Protein 3MIO (pdb70)

Solvent-accessible surface area: 16396 Å² total; per-residue (Å²): 201,28,126,54,15,54,6,99,84,0,26,62,19,1,44,78,20,74,3,0,0,0,0,65,56,136,78,110,115,23,72,0,8,0,1,1,2,0,61,72,1,58,55,129,30,0,47,53,0,54,149,41,10,63,18,138,1,14,0,0,0,9,7,8,9,0,35,44,0,60,5,48,122,154,162,89,52,29,0,9,1,126,104,74,44,61,112,0,89,52,25,55,14,17,0,28,0,0,91,42,0,3,52,26,69,2,76,34,109,41,3,49,106,118,16,77,0,10,3,56,50,7,54,40,11,5,3,50,59,98,86,11,31,15,1,0,2,6,6,0,0,29,53,17,39,21,26,3,0,0,0,11,4,50,2,48,5,112,174,70,160,75,45,46,1,62,0,65,30,0,21,81,11,0,77,133,65,37,12,0,0,0,2,2,48,48,0,28,86,67,19,158,143,90,70,217,53,128,47,22,54,6,99,86,0,25,61,19,1,41,78,20,73,2,0,0,0,0,64,59,98,78,176,114,21,73,0,8,0,1,0,2,0,59,69,1,52,56,123,28,0,46,54,0,52,150,41,9,65,18,136,1,14,0,0,0,7,1,6,12,0,37,45,0,58,4,49,116,177,148,47,27,0,10,1,125,104,78,44,59,111,0,84,53,25,54,18,18,0,35,0,0,91,43,0,3,54,27,71,3,74,42,101,39,2,42,102,117,17,76,0,10,3,54,54,7,73,40,5,5,3,42,74,107,86,10,30,16,1,0,2,6,3,0,1,33,50,17,38,22,25,2,0,0,0,12,4,50,3,49,7,115,186,80,160,76,40,44,1,60,4,78,37,0,24,81,12,0,69,139,67,37,12,0,1,0,2,3,44,57,0,28,112,67,20,138,166,76,91

B-factor: mean 23.18, std 8.75, range [9.31, 59.74]

CATH classification: 3.90.870.10

Foldseek 3Di:
DQDADALVVLLVQLLVLHWAKEWADPDQFTWIKTKHFLLSQALVRLVVRCVFFPLQKEKQAEQVLCVQQVHDHCVFWAKWFPDDDDQQRHSHRVSVRSSLSLDPPHYNVRIDPPGRYGYDYADPPACLVPVDPSSVRQVSCVSSVGRRMMMIGTGADPVDRVGTDTDVVSSVVCVVVVHGYHYSVNVNVVVVVVD/DQDADALVVLLVQLLVLHWAKEWADQDQATWIKTKHQLLSQALVRLVVRCVFFPLQKEKQAEPVLCVQQVHDVCQAAKWQPDDDDQQRHSHRVSVRSSLSLDPPHYNVRIDPPGRYGYDYADPPACLVPLDPSSVRQVSCVSNVGRRMMMIGTGADPPDRVGTHTSVRVVVVCVVVVHGYHYSVNVNVVVVVPD

Nearest PDB structures (foldseek):
  3mio-assembly2_B-3  TM=1.005E+00  e=3.947E-46  Mycobacterium tuberculosis H37Ra
  3mio-assembly1_A-2  TM=1.003E+00  e=2.244E-44  Mycobacterium tuberculosis H37Ra
  4i14-assembly1_A  TM=1.000E+00  e=6.793E-41  Mycobacterium tuberculosis H37Ra
  4i14-assembly1_B  TM=1.000E+00  e=4.212E-40  Mycobacterium tuberculosis H37Ra
  3mgz-assembly1_A  TM=9.591E-01  e=6.226E-37  Mycobacterium tuberculosis H37Ra

Organism: Mycobacterium tuberculosis (strain ATCC 25177 / H37Ra) (NCBI:txid419947)

Secondary structure (DSSP, 8-state):
------HHHHHHHHHTT--EEEESSS-TT---EEEEEGGG--HHHHHHHHHHB-S--EEEE-HHHHHHTT-S------EEESSS-SSS-SHHHHHHHHHHHH-TT--GGGEEEEEEEEEEEPPTTGGGT---HHHHHHHHHHHTTS-SBEEEEEBBPSSSTTSB--HHHHHHHHHHHT-EEEEHHHHHHHHHHT-/------HHHHHHHHHTT--EEEESSS-TT-B-EEEEEGGG--HHHHHHHHHHB-S--EEEE-HHHHHHTT-S-----EEESSS-SSS-SHHHHHHHHHHHH-TT--GGGEEEEEEEEEEEPPTTGGGT--SHHHHHHHHHHHTTS-SBEEEEEBBPSSSTTSB-BHHHHHHHHHHHT-EEEEHHHHHHHHHH--

Radius of gyration: 22.54 Å; Cα contacts (8 Å, |Δi|>4): 929; chains: 2; bounding box: 51×63×59 Å

Sequence (389 aa):
MTRLDSVERAVADIAAGKAVIVIDDEDRENEGDDLIFAAEKATPEEMVAFMVRYTSGYLCVPLDGAICDRLGLLPMYTVTVDARNGIGTGISASDRATTMRLLADPTSVADDFTRPGHVVPLRAKDDGGVLRRPGHTEAAVDLARMAGLQPAGAICEIVSQKDEGSMAHTDELRVFADEHGLALITIADLIEWRRKHEMTRRLDSVERAVADIAAGKAVIVIDDEDRENEGDLIFAAEKATPEEMVAFMVRYTSGYLCVPLDGAICDRLGLLPMTVTVDARNGIGTGISASDRATTMRLLADPTSVADDFTRPGHVVPLRAKDGGVLRRPGHTEAAVDLARMAGLQPAGAICEEIVSQKDEGSMAHTDELRVFADEHGLALITIADLIEWRRKHE

Structure (mmCIF, N/CA/C/O backbone):
data_3MIO
#
_entry.id   3MIO
#
_cell.length_a   89.784
_cell.length_b   51.316
_cell.length_c   95.407
_cell.angle_alpha   90.00
_cell.angle_beta   112.76
_cell.angle_gamma   90.00
#
_symmetry.space_group_name_H-M   'C 1 2 1'
#
loop_
_entity.id
_entity.type
_entity.pdbx_description
1 polymer '3,4-dihydroxy-2-butanone 4-phosphate synthase'
2 n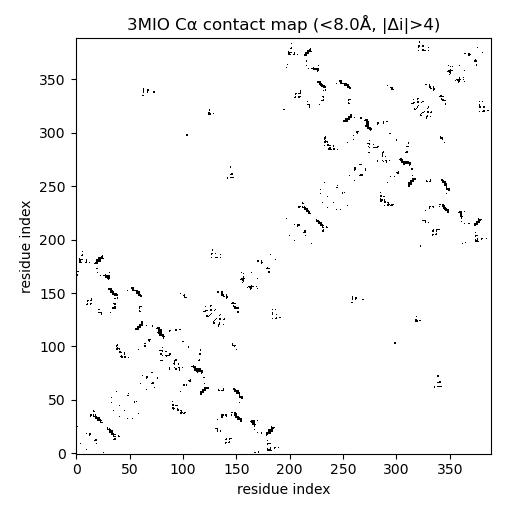on-polymer 'PHOSPHATE ION'
3 non-polymer GLYCEROL
4 non-polymer 'POTASSIUM ION'
5 water water
#
loop_
_atom_site.group_PDB
_atom_site.id
_atom_site.type_symbol
_atom_site.label_atom_id
_atom_site.label_alt_id
_atom_site.label_comp_id
_atom_site.label_asym_id
_atom_site.label_entity_id
_atom_site.label_seq_id
_atom_site.pdbx_PDB_ins_code
_atom_site.Cartn_x
_atom_site.Cartn_y
_atom_site.Cartn_z
_atom_site.occupancy
_atom_site.B_iso_or_equiv
_atom_site.auth_seq_id
_atom_site.auth_comp_id
_atom_site.auth_asym_id
_atom_site.auth_atom_id
_atom_site.pdbx_PDB_model_num
ATOM 1 N N . MET A 1 1 ? -28.867 -34.351 2.978 1.00 37.70 1 MET A N 1
ATOM 2 C CA . MET A 1 1 ? -28.699 -35.689 3.610 1.00 37.17 1 MET A CA 1
ATOM 3 C C . MET A 1 1 ? -27.327 -35.821 4.311 1.00 35.10 1 MET A C 1
ATOM 4 O O . MET A 1 1 ? -27.217 -36.549 5.292 1.00 35.46 1 MET A O 1
ATOM 9 N N . THR A 1 2 ? -26.301 -35.108 3.833 1.00 32.76 2 THR A N 1
ATOM 10 C CA . THR A 1 2 ? -24.955 -35.147 4.456 1.00 29.80 2 THR A CA 1
ATOM 11 C C . THR A 1 2 ? -25.048 -34.905 5.958 1.00 27.27 2 THR A C 1
ATOM 12 O O . THR A 1 2 ? -25.634 -33.920 6.400 1.00 27.53 2 THR A O 1
ATOM 16 N N . ARG A 1 3 ? -24.475 -35.802 6.743 1.00 25.05 3 ARG A N 1
ATOM 17 C CA . ARG A 1 3 ? -24.494 -35.616 8.179 1.00 23.35 3 ARG A CA 1
ATOM 18 C C . ARG A 1 3 ? -23.593 -34.453 8.549 1.00 20.88 3 ARG A C 1
ATOM 19 O O . ARG A 1 3 ? -22.487 -34.346 8.049 1.00 20.05 3 ARG A O 1
ATOM 27 N N . LEU A 1 4 ? -24.082 -33.596 9.429 1.00 19.75 4 LEU A N 1
ATOM 28 C CA . LEU A 1 4 ? -23.284 -32.499 9.955 1.00 19.31 4 LEU A CA 1
ATOM 29 C C . LEU A 1 4 ? -23.097 -32.681 11.442 1.00 19.24 4 LEU A C 1
ATOM 30 O O . LEU A 1 4 ? -24.024 -33.085 12.159 1.00 19.11 4 LEU A O 1
ATOM 35 N N . ASP A 1 5 ? -21.915 -32.325 11.899 1.00 17.85 5 ASP A N 1
ATOM 36 C CA . ASP A 1 5 ? -21.607 -32.298 13.298 1.00 17.02 5 ASP A CA 1
ATOM 37 C C . ASP A 1 5 ? -22.207 -31.095 14.010 1.00 16.85 5 ASP A C 1
ATOM 38 O O . ASP A 1 5 ? -22.736 -30.178 13.375 1.00 16.84 5 ASP A O 1
ATOM 43 N N . SER A 1 6 ? -22.086 -31.086 15.334 1.00 15.73 6 SER A N 1
ATOM 44 C CA . SER A 1 6 ? -22.725 -30.055 16.135 1.00 15.61 6 SER A CA 1
ATOM 45 C C . SER A 1 6 ? -21.733 -28.975 16.504 1.00 15.25 6 SER A C 1
ATOM 46 O O . SER A 1 6 ? -20.513 -29.217 16.563 1.00 14.85 6 SER A O 1
ATOM 49 N N . VAL A 1 7 ? -22.266 -27.783 16.786 1.00 14.94 7 VAL A N 1
ATOM 50 C CA . VAL A 1 7 ? -21.435 -26.705 17.246 1.00 14.35 7 VAL A CA 1
ATOM 51 C C . VAL A 1 7 ? -20.784 -27.121 18.559 1.00 13.91 7 VAL A C 1
ATOM 52 O O . VAL A 1 7 ? -19.612 -26.835 18.785 1.00 13.27 7 VAL A O 1
ATOM 56 N N . GLU A 1 8 ? -21.513 -27.846 19.419 1.00 13.48 8 GLU A N 1
ATOM 57 C CA . GLU A 1 8 ? -20.861 -28.263 20.679 1.00 13.88 8 GLU A CA 1
ATOM 58 C C . GLU A 1 8 ? -19.619 -29.104 20.403 1.00 14.65 8 GLU A C 1
ATOM 59 O O . GLU A 1 8 ? -18.569 -28.927 21.046 1.00 14.60 8 GLU A O 1
ATOM 65 N N . ARG A 1 9 ? -19.707 -30.029 19.452 1.00 13.70 9 ARG A N 1
ATOM 66 C CA . ARG A 1 9 ? -18.530 -30.853 19.151 1.00 13.26 9 ARG A CA 1
ATOM 67 C C . ARG A 1 9 ? -17.369 -30.001 18.625 1.00 12.99 9 ARG A C 1
ATOM 68 O O . ARG A 1 9 ? -16.225 -30.125 19.083 1.00 13.45 9 ARG A O 1
ATOM 76 N N . ALA A 1 10 ? -17.682 -29.132 17.673 1.00 13.36 10 ALA A N 1
ATOM 77 C CA . ALA A 1 10 ? -16.662 -28.208 17.077 1.00 12.69 10 ALA A CA 1
ATOM 78 C C . ALA A 1 10 ? -15.919 -27.396 18.128 1.00 12.88 10 ALA A C 1
ATOM 79 O O . ALA A 1 10 ? -14.694 -27.321 18.135 1.00 12.09 10 ALA A O 1
ATOM 81 N N . VAL A 1 11 ? -16.678 -26.841 19.080 1.00 13.84 11 VAL A N 1
ATOM 82 C CA . VAL A 1 11 ? -16.104 -25.984 20.092 1.00 13.00 11 VAL A CA 1
ATOM 83 C C . VAL A 1 11 ? -15.227 -26.804 21.022 1.00 12.81 11 VAL A C 1
ATOM 84 O O . VAL A 1 11 ? -14.130 -26.405 21.343 1.00 13.55 11 VAL A O 1
ATOM 88 N N . ALA A 1 12 ? -15.689 -27.976 21.469 1.00 13.71 12 ALA A N 1
ATOM 89 C CA . ALA A 1 12 ? -14.849 -28.795 22.331 1.00 14.17 12 ALA A CA 1
ATOM 90 C C . ALA A 1 12 ? -13.572 -29.226 21.607 1.00 14.83 12 ALA A C 1
ATOM 91 O O . ALA A 1 12 ? -12.504 -29.282 22.216 1.00 13.83 12 ALA A O 1
ATOM 93 N N . ASP A 1 13 ? -13.704 -29.548 20.316 1.00 15.00 13 ASP A N 1
ATOM 94 C CA . ASP A 1 13 ? -12.543 -29.988 19.512 1.00 15.52 13 ASP A CA 1
ATOM 95 C C . ASP A 1 13 ? -11.508 -28.854 19.379 1.00 14.84 13 ASP A C 1
ATOM 96 O O . ASP A 1 13 ? -10.299 -29.069 19.594 1.00 15.48 13 ASP A O 1
ATOM 101 N N . ILE A 1 14 ? -11.991 -27.642 19.113 1.00 14.66 14 ILE A N 1
ATOM 102 C CA . ILE A 1 14 ? -11.116 -26.469 19.023 1.00 14.42 14 ILE A CA 1
ATOM 103 C C . ILE A 1 14 ? -10.398 -26.246 20.371 1.00 14.37 14 ILE A C 1
ATOM 104 O O . ILE A 1 14 ? -9.182 -26.040 20.421 1.00 12.31 14 ILE A O 1
ATOM 109 N N . ALA A 1 15 ? -11.161 -26.315 21.463 1.00 15.15 15 ALA A N 1
ATOM 110 C CA . ALA A 1 15 ? -10.573 -26.161 22.810 1.00 15.80 15 ALA A CA 1
ATOM 111 C C . ALA A 1 15 ? -9.452 -27.147 23.082 1.00 15.79 15 ALA A C 1
ATOM 112 O O . ALA A 1 15 ? -8.473 -26.839 23.798 1.00 16.08 15 ALA A O 1
ATOM 114 N N . ALA A 1 16 ? -9.595 -28.341 22.510 1.00 17.45 16 ALA A N 1
ATOM 115 C CA . ALA A 1 16 ? -8.629 -29.419 22.681 1.00 18.00 16 ALA A CA 1
ATOM 116 C C . ALA A 1 16 ? -7.438 -29.346 21.721 1.00 18.31 16 ALA A C 1
ATOM 117 O O . ALA A 1 16 ? -6.606 -30.245 21.721 1.00 18.75 16 ALA A O 1
ATOM 119 N N . GLY A 1 17 ? -7.339 -28.276 20.937 1.00 18.17 17 GLY A N 1
ATOM 120 C CA . GLY A 1 17 ? -6.230 -28.131 19.998 1.00 18.23 17 GLY A CA 1
ATOM 121 C C . GLY A 1 17 ? -6.425 -28.935 18.718 1.00 18.44 17 GLY A C 1
ATOM 122 O O . GLY A 1 17 ? -5.494 -29.118 17.943 1.00 18.92 17 GLY A O 1
ATOM 123 N N . LYS A 1 18 ? -7.654 -29.382 18.487 1.00 18.81 18 LYS A N 1
ATOM 124 C CA . LYS A 1 18 ? -7.991 -30.091 17.259 1.00 18.49 18 LYS A CA 1
ATOM 125 C C . LYS A 1 18 ? -8.420 -29.110 16.174 1.00 17.45 18 LYS A C 1
ATOM 126 O O . LYS A 1 18 ? -8.684 -27.933 16.436 1.00 16.57 18 LYS A O 1
ATOM 132 N N . ALA A 1 19 ? -8.486 -29.623 14.954 1.00 17.17 19 ALA A N 1
ATOM 133 C CA . ALA A 1 19 ? -9.026 -28.897 13.835 1.00 15.65 19 ALA A CA 1
ATOM 134 C C . ALA A 1 19 ? -10.464 -29.361 13.565 1.00 15.60 19 ALA A C 1
ATOM 135 O O . ALA A 1 19 ? -10.879 -30.475 13.950 1.00 15.72 19 ALA A O 1
ATOM 137 N N . VAL A 1 20 ? -11.224 -28.492 12.918 1.00 12.56 20 VAL A N 1
ATOM 138 C CA . VAL A 1 20 ? -12.550 -28.814 12.415 1.00 12.72 20 VAL A CA 1
ATOM 139 C C . VAL A 1 20 ? -12.614 -28.381 10.974 1.00 13.37 20 VAL A C 1
ATOM 140 O O . VAL A 1 20 ? -11.685 -27.750 10.469 1.00 13.57 20 VAL A O 1
ATOM 144 N N . ILE A 1 21 ? -13.713 -28.712 10.305 1.00 13.79 21 ILE A N 1
ATOM 145 C CA . ILE A 1 21 ? -13.903 -28.239 8.932 1.00 14.33 21 ILE A CA 1
ATOM 146 C C . ILE A 1 21 ? -15.194 -27.462 8.914 1.00 14.58 21 ILE A C 1
ATOM 147 O O . ILE A 1 21 ? -16.194 -27.903 9.489 1.00 13.92 21 ILE A O 1
ATOM 152 N N . VAL A 1 22 ? -15.172 -26.295 8.266 1.00 14.34 22 VAL A N 1
ATOM 153 C CA . VAL A 1 22 ? -16.325 -25.429 8.184 1.00 15.36 22 VAL A CA 1
ATOM 154 C C . VAL A 1 22 ? -16.732 -25.123 6.728 1.00 16.68 22 VAL A C 1
ATOM 155 O O . VAL A 1 22 ? -15.897 -24.649 5.930 1.00 16.78 22 VAL A O 1
ATOM 159 N N . ILE A 1 23 ? -18.000 -25.377 6.421 1.00 17.49 23 ILE A N 1
ATOM 160 C CA . ILE A 1 23 ? -18.648 -24.995 5.140 1.00 19.54 23 ILE A CA 1
ATOM 161 C C . ILE A 1 23 ? -19.793 -24.007 5.410 1.00 20.73 23 ILE A C 1
ATOM 162 O O . ILE A 1 23 ? -20.189 -23.866 6.556 1.00 19.90 23 ILE A O 1
ATOM 167 N N . ASP A 1 24 ? -20.340 -23.358 4.363 1.00 23.27 24 ASP A N 1
ATOM 168 C CA . ASP A 1 24 ? -21.408 -22.321 4.537 1.00 24.38 24 ASP A CA 1
ATOM 169 C C . ASP A 1 24 ? -22.746 -22.888 5.045 1.00 24.92 24 ASP A C 1
ATOM 170 O O . ASP A 1 24 ? -23.339 -22.344 5.971 1.00 24.31 24 ASP A O 1
ATOM 175 N N . ASP A 1 25 ? -23.207 -23.975 4.416 1.00 26.07 25 ASP A N 1
ATOM 176 C CA . ASP A 1 25 ? -24.521 -24.569 4.691 1.00 27.51 25 ASP A CA 1
ATOM 177 C C . ASP A 1 25 ? -24.556 -25.972 4.084 1.00 28.31 25 ASP A C 1
ATOM 178 O O . ASP A 1 25 ? -23.518 -26.515 3.717 1.00 26.83 25 ASP A O 1
ATOM 183 N N . GLU A 1 26 ? -25.755 -26.536 3.952 1.00 30.01 26 GLU A N 1
ATOM 184 C CA . GLU A 1 26 ? -25.906 -27.914 3.499 1.00 32.13 26 GLU A CA 1
ATOM 185 C C . GLU A 1 26 ? -25.774 -28.067 1.968 1.00 32.59 26 GLU A C 1
ATOM 186 O O . GLU A 1 26 ? -25.875 -29.187 1.449 1.00 32.49 26 GLU A O 1
ATOM 192 N N . ASP A 1 27 ? -25.552 -26.960 1.245 1.00 32.96 27 ASP A N 1
ATOM 193 C CA . ASP A 1 27 ? -25.410 -27.054 -0.222 1.00 33.30 27 ASP A CA 1
ATOM 194 C C . ASP A 1 27 ? -24.310 -28.030 -0.556 1.00 32.71 27 ASP A C 1
ATOM 195 O O . ASP A 1 27 ? -23.254 -28.007 0.069 1.00 32.54 27 ASP A O 1
ATOM 200 N N . ARG A 1 28 ? -24.549 -28.887 -1.546 1.00 32.14 28 ARG A N 1
ATOM 201 C CA . ARG A 1 28 ? -23.575 -29.926 -1.838 1.00 31.98 28 ARG A CA 1
ATOM 202 C C . ARG A 1 28 ? -22.335 -29.438 -2.607 1.00 31.01 28 ARG A C 1
ATOM 203 O O . ARG A 1 28 ? -21.363 -30.182 -2.742 1.00 30.53 28 ARG A O 1
ATOM 211 N N . GLU A 1 29 ? -22.351 -28.180 -3.058 1.00 30.46 29 GLU A N 1
ATOM 212 C CA . GLU A 1 29 ? -21.202 -27.623 -3.799 1.00 30.73 29 GLU A CA 1
ATOM 213 C C . GLU A 1 29 ? -20.341 -26.602 -3.023 1.00 29.92 29 GLU A C 1
ATOM 214 O O . GLU A 1 29 ? -19.567 -25.854 -3.605 1.00 29.46 29 GLU A O 1
ATOM 220 N N . ASN A 1 30 ? -20.464 -26.598 -1.701 1.00 28.80 30 ASN A N 1
ATOM 221 C CA . ASN A 1 30 ? -19.629 -25.753 -0.883 1.00 27.46 30 ASN A CA 1
ATOM 222 C C . ASN A 1 30 ? -18.199 -26.288 -0.798 1.00 26.77 30 ASN A C 1
ATOM 223 O O . ASN A 1 30 ? -17.984 -27.503 -0.660 1.00 25.83 30 ASN A O 1
ATOM 228 N N . GLU A 1 31 ? -17.232 -25.376 -0.898 1.00 26.10 31 GLU A N 1
ATOM 229 C CA . GLU A 1 31 ? -15.864 -25.641 -0.434 1.00 25.28 31 GLU A CA 1
ATOM 230 C C . GLU A 1 31 ? -15.796 -25.512 1.094 1.00 24.16 31 GLU A C 1
ATOM 231 O O . GLU A 1 31 ? -16.679 -24.916 1.715 1.00 25.39 31 GLU A O 1
ATOM 237 N N . GLY A 1 32 ? -14.765 -26.079 1.711 1.00 21.27 32 GLY A N 1
ATOM 238 C CA . GLY A 1 32 ? -14.674 -26.098 3.168 1.00 19.63 32 GLY A CA 1
ATOM 239 C C . GLY A 1 32 ? -13.276 -25.744 3.646 1.00 18.18 32 GLY A C 1
ATOM 240 O O . GLY A 1 32 ? -12.289 -26.130 3.016 1.00 18.22 32 GLY A O 1
ATOM 241 N N . ASP A 1 33 ? -13.200 -25.006 4.751 1.00 17.01 33 ASP A N 1
ATOM 242 C CA A ASP A 1 33 ? -11.942 -24.643 5.388 0.50 16.87 33 ASP A CA 1
ATOM 243 C CA B ASP A 1 33 ? -11.922 -24.695 5.380 0.50 17.03 33 ASP A CA 1
ATOM 244 C C . ASP A 1 33 ? -11.637 -25.579 6.560 1.00 16.87 33 ASP A C 1
ATOM 245 O O . ASP A 1 33 ? -12.518 -25.840 7.386 1.00 16.04 33 ASP A O 1
ATOM 254 N N . LEU A 1 34 ? -10.394 -26.045 6.614 1.00 16.01 34 LEU A N 1
ATOM 255 C CA . LEU A 1 34 ? -9.840 -26.678 7.801 1.00 16.00 34 LEU A CA 1
ATOM 256 C C . LEU A 1 34 ? -9.541 -25.511 8.721 1.00 14.68 34 LEU A C 1
ATOM 257 O O . LEU A 1 34 ? -8.978 -24.514 8.277 1.00 14.14 34 LEU A O 1
ATOM 262 N N . ILE A 1 35 ? -9.940 -25.629 9.991 1.00 14.19 35 ILE A N 1
ATOM 263 C CA . ILE A 1 35 ? -9.848 -24.525 10.955 1.00 13.93 35 ILE A CA 1
ATOM 264 C C . ILE A 1 35 ? -9.328 -25.047 12.286 1.00 14.80 35 ILE A C 1
ATOM 265 O O . ILE A 1 35 ? -9.826 -26.041 12.819 1.00 15.07 35 ILE A O 1
ATOM 270 N N . PHE A 1 36 ? -8.335 -24.374 12.832 1.00 14.96 36 PHE A N 1
ATOM 271 C CA . PHE A 1 36 ? -7.988 -24.598 14.251 1.00 15.94 36 PHE A CA 1
ATOM 272 C C . PHE A 1 36 ? -7.709 -23.252 14.921 1.00 16.06 36 PHE A C 1
ATOM 273 O O . PHE A 1 36 ? -7.662 -22.214 14.236 1.00 16.15 36 PHE A O 1
ATOM 281 N N . ALA A 1 37 ? -7.506 -23.245 16.240 1.00 15.75 37 ALA A N 1
ATOM 282 C CA . ALA A 1 37 ? -7.208 -21.982 16.926 1.00 14.71 37 ALA A CA 1
ATOM 283 C C . ALA A 1 37 ? -5.720 -21.702 16.785 1.00 14.41 37 ALA A C 1
ATOM 284 O O . ALA A 1 37 ? -4.897 -22.601 16.986 1.00 13.73 37 ALA A O 1
ATOM 286 N N . ALA A 1 38 ? -5.365 -20.452 16.472 1.00 13.52 38 ALA A N 1
ATOM 287 C CA . ALA A 1 38 ? -3.974 -20.123 16.172 1.00 13.77 38 ALA A CA 1
ATOM 288 C C . ALA A 1 38 ? -3.027 -20.419 17.326 1.00 14.59 38 ALA A C 1
ATOM 289 O O . ALA A 1 38 ? -1.866 -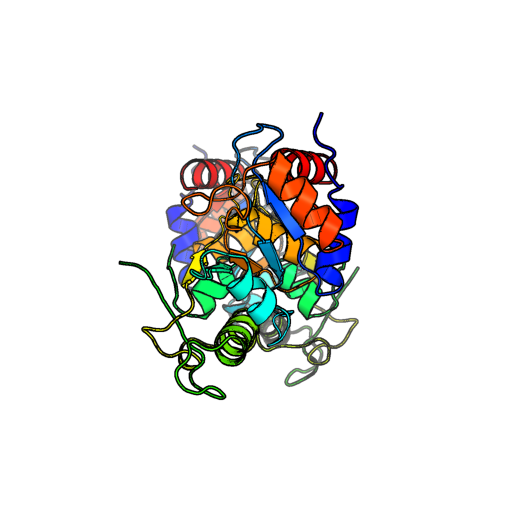20.773 17.103 1.00 15.12 38 ALA A O 1
ATOM 291 N N . GLU A 1 39 ? -3.488 -20.267 18.570 1.00 15.48 39 GLU A N 1
ATOM 292 C CA . GLU A 1 39 ? -2.575 -20.538 19.698 1.00 15.65 39 GLU A CA 1
ATOM 293 C C . GLU A 1 39 ? -2.280 -22.030 19.801 1.00 16.11 39 GLU A C 1
ATOM 294 O O . GLU A 1 39 ? -1.378 -22.443 20.536 1.00 17.38 39 GLU A O 1
ATOM 300 N N . LYS A 1 40 ? -3.054 -22.824 19.076 1.00 15.74 40 LYS A N 1
ATOM 301 C CA . LYS A 1 40 ? -2.907 -24.283 19.125 1.00 15.96 40 LYS A CA 1
ATOM 302 C C . LYS A 1 40 ? -2.064 -24.805 17.945 1.00 16.23 40 LYS A C 1
ATOM 303 O O . LYS A 1 40 ? -1.937 -26.038 17.729 1.00 15.91 40 LYS A O 1
ATOM 309 N N . ALA A 1 41 ? -1.459 -23.873 17.216 1.00 16.64 41 ALA A N 1
ATOM 310 C CA . ALA A 1 41 ? -0.612 -24.234 16.075 1.00 17.01 41 ALA A CA 1
ATOM 311 C C . ALA A 1 41 ? 0.657 -24.932 16.544 1.00 18.19 41 ALA A C 1
ATOM 312 O O . ALA A 1 41 ? 1.391 -24.430 17.398 1.00 19.11 41 ALA A O 1
ATOM 314 N N . THR A 1 42 ? 0.887 -26.125 16.015 1.00 18.74 42 THR A N 1
ATOM 315 C CA . THR A 1 42 ? 2.108 -26.864 16.271 1.00 17.67 42 THR A CA 1
ATOM 316 C C . THR A 1 42 ? 2.668 -27.256 14.911 1.00 17.33 42 THR A C 1
ATOM 317 O O . THR A 1 42 ? 1.926 -27.267 13.916 1.00 16.27 42 THR A O 1
ATOM 321 N N . PRO A 1 43 ? 3.955 -27.589 14.862 1.00 17.82 43 PRO A N 1
ATOM 322 C CA . PRO A 1 43 ? 4.495 -28.116 13.610 1.00 18.13 43 PRO A CA 1
ATOM 323 C C . PRO A 1 43 ? 3.645 -29.231 13.016 1.00 17.96 43 PRO A C 1
ATOM 324 O O . PRO A 1 43 ? 3.444 -29.247 11.808 1.00 18.60 43 PRO A O 1
ATOM 328 N N . GLU A 1 44 ? 3.129 -30.138 13.856 1.00 17.70 44 GLU A N 1
ATOM 329 C CA A GLU A 1 44 ? 2.353 -31.285 13.396 0.50 17.47 44 GLU A CA 1
ATOM 330 C CA B GLU A 1 44 ? 2.370 -31.288 13.366 0.50 17.74 44 GLU A CA 1
ATOM 331 C C . GLU A 1 44 ? 1.004 -30.871 12.789 1.00 16.93 44 GLU A C 1
ATOM 332 O O . GLU A 1 44 ? 0.588 -31.353 11.714 1.00 16.02 44 GLU A O 1
ATOM 343 N N . MET A 1 45 ? 0.316 -29.955 13.463 1.00 16.77 45 MET A N 1
ATOM 344 C CA . MET A 1 45 ? -0.978 -29.485 12.979 1.00 16.28 45 MET A CA 1
ATOM 345 C C . MET A 1 45 ? -0.821 -28.657 11.670 1.00 15.41 45 MET A C 1
ATOM 346 O O . MET A 1 45 ? -1.616 -28.812 10.722 1.00 13.40 45 MET A O 1
ATOM 351 N N . VAL A 1 46 ? 0.161 -27.759 11.640 1.00 14.49 46 VAL A N 1
ATOM 352 C CA . VAL A 1 46 ? 0.354 -26.967 10.401 1.00 14.54 46 VAL A CA 1
ATOM 353 C C . VAL A 1 46 ? 0.811 -27.882 9.237 1.00 15.21 46 VAL A C 1
ATOM 354 O O . VAL A 1 46 ? 0.362 -27.713 8.093 1.00 15.35 46 VAL A O 1
ATOM 358 N N . ALA A 1 47 ? 1.627 -28.887 9.540 1.00 16.29 47 ALA A N 1
ATOM 359 C CA . ALA A 1 47 ? 2.020 -29.864 8.487 1.00 16.48 47 ALA A CA 1
ATOM 360 C C . ALA A 1 47 ? 0.809 -30.590 7.898 1.00 16.84 47 ALA A C 1
ATOM 361 O O . ALA A 1 47 ? 0.663 -30.704 6.664 1.00 17.27 47 ALA A O 1
ATOM 363 N N . PHE A 1 48 ? -0.089 -31.046 8.772 1.00 16.02 48 PHE A N 1
ATOM 364 C CA . PHE A 1 48 ? -1.340 -31.632 8.354 1.00 15.40 48 PHE A CA 1
ATOM 365 C C . PHE A 1 48 ? -2.140 -30.693 7.446 1.00 14.35 48 PHE A C 1
ATOM 366 O O . PHE A 1 48 ? -2.613 -31.104 6.374 1.00 13.95 48 PHE A O 1
ATOM 374 N N . MET A 1 49 ? -2.311 -29.442 7.890 1.00 13.92 49 MET A N 1
ATOM 375 C CA . MET A 1 49 ? -3.030 -28.435 7.122 1.00 14.35 49 MET A CA 1
ATOM 376 C C . MET A 1 49 ? -2.383 -28.216 5.750 1.00 14.04 49 MET A C 1
ATOM 377 O O . MET A 1 49 ? -3.066 -28.249 4.728 1.00 13.35 49 MET A O 1
ATOM 382 N N . VAL A 1 50 ? -1.080 -28.033 5.734 1.00 14.20 50 VAL A N 1
ATOM 383 C CA . VAL A 1 50 ? -0.378 -27.753 4.455 1.00 14.34 50 VAL A CA 1
ATOM 384 C C . VAL A 1 50 ? -0.550 -28.974 3.518 1.00 14.51 50 VAL A C 1
ATOM 385 O O . VAL A 1 50 ? -0.772 -28.828 2.289 1.00 13.71 50 VAL A O 1
ATOM 389 N N . ARG A 1 51 ? -0.513 -30.174 4.086 1.00 14.07 51 ARG A N 1
ATOM 390 C CA . ARG A 1 51 ? -0.562 -31.411 3.286 1.00 14.47 51 ARG A CA 1
ATOM 391 C C . ARG A 1 51 ? -1.896 -31.506 2.538 1.00 14.73 51 ARG A C 1
ATOM 392 O O . ARG A 1 51 ? -1.921 -31.807 1.344 1.00 15.59 51 ARG A O 1
ATOM 400 N N . TYR A 1 52 ? -2.995 -31.171 3.212 1.00 12.69 52 TYR A N 1
ATOM 401 C CA . TYR A 1 52 ? -4.314 -31.383 2.656 1.00 12.70 52 TYR A CA 1
ATOM 402 C C . TYR A 1 52 ? -5.047 -30.188 2.089 1.00 12.75 52 TYR A C 1
ATOM 403 O O . TYR A 1 52 ? -6.142 -30.366 1.489 1.00 12.81 52 TYR A O 1
ATOM 412 N N . THR A 1 53 ? -4.474 -28.988 2.255 1.00 12.93 53 THR A N 1
ATOM 413 C CA . THR A 1 53 ? -5.100 -27.764 1.797 1.00 12.49 53 THR A CA 1
ATOM 414 C C . THR A 1 53 ? -4.316 -27.084 0.681 1.00 13.17 53 THR A C 1
ATOM 415 O O . THR A 1 53 ? -3.273 -27.592 0.245 1.00 13.74 53 THR A O 1
ATOM 419 N N . SER A 1 54 ? -4.832 -25.933 0.242 1.00 13.55 54 SER A N 1
ATOM 420 C CA . SER A 1 54 ? -4.164 -25.100 -0.764 1.00 14.21 54 SER A CA 1
ATOM 421 C C . SER A 1 54 ? -2.793 -24.574 -0.346 1.00 14.35 54 SER A C 1
ATOM 422 O O . SER A 1 54 ? -2.048 -24.100 -1.202 1.00 14.53 54 SER A O 1
ATOM 425 N N . GLY A 1 55 ? -2.472 -24.603 0.956 1.00 13.69 55 GLY A N 1
ATOM 426 C CA . GLY A 1 55 ? -1.234 -24.038 1.475 1.00 14.04 55 GLY A CA 1
ATOM 427 C C . GLY A 1 55 ? -1.183 -22.507 1.652 1.00 14.15 55 GLY A C 1
ATOM 428 O O . GLY A 1 55 ? -0.226 -21.949 2.197 1.00 14.19 55 GLY A O 1
ATOM 429 N N . TYR A 1 56 ? -2.211 -21.841 1.180 1.00 13.43 56 TYR A N 1
ATOM 430 C CA . TYR A 1 56 ? -2.328 -20.388 1.284 1.00 14.31 56 TYR A CA 1
ATOM 431 C C . TYR A 1 56 ? -2.968 -20.099 2.665 1.00 14.26 56 TYR A C 1
ATOM 432 O O . TYR A 1 56 ? -4.157 -19.826 2.785 1.00 14.54 56 TYR A O 1
ATOM 441 N N . LEU A 1 57 ? -2.159 -20.253 3.708 1.00 13.55 57 LEU A N 1
ATOM 442 C CA . LEU A 1 57 ? -2.621 -20.229 5.088 1.00 15.26 57 LEU A CA 1
ATOM 443 C C . LEU A 1 57 ? -2.964 -18.829 5.542 1.00 14.61 57 LEU A C 1
ATOM 444 O O . LEU A 1 57 ? -2.165 -17.887 5.374 1.00 14.92 57 LEU A O 1
ATOM 449 N N . CYS A 1 58 ? -4.137 -18.700 6.138 1.00 14.37 58 CYS A N 1
ATOM 450 C CA . CYS A 1 58 ? -4.599 -17.400 6.624 1.00 14.68 58 CYS A CA 1
ATOM 451 C C . CYS A 1 58 ? -4.888 -17.461 8.115 1.00 14.98 58 CYS A C 1
ATOM 452 O O . CYS A 1 58 ? -5.172 -18.547 8.660 1.00 14.24 58 CYS A O 1
ATOM 455 N N . VAL A 1 59 ? -4.860 -16.299 8.767 1.00 14.09 59 VAL A N 1
ATOM 456 C CA . VAL A 1 59 ? -5.011 -16.225 10.224 1.00 14.71 59 VAL A CA 1
ATOM 457 C C . VAL A 1 59 ? -6.072 -15.178 10.551 1.00 15.52 59 VAL A C 1
ATOM 458 O O . VAL A 1 59 ? -5.764 -13.990 10.636 1.00 16.75 59 VAL A O 1
ATOM 462 N N . PRO A 1 60 ? -7.347 -15.602 10.646 1.00 15.98 60 PRO A N 1
ATOM 463 C CA . PRO A 1 60 ? -8.382 -14.678 11.066 1.00 16.46 60 PRO A CA 1
ATOM 464 C C . PRO A 1 60 ? -8.076 -14.153 12.450 1.00 16.40 60 PRO A C 1
ATOM 465 O O . PRO A 1 60 ? -7.689 -14.928 13.338 1.00 15.10 60 PRO A O 1
ATOM 469 N N . LEU A 1 61 ? -8.278 -12.842 12.626 1.00 16.86 61 LEU A N 1
ATOM 470 C CA . LEU A 1 61 ? -7.963 -12.181 13.870 1.00 17.53 61 LEU A CA 1
ATOM 471 C C . LEU A 1 61 ? -9.055 -11.214 14.273 1.00 17.25 61 LEU A C 1
ATOM 472 O O . LEU A 1 61 ? -9.669 -10.566 13.433 1.00 17.47 61 LEU A O 1
ATOM 477 N N . ASP A 1 62 ? -9.299 -11.150 15.574 1.00 18.08 62 ASP A N 1
ATOM 478 C CA . ASP A 1 62 ? -10.088 -10.062 16.149 1.00 18.61 62 ASP A CA 1
ATOM 479 C C . ASP A 1 62 ? -9.455 -8.711 15.780 1.00 18.66 62 ASP A C 1
ATOM 480 O O . ASP A 1 62 ? -8.219 -8.582 15.745 1.00 18.60 62 ASP A O 1
ATOM 485 N N . GLY A 1 63 ? -10.304 -7.720 15.487 1.00 19.78 63 GLY A N 1
ATOM 486 C CA . GLY A 1 63 ? -9.876 -6.331 15.248 1.00 19.68 63 GLY A CA 1
ATOM 487 C C . GLY A 1 63 ? -8.881 -5.796 16.268 1.00 19.99 63 GLY A C 1
ATOM 488 O O . GLY A 1 63 ? -7.933 -5.091 15.909 1.00 20.72 63 GLY A O 1
ATOM 489 N N . ALA A 1 64 ? -9.055 -6.154 17.534 1.00 19.84 64 ALA A N 1
ATOM 490 C CA . ALA A 1 64 ? -8.163 -5.653 18.591 1.00 19.81 64 ALA A CA 1
ATOM 491 C C . ALA A 1 64 ? -6.725 -6.141 18.453 1.00 19.92 64 ALA A C 1
ATOM 492 O O . ALA A 1 64 ? -5.782 -5.408 18.775 1.00 18.33 64 ALA A O 1
ATOM 494 N N . ILE A 1 65 ? -6.561 -7.393 17.997 1.00 19.73 65 ILE A N 1
ATOM 495 C CA . ILE A 1 65 ? -5.223 -7.912 17.723 1.00 19.46 65 ILE A CA 1
ATOM 496 C C . ILE A 1 65 ? -4.622 -7.158 16.554 1.00 19.07 65 ILE A C 1
ATOM 497 O O . ILE A 1 65 ? -3.449 -6.804 16.595 1.00 19.75 65 ILE A O 1
ATOM 502 N N . CYS A 1 66 ? -5.425 -6.932 15.518 1.00 18.99 66 CYS A N 1
ATOM 503 C CA . CYS A 1 66 ? -4.983 -6.226 14.332 1.00 19.53 66 CYS A CA 1
ATOM 504 C C . CYS A 1 66 ? -4.483 -4.848 14.725 1.00 20.04 66 CYS A C 1
ATOM 505 O O . CYS A 1 66 ? -3.363 -4.445 14.384 1.00 20.54 66 CYS A O 1
ATOM 508 N N . ASP A 1 67 ? -5.310 -4.141 15.483 1.00 20.54 67 ASP A N 1
ATOM 509 C CA . ASP A 1 67 ? -4.956 -2.811 15.945 1.00 21.07 67 ASP A CA 1
ATOM 510 C C . ASP A 1 67 ? -3.720 -2.829 16.841 1.00 21.14 67 ASP A C 1
ATOM 511 O O . ASP A 1 67 ? -2.842 -1.986 16.679 1.00 21.61 67 ASP A O 1
ATOM 516 N N . ARG A 1 68 ? -3.637 -3.793 17.755 1.00 21.30 68 ARG A N 1
ATOM 517 C CA . ARG A 1 68 ? -2.473 -3.895 18.615 1.00 21.96 68 ARG A CA 1
ATOM 518 C C . ARG A 1 68 ? -1.188 -4.044 17.777 1.00 23.11 68 ARG A C 1
ATOM 519 O O . ARG A 1 68 ? -0.120 -3.504 18.150 1.00 22.76 68 ARG A O 1
ATOM 527 N N . LEU A 1 69 ? -1.292 -4.764 16.652 1.00 22.50 69 LEU A N 1
ATOM 528 C CA . LEU A 1 69 ? -0.123 -5.091 15.841 1.00 23.47 69 LEU A CA 1
ATOM 529 C C . LEU A 1 69 ? 0.133 -4.115 14.692 1.00 25.08 69 LEU A C 1
ATOM 530 O O . LEU A 1 69 ? 1.067 -4.306 13.903 1.00 25.92 69 LEU A O 1
ATOM 535 N N . GLY A 1 70 ? -0.680 -3.064 14.602 1.00 26.38 70 GLY A N 1
ATOM 536 C CA . GLY A 1 70 ? -0.591 -2.134 13.479 1.00 27.58 70 GLY A CA 1
ATOM 537 C C . GLY A 1 70 ? -0.889 -2.789 12.145 1.00 28.71 70 GLY A C 1
ATOM 538 O O . GLY A 1 70 ? -0.321 -2.402 11.127 1.00 29.44 70 GLY A O 1
ATOM 539 N N . LEU A 1 71 ? -1.777 -3.784 12.148 1.00 29.23 71 LEU A N 1
ATOM 540 C CA . LEU A 1 71 ? -2.168 -4.510 10.934 1.00 29.54 71 LEU A CA 1
ATOM 541 C C . LEU A 1 71 ? -3.618 -4.204 10.586 1.00 29.74 71 LEU A C 1
ATOM 542 O O . LEU A 1 71 ? -4.469 -4.072 11.478 1.00 29.48 71 LEU A O 1
ATOM 547 N N . LEU A 1 72 ? -3.894 -4.105 9.290 1.00 30.34 72 LEU A N 1
ATOM 548 C CA . LEU A 1 72 ? -5.263 -4.044 8.757 1.00 31.33 72 LEU A CA 1
ATOM 549 C C . LEU A 1 72 ? -6.171 -3.024 9.467 1.00 32.88 72 LEU A C 1
ATOM 550 O O . LEU A 1 72 ? -7.231 -3.388 9.992 1.00 31.62 72 LEU A O 1
ATOM 555 N N . PRO A 1 73 ? -5.765 -1.735 9.478 1.00 34.85 73 PRO A N 1
ATOM 556 C CA . PRO A 1 73 ? -6.603 -0.765 10.199 1.00 36.68 73 PRO A CA 1
ATOM 557 C C . PRO A 1 73 ? -8.018 -0.666 9.621 1.00 38.40 73 PRO A C 1
ATOM 558 O O . PRO A 1 73 ? -8.203 -0.760 8.400 1.00 38.61 73 PRO A O 1
ATOM 562 N N . MET A 1 74 ? -8.995 -0.499 10.512 1.00 40.22 74 MET A N 1
ATOM 563 C CA . MET A 1 74 ? -10.396 -0.351 10.145 1.00 42.17 74 MET A CA 1
ATOM 564 C C . MET A 1 74 ? -10.612 0.916 9.324 1.00 42.66 74 MET A C 1
ATOM 565 O O . MET A 1 74 ? -11.251 0.885 8.269 1.00 43.98 74 MET A O 1
ATOM 570 N N . TYR A 1 86 ? -3.416 -4.584 -2.384 1.00 35.34 86 TYR A N 1
ATOM 571 C CA . TYR A 1 86 ? -2.278 -5.123 -1.631 1.00 35.05 86 TYR A CA 1
ATOM 572 C C . TYR A 1 86 ? -2.733 -6.052 -0.489 1.00 34.41 86 TYR A C 1
ATOM 573 O O . TYR A 1 86 ? -3.732 -5.786 0.205 1.00 35.21 86 TYR A O 1
ATOM 575 N N . THR A 1 87 ? -2.014 -7.159 -0.322 1.00 32.56 87 THR A N 1
ATOM 576 C CA . THR A 1 87 ? -2.333 -8.137 0.718 1.00 30.23 87 THR A CA 1
ATOM 577 C C . THR A 1 87 ? -1.307 -8.009 1.840 1.00 28.99 87 THR A C 1
ATOM 578 O O . THR A 1 87 ? -0.103 -7.901 1.590 1.00 29.80 87 THR A O 1
ATOM 582 N N . VAL A 1 88 ? -1.756 -8.063 3.083 1.00 27.22 88 VAL A N 1
ATOM 583 C CA . VAL A 1 88 ? -0.826 -7.970 4.197 1.00 24.97 88 VAL A CA 1
ATOM 584 C C . VAL A 1 88 ? -0.317 -9.376 4.531 1.00 24.14 88 VAL A C 1
ATOM 585 O O . VAL A 1 88 ? -1.115 -10.312 4.614 1.00 23.38 88 VAL A O 1
ATOM 589 N N . THR A 1 89 ? 1.007 -9.533 4.644 1.00 23.02 89 THR A N 1
ATOM 590 C CA . THR A 1 89 ? 1.613 -10.794 5.087 1.00 22.28 89 THR A CA 1
ATOM 591 C C . THR A 1 89 ? 2.663 -10.543 6.185 1.00 22.52 89 THR A C 1
ATOM 592 O O . THR A 1 89 ? 3.272 -9.457 6.230 1.00 22.71 89 THR A O 1
ATOM 596 N N . VAL A 1 90 ? 2.855 -11.529 7.064 1.00 20.74 90 VAL A N 1
ATOM 597 C CA . VAL A 1 90 ? 3.801 -11.457 8.188 1.00 20.46 90 VAL A CA 1
ATOM 598 C C . VAL A 1 90 ? 4.545 -12.774 8.435 1.00 20.58 90 VAL A C 1
ATOM 599 O O . VAL A 1 90 ? 4.012 -13.872 8.167 1.00 19.48 90 VAL A O 1
ATOM 603 N N . ASP A 1 91 ? 5.768 -12.660 8.976 1.00 20.06 91 ASP A N 1
ATOM 604 C CA . ASP A 1 91 ? 6.461 -13.786 9.587 1.00 19.94 91 ASP A CA 1
ATOM 605 C C . ASP A 1 91 ? 6.870 -13.361 11.009 1.00 20.28 91 ASP A C 1
ATOM 606 O O . ASP A 1 91 ? 7.119 -12.162 11.271 1.00 19.57 91 ASP A O 1
ATOM 611 N N . ALA A 1 92 ? 6.979 -14.328 11.910 1.00 20.23 92 ALA A N 1
ATOM 612 C CA . ALA A 1 92 ? 7.686 -14.086 13.188 1.00 20.93 92 ALA A CA 1
ATOM 613 C C . ALA A 1 92 ? 9.103 -13.558 12.876 1.00 21.57 92 ALA A C 1
ATOM 614 O O . ALA A 1 92 ? 9.772 -14.063 11.971 1.00 20.83 92 ALA A O 1
ATOM 616 N N . ARG A 1 93 ? 9.544 -12.540 13.611 1.00 22.58 93 ARG A N 1
ATOM 617 C CA . ARG A 1 93 ? 10.921 -12.034 13.492 1.00 23.51 93 ARG A CA 1
ATOM 618 C C . ARG A 1 93 ? 11.933 -13.034 14.062 1.00 23.34 93 ARG A C 1
ATOM 619 O O . ARG A 1 93 ? 13.004 -13.266 13.492 1.00 23.96 93 ARG A O 1
ATOM 627 N N . ASN A 1 94 ? 11.588 -13.617 15.204 1.00 23.45 94 ASN A N 1
ATOM 628 C CA . ASN A 1 94 ? 12.482 -14.489 15.924 1.00 23.15 94 ASN A CA 1
ATOM 629 C C . ASN A 1 94 ? 11.981 -15.927 15.922 1.00 22.95 94 ASN A C 1
ATOM 630 O O . ASN A 1 94 ? 10.759 -16.173 15.840 1.00 22.47 94 ASN A O 1
ATOM 635 N N . GLY A 1 95 ? 12.927 -16.856 16.022 1.00 22.38 95 GLY A N 1
ATOM 636 C CA . GLY A 1 95 ? 12.624 -18.263 16.277 1.00 23.17 95 GLY A CA 1
ATOM 637 C C . GLY A 1 95 ? 12.315 -19.059 15.016 1.00 23.05 95 GLY A C 1
ATOM 638 O O . GLY A 1 95 ? 11.834 -20.190 15.094 1.00 23.54 95 GLY A O 1
ATOM 639 N N . ILE A 1 96 ? 12.593 -18.484 13.857 1.00 22.35 96 ILE A N 1
ATOM 640 C CA . ILE A 1 96 ? 12.269 -19.164 12.600 1.00 22.25 96 ILE A CA 1
ATOM 641 C C . ILE A 1 96 ? 13.443 -19.168 11.632 1.00 23.51 96 ILE A C 1
ATOM 642 O O . ILE A 1 96 ? 14.462 -18.522 11.886 1.00 22.69 96 ILE A O 1
ATOM 647 N N . GLY A 1 97 ? 13.286 -19.889 10.519 1.00 24.33 97 GLY A N 1
ATOM 648 C CA . GLY A 1 97 ? 14.269 -19.838 9.430 1.00 25.39 97 GLY A CA 1
ATOM 649 C C . GLY A 1 97 ? 13.753 -18.957 8.317 1.00 25.29 97 GLY A C 1
ATOM 650 O O . GLY A 1 97 ? 13.650 -17.731 8.461 1.00 26.17 97 GLY A O 1
ATOM 651 N N . THR A 1 98 ? 13.383 -19.570 7.200 1.00 25.05 98 THR A N 1
ATOM 652 C CA . THR A 1 98 ? 12.924 -18.783 6.054 1.00 24.59 98 THR A CA 1
ATOM 653 C C . THR A 1 98 ? 11.472 -18.331 6.167 1.00 23.51 98 THR A C 1
ATOM 654 O O . THR A 1 98 ? 11.039 -17.447 5.438 1.00 24.15 98 THR A O 1
ATOM 658 N N . GLY A 1 99 ? 10.709 -18.954 7.054 1.00 22.19 99 GLY A N 1
ATOM 659 C CA . GLY A 1 99 ? 9.350 -18.496 7.295 1.00 20.15 99 GLY A CA 1
ATOM 660 C C . GLY A 1 99 ? 8.256 -19.318 6.652 1.00 19.79 99 GLY A C 1
ATOM 661 O O . GLY A 1 99 ? 7.083 -19.114 6.951 1.00 19.51 99 GLY A O 1
ATOM 662 N N . ILE A 1 100 ? 8.633 -20.279 5.803 1.00 18.29 100 ILE A N 1
ATOM 663 C CA . ILE A 1 100 ? 7.649 -21.005 5.006 1.00 17.41 100 ILE A CA 1
ATOM 664 C C . ILE A 1 100 ? 7.324 -22.404 5.547 1.00 16.90 100 ILE A C 1
ATOM 665 O O . ILE A 1 100 ? 6.240 -22.913 5.277 1.00 16.51 100 ILE A O 1
ATOM 670 N N . SER A 1 101 ? 8.225 -23.004 6.334 1.00 15.38 101 SER A N 1
ATOM 671 C CA . SER A 1 101 ? 7.991 -24.364 6.823 1.00 15.25 101 SER A CA 1
ATOM 672 C C . SER A 1 101 ? 6.742 -24.418 7.696 1.00 15.25 101 SER A C 1
ATOM 673 O O . SER A 1 101 ? 6.246 -23.384 8.182 1.00 15.12 101 SER A O 1
ATOM 676 N N . ALA A 1 102 ? 6.241 -25.625 7.880 1.00 14.90 102 ALA A N 1
ATOM 677 C CA . ALA A 1 102 ? 5.143 -25.841 8.823 1.00 15.23 102 ALA A CA 1
ATOM 678 C C . ALA A 1 102 ? 5.525 -25.356 10.217 1.00 15.16 102 ALA A C 1
ATOM 679 O O . ALA A 1 102 ? 4.717 -24.748 10.930 1.00 15.77 102 ALA A O 1
ATOM 681 N N . SER A 1 103 ? 6.759 -25.635 10.620 1.00 15.24 103 SER A N 1
ATOM 682 C CA . SER A 1 103 ? 7.216 -25.216 11.947 1.00 16.93 103 SER A CA 1
ATOM 683 C C . SER A 1 103 ? 7.315 -23.683 12.044 1.00 16.51 103 SER A C 1
ATOM 684 O O . SER A 1 103 ? 6.956 -23.095 13.076 1.00 16.10 103 SER A O 1
ATOM 687 N N . ASP A 1 104 ? 7.816 -23.036 10.984 1.00 15.87 104 ASP A N 1
ATOM 688 C CA . ASP A 1 104 ? 7.891 -21.564 10.957 1.00 15.65 104 ASP A CA 1
ATOM 689 C C . ASP A 1 104 ? 6.509 -20.904 10.935 1.00 15.38 104 ASP A C 1
ATOM 690 O O . ASP A 1 104 ? 6.259 -19.980 11.717 1.00 15.47 104 ASP A O 1
ATOM 695 N N . ARG A 1 105 ? 5.630 -21.332 10.025 1.00 14.63 105 ARG A N 1
ATOM 696 C CA . ARG A 1 105 ? 4.282 -20.761 10.012 1.00 14.55 105 ARG A CA 1
ATOM 697 C C . ARG A 1 105 ? 3.520 -21.011 11.314 1.00 15.14 105 ARG A C 1
ATOM 698 O O . ARG A 1 105 ? 2.763 -20.129 11.758 1.00 15.44 105 ARG A O 1
ATOM 706 N N . ALA A 1 106 ? 3.721 -22.188 11.925 1.00 15.00 106 ALA A N 1
ATOM 707 C CA . ALA A 1 106 ? 3.146 -22.464 13.261 1.00 16.17 106 ALA A CA 1
ATOM 708 C C . ALA A 1 106 ? 3.640 -21.434 14.312 1.00 16.25 106 ALA A C 1
ATOM 709 O O . ALA A 1 106 ? 2.847 -20.893 15.084 1.00 15.68 106 ALA A O 1
ATOM 711 N N . THR A 1 107 ? 4.943 -21.159 14.324 1.00 16.48 107 THR A N 1
ATOM 712 C CA . THR A 1 107 ? 5.499 -20.113 15.199 1.00 16.96 107 THR A CA 1
ATOM 713 C C . THR A 1 107 ? 4.833 -18.744 14.951 1.00 17.02 107 THR A C 1
ATOM 714 O O . THR A 1 107 ? 4.376 -18.079 15.904 1.00 16.37 107 THR A O 1
ATOM 718 N N . THR A 1 108 ? 4.732 -18.352 13.680 1.00 15.88 108 THR A N 1
ATOM 719 C CA . THR A 1 108 ? 4.091 -17.104 13.307 1.00 16.78 108 THR A CA 1
ATOM 720 C C . THR A 1 108 ? 2.646 -17.075 13.812 1.00 16.88 108 THR A C 1
ATOM 721 O O . THR A 1 108 ? 2.201 -16.047 14.364 1.00 15.87 108 THR A O 1
ATOM 725 N N . MET A 1 109 ? 1.955 -18.203 13.669 1.00 16.09 109 MET A N 1
ATOM 726 C CA . MET A 1 109 ? 0.527 -18.265 14.062 1.00 15.84 109 MET A CA 1
ATOM 727 C C . MET A 1 109 ? 0.363 -18.108 15.564 1.00 15.84 109 MET A C 1
ATOM 728 O O . MET A 1 109 ? -0.486 -17.340 16.017 1.00 15.95 109 MET A O 1
ATOM 733 N N . ARG A 1 110 ? 1.163 -18.851 16.324 1.00 16.29 110 ARG A N 1
ATOM 734 C CA . ARG A 1 110 ? 1.138 -18.719 17.791 1.00 17.64 110 ARG A CA 1
ATOM 735 C C . ARG A 1 110 ? 1.461 -17.280 18.227 1.00 17.52 110 ARG A C 1
ATOM 736 O O . ARG A 1 110 ? 0.855 -16.770 19.165 1.00 17.22 110 ARG A O 1
ATOM 744 N N . LEU A 1 111 ? 2.426 -16.649 17.561 1.00 17.63 111 LEU A N 1
ATOM 745 C CA . LEU A 1 111 ? 2.813 -15.266 17.877 1.00 17.80 111 LEU A CA 1
ATOM 746 C C . LEU A 1 111 ? 1.686 -14.277 17.652 1.00 17.67 111 LEU A C 1
ATOM 747 O O . LEU A 1 111 ? 1.514 -13.337 18.439 1.00 17.55 111 LEU A O 1
ATOM 752 N N . LEU A 1 112 ? 0.948 -14.475 16.560 1.00 16.59 112 LEU A N 1
ATOM 753 C CA . LEU A 1 112 ? -0.217 -13.671 16.257 1.00 17.50 112 LEU A CA 1
ATOM 754 C C . LEU A 1 112 ? -1.332 -13.807 17.314 1.00 18.14 112 LEU A C 1
ATOM 755 O O . LEU A 1 112 ? -2.013 -12.825 17.631 1.00 18.60 112 LEU A O 1
ATOM 760 N N . ALA A 1 113 ? -1.499 -15.015 17.848 1.00 17.53 113 ALA A N 1
ATOM 761 C CA . ALA A 1 113 ? -2.483 -15.281 18.895 1.00 17.81 113 ALA A CA 1
ATOM 762 C C . ALA A 1 113 ? -2.000 -14.828 20.275 1.00 19.05 113 ALA A C 1
ATOM 763 O O . ALA A 1 113 ? -2.806 -14.727 21.204 1.00 19.44 113 ALA A O 1
ATOM 765 N N . ASP A 1 114 ? -0.698 -14.600 20.418 1.00 18.70 114 ASP A N 1
ATOM 766 C CA . ASP A 1 114 ? -0.081 -14.273 21.713 1.00 20.52 114 ASP A CA 1
ATOM 767 C C . ASP A 1 114 ? -0.363 -12.827 22.106 1.00 20.60 114 ASP A C 1
ATOM 768 O O . ASP A 1 114 ? 0.117 -11.908 21.447 1.00 20.29 114 ASP A O 1
ATOM 773 N N . PRO A 1 115 ? -1.112 -12.612 23.210 1.00 21.28 115 PRO A N 1
ATOM 774 C CA . PRO A 1 115 ? -1.480 -11.214 23.480 1.00 22.26 115 PRO A CA 1
ATOM 775 C C . PRO A 1 115 ? -0.295 -10.302 23.879 1.00 22.10 115 PRO A C 1
ATOM 776 O O . PRO A 1 115 ? -0.452 -9.070 23.932 1.00 22.25 115 PRO A O 1
ATOM 780 N N . THR A 1 116 ? 0.875 -10.887 24.127 1.00 21.85 116 THR A N 1
ATOM 781 C CA . THR A 1 116 ? 2.070 -10.096 24.440 1.00 22.33 116 THR A CA 1
ATOM 782 C C . THR A 1 116 ? 2.855 -9.638 23.223 1.00 22.19 116 THR A C 1
ATOM 783 O O . THR A 1 116 ? 3.768 -8.825 23.343 1.00 21.84 116 THR A O 1
ATOM 787 N N . SER A 1 117 ? 2.514 -10.141 22.036 1.00 21.89 117 SER A N 1
ATOM 788 C CA . SER A 1 117 ? 3.277 -9.746 20.869 1.00 22.03 117 SER A CA 1
ATOM 789 C C . SER A 1 117 ? 2.927 -8.298 20.443 1.00 21.90 117 SER A C 1
ATOM 790 O O . SER A 1 117 ? 1.835 -7.767 20.747 1.00 21.60 117 SER A O 1
ATOM 793 N N . VAL A 1 118 ? 3.887 -7.645 19.804 1.00 22.33 118 VAL A N 1
ATOM 794 C CA . VAL A 1 118 ? 3.719 -6.274 19.308 1.00 23.24 118 VAL A CA 1
ATOM 795 C C . VAL A 1 118 ? 4.123 -6.213 17.830 1.00 23.63 118 VAL A C 1
ATOM 796 O O . VAL A 1 118 ? 4.641 -7.193 17.268 1.00 23.13 118 VAL A O 1
ATOM 800 N N . ALA A 1 119 ? 3.902 -5.067 17.199 1.00 24.58 119 ALA A N 1
ATOM 801 C CA . ALA A 1 119 ? 4.220 -4.892 15.773 1.00 26.07 119 ALA A CA 1
ATOM 802 C C . ALA A 1 119 ? 5.653 -5.333 15.402 1.00 27.07 119 ALA A C 1
ATOM 803 O O . ALA A 1 119 ? 5.871 -6.035 14.393 1.00 26.50 119 ALA A O 1
ATOM 805 N N . ASP A 1 120 ? 6.615 -4.942 16.238 1.00 27.47 120 ASP A N 1
ATOM 806 C CA . ASP A 1 120 ? 8.026 -5.238 15.996 1.00 29.21 120 ASP A CA 1
ATOM 807 C C . ASP A 1 120 ? 8.401 -6.709 16.149 1.00 28.58 120 ASP A C 1
ATOM 808 O O . ASP A 1 120 ? 9.515 -7.105 15.799 1.00 28.81 120 ASP A O 1
ATOM 813 N N . ASP A 1 121 ? 7.474 -7.521 16.644 1.00 26.83 121 ASP A N 1
ATOM 814 C CA . ASP A 1 121 ? 7.722 -8.947 16.737 1.00 26.06 121 ASP A CA 1
ATOM 815 C C . ASP A 1 121 ? 7.519 -9.679 15.399 1.00 24.99 121 ASP A C 1
ATOM 816 O O . ASP A 1 121 ? 7.724 -10.896 15.309 1.00 23.65 121 ASP A O 1
ATOM 821 N N . PHE A 1 122 ? 7.126 -8.932 14.377 1.00 24.37 122 PHE A N 1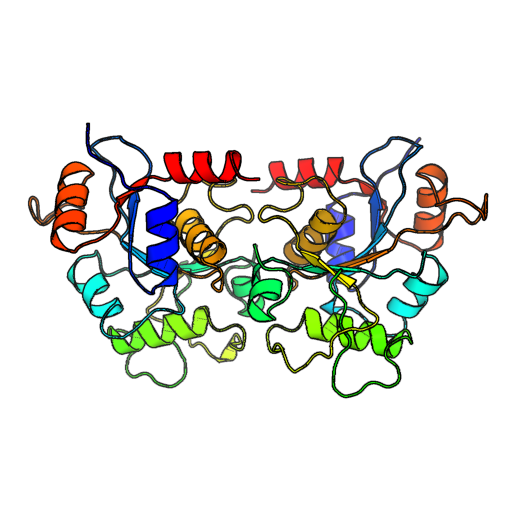
ATOM 822 C CA . PHE A 1 122 ? 6.856 -9.497 13.055 1.00 24.85 122 PHE A CA 1
ATOM 823 C C . PHE A 1 122 ? 7.698 -8.823 11.985 1.00 26.01 122 PHE A C 1
ATOM 824 O O . PHE A 1 122 ? 8.016 -7.630 12.083 1.00 26.55 122 PHE A O 1
ATOM 832 N N . THR A 1 123 ? 8.103 -9.588 10.978 1.00 26.44 123 THR A N 1
ATOM 833 C CA . THR A 1 123 ? 8.732 -8.978 9.820 1.00 27.06 123 THR A CA 1
ATOM 834 C C . THR A 1 123 ? 7.683 -8.948 8.709 1.00 27.32 123 THR A C 1
ATOM 835 O O . THR A 1 123 ? 6.823 -9.824 8.643 1.00 25.66 123 THR A O 1
ATOM 839 N N . ARG A 1 124 ? 7.729 -7.916 7.874 1.00 28.22 124 ARG A N 1
ATOM 840 C CA . ARG A 1 124 ? 6.785 -7.758 6.762 1.00 29.77 124 ARG A CA 1
ATOM 841 C C . ARG A 1 124 ? 7.593 -7.323 5.540 1.00 30.25 124 ARG A C 1
ATOM 842 O O . ARG A 1 124 ? 8.397 -6.393 5.646 1.00 30.27 124 ARG A O 1
ATOM 850 N N . PRO A 1 125 ? 7.373 -7.968 4.374 1.00 30.05 125 PRO A N 1
ATOM 851 C CA . PRO A 1 125 ? 6.375 -9.032 4.129 1.00 29.16 125 PRO A CA 1
ATOM 852 C C . PRO A 1 125 ? 6.773 -10.376 4.722 1.00 28.06 125 PRO A C 1
ATOM 853 O O . PRO A 1 125 ? 7.861 -10.503 5.306 1.00 28.62 125 PRO A O 1
ATOM 857 N N . GLY A 1 126 ? 5.884 -11.361 4.595 1.00 26.72 126 GLY A N 1
ATOM 858 C CA . GLY A 1 126 ? 6.102 -12.688 5.156 1.00 25.08 126 GLY A CA 1
ATOM 859 C C . GLY A 1 126 ? 5.322 -13.769 4.442 1.00 24.65 126 GLY A C 1
ATOM 860 O O . GLY A 1 126 ? 4.986 -13.619 3.262 1.00 23.84 126 GLY A O 1
ATOM 861 N N . HIS A 1 127 ? 5.006 -14.852 5.157 1.00 23.20 127 HIS A N 1
ATOM 862 C CA . HIS A 1 127 ? 4.380 -16.000 4.511 1.00 23.25 127 HIS A CA 1
ATOM 863 C C . HIS A 1 127 ? 3.048 -16.395 5.128 1.00 22.86 127 HIS A C 1
ATOM 864 O O . HIS A 1 127 ? 2.441 -17.372 4.700 1.00 23.91 127 HIS A O 1
ATOM 871 N N . VAL A 1 128 ? 2.598 -15.651 6.137 1.00 20.82 128 VAL A N 1
ATOM 872 C CA . VAL A 1 128 ? 1.277 -15.909 6.719 1.00 19.71 128 VAL A CA 1
ATOM 873 C C . VAL A 1 128 ? 0.353 -14.744 6.396 1.00 18.82 128 VAL A C 1
ATOM 874 O O . VAL A 1 128 ? 0.784 -13.597 6.426 1.00 19.30 128 VAL A O 1
ATOM 878 N N . VAL A 1 129 ? -0.899 -15.026 6.027 1.00 17.66 129 VAL A N 1
ATOM 879 C CA . VAL A 1 129 ? -1.850 -13.974 5.669 1.00 17.53 129 VAL A CA 1
ATOM 880 C C . VAL A 1 129 ? -2.862 -13.698 6.790 1.00 17.91 129 VAL A C 1
ATOM 881 O O . VAL A 1 129 ? -3.825 -14.454 6.936 1.00 18.08 129 VAL A O 1
ATOM 885 N N . PRO A 1 130 ? -2.668 -12.609 7.573 1.00 18.50 130 PRO A N 1
ATOM 886 C CA . PRO A 1 130 ? -3.716 -12.219 8.548 1.00 18.26 130 PRO A CA 1
ATOM 887 C C . PRO A 1 130 ? -4.991 -11.708 7.869 1.00 17.83 130 PRO A C 1
ATOM 888 O O . PRO A 1 130 ? -4.910 -11.087 6.828 1.00 17.62 130 PRO A O 1
ATOM 892 N N . LEU A 1 131 ? -6.160 -11.982 8.455 1.00 16.82 131 LEU A N 1
ATOM 893 C CA . LEU A 1 131 ? -7.438 -11.481 7.956 1.00 17.76 131 LEU A CA 1
ATOM 894 C C . LEU A 1 131 ? -8.162 -10.858 9.150 1.00 18.49 131 LEU A C 1
ATOM 895 O O . LEU A 1 131 ? -8.038 -11.356 10.276 1.00 18.71 131 LEU A O 1
ATOM 900 N N . ARG A 1 132 ? -8.898 -9.773 8.924 1.00 18.78 132 ARG A N 1
ATOM 901 C CA . ARG A 1 132 ? -9.541 -9.099 10.038 1.00 18.87 132 ARG A CA 1
ATOM 902 C C . ARG A 1 132 ? -11.000 -9.520 10.094 1.00 18.79 132 ARG A C 1
ATOM 903 O O . ARG A 1 132 ? -11.745 -9.306 9.140 1.00 18.29 132 ARG A O 1
ATOM 911 N N . ALA A 1 133 ? -11.401 -10.146 11.197 1.00 18.87 133 ALA A N 1
ATOM 912 C CA . ALA A 1 133 ? -12.774 -10.615 11.344 1.00 19.48 133 ALA A CA 1
ATOM 913 C C . ALA A 1 133 ? -13.654 -9.433 11.700 1.00 20.13 133 ALA A C 1
ATOM 914 O O . ALA A 1 133 ? -13.198 -8.533 12.409 1.00 20.41 133 ALA A O 1
ATOM 916 N N . LYS A 1 134 ? -14.893 -9.426 11.210 1.00 20.63 134 LYS A N 1
ATOM 917 C CA . LYS A 1 134 ? -15.873 -8.377 11.594 1.00 21.30 134 LYS A CA 1
ATOM 918 C C . LYS A 1 134 ? -16.273 -8.556 13.048 1.00 21.28 134 LYS A C 1
ATOM 919 O O . LYS A 1 134 ? -16.436 -9.706 13.488 1.00 21.16 134 LYS A O 1
ATOM 925 N N . ASP A 1 135 ? -16.424 -7.445 13.791 1.00 20.66 135 ASP A N 1
ATOM 926 C CA A ASP A 1 135 ? -16.887 -7.552 15.185 0.50 20.48 135 ASP A CA 1
ATOM 927 C CA B ASP A 1 135 ? -16.902 -7.471 15.174 0.50 20.67 135 ASP A CA 1
ATOM 928 C C . ASP A 1 135 ? -18.281 -8.127 15.137 1.00 20.16 135 ASP A C 1
ATOM 929 O O . ASP A 1 135 ? -19.100 -7.747 14.289 1.00 19.68 135 ASP A O 1
ATOM 938 N N . GLY A 1 136 ? -18.556 -9.074 16.034 1.00 19.74 136 GLY A N 1
ATOM 939 C CA . GLY A 1 136 ? -19.845 -9.765 15.963 1.00 18.96 136 GLY A CA 1
ATOM 940 C C . GLY A 1 136 ? -19.775 -11.150 15.305 1.00 18.38 136 GLY A C 1
ATOM 941 O O . GLY A 1 136 ? -20.713 -11.927 15.395 1.00 17.55 136 GLY A O 1
ATOM 942 N N . GLY A 1 137 ? -18.657 -11.464 14.656 1.00 17.65 137 GLY A N 1
ATOM 943 C CA . GLY A 1 137 ? -18.494 -12.798 14.062 1.00 16.84 137 GLY A CA 1
ATOM 944 C C . GLY A 1 137 ? -19.524 -13.135 13.002 1.00 16.84 137 GLY A C 1
ATOM 945 O O . GLY A 1 137 ? -19.922 -12.271 12.233 1.00 17.08 137 GLY A O 1
ATOM 946 N N . VAL A 1 138 ? -19.961 -14.391 12.958 1.00 16.75 138 VAL A N 1
ATOM 947 C CA . VAL A 1 138 ? -20.811 -14.879 11.859 1.00 17.81 138 VAL A CA 1
ATOM 948 C C . VAL A 1 138 ? -22.213 -14.246 11.817 1.00 19.66 138 VAL A C 1
ATOM 949 O O . VAL A 1 138 ? -22.881 -14.293 10.797 1.00 19.71 138 VAL A O 1
ATOM 953 N N . LEU A 1 139 ? -22.624 -13.661 12.935 1.00 21.39 139 LEU A N 1
ATOM 954 C CA . LEU A 1 139 ? -23.895 -12.929 13.027 1.00 24.37 139 LEU A CA 1
ATOM 955 C C . LEU A 1 139 ? -23.828 -11.599 12.268 1.00 25.65 139 LEU A C 1
ATOM 956 O O . LEU A 1 139 ? -24.865 -11.020 11.911 1.00 26.60 139 LEU A O 1
ATOM 961 N N . ARG A 1 140 ? -22.605 -11.151 12.008 1.00 26.19 140 ARG A N 1
ATOM 962 C CA . ARG A 1 140 ? -22.361 -9.881 11.329 1.00 27.33 140 ARG A CA 1
ATOM 963 C C . ARG A 1 140 ? -21.894 -10.092 9.884 1.00 27.58 140 ARG A C 1
ATOM 964 O O . ARG A 1 140 ? -22.328 -9.374 8.957 1.00 29.06 140 ARG A O 1
ATOM 972 N N . ARG A 1 141 ? -21.010 -11.072 9.681 1.00 26.02 141 ARG A N 1
ATOM 973 C CA . ARG A 1 141 ? -20.602 -11.498 8.343 1.00 23.97 141 ARG A CA 1
ATOM 974 C C . ARG A 1 141 ? -20.444 -13.023 8.365 1.00 23.12 141 ARG A C 1
ATOM 975 O O . ARG A 1 141 ? -19.598 -13.538 9.090 1.00 22.27 141 ARG A O 1
ATOM 983 N N . PRO A 1 142 ? -21.240 -13.740 7.560 1.00 22.45 142 PRO A N 1
ATOM 984 C CA . PRO A 1 142 ? -21.181 -15.222 7.593 1.00 21.83 142 PRO A CA 1
ATOM 985 C C . PRO A 1 142 ? -19.970 -15.804 6.848 1.00 21.06 142 PRO A C 1
ATOM 986 O O . PRO A 1 142 ? -20.118 -16.693 5.981 1.00 21.36 142 PRO A O 1
ATOM 990 N N . GLY A 1 143 ? -18.775 -15.328 7.189 1.00 20.42 143 GLY A N 1
ATOM 991 C CA . GLY A 1 143 ? -17.561 -15.772 6.512 1.00 19.10 143 GLY A CA 1
ATOM 992 C C . GLY A 1 143 ? -16.813 -16.844 7.294 1.00 18.88 143 GLY A C 1
ATOM 993 O O . GLY A 1 143 ? -17.022 -16.993 8.499 1.00 17.58 143 GLY A O 1
ATOM 994 N N . HIS A 1 144 ? -15.960 -17.608 6.604 1.00 18.00 144 HIS A N 1
ATOM 995 C CA . HIS A 1 144 ? -15.052 -18.540 7.265 1.00 17.60 144 HIS A CA 1
ATOM 996 C C . HIS A 1 144 ? -14.077 -17.812 8.211 1.00 16.40 144 HIS A C 1
ATOM 997 O O . HIS A 1 144 ? -13.654 -18.367 9.210 1.00 15.21 144 HIS A O 1
ATOM 1004 N N . THR A 1 145 ? -13.732 -16.559 7.888 1.00 15.55 145 THR A N 1
ATOM 1005 C CA . THR A 1 145 ? -12.892 -15.736 8.746 1.00 16.05 145 THR A CA 1
ATOM 1006 C C . THR A 1 145 ? -13.574 -15.556 10.117 1.00 15.18 145 THR A C 1
ATOM 1007 O O . THR A 1 145 ? -12.977 -15.813 11.156 1.00 15.15 145 THR A O 1
ATOM 1011 N N . GLU A 1 146 ? -14.825 -15.132 10.088 1.00 15.29 146 GLU A N 1
ATOM 1012 C CA . GLU A 1 146 ? -15.632 -14.918 11.293 1.00 14.44 146 GLU A CA 1
ATOM 1013 C C . GLU A 1 146 ? -15.889 -16.222 12.038 1.00 14.84 146 GLU A C 1
ATOM 1014 O O . GLU A 1 146 ? -15.842 -16.243 13.275 1.00 15.16 146 GLU A O 1
ATOM 1020 N N . ALA A 1 147 ? -16.120 -17.306 11.287 1.00 14.26 147 ALA A N 1
ATOM 1021 C CA . ALA A 1 147 ? -16.362 -18.628 11.905 1.00 13.35 147 ALA A CA 1
ATOM 1022 C C . ALA A 1 147 ? -15.159 -19.046 12.747 1.00 14.00 147 ALA A C 1
ATOM 1023 O O . ALA A 1 147 ? -15.307 -19.581 13.839 1.00 14.27 147 ALA A O 1
ATOM 1025 N N . ALA A 1 148 ? -13.971 -18.842 12.198 1.00 13.86 148 ALA A N 1
ATOM 1026 C CA . ALA A 1 148 ? -12.727 -19.187 12.889 1.00 13.78 148 ALA A CA 1
ATOM 1027 C C . ALA A 1 148 ? -12.509 -18.451 14.213 1.00 14.59 148 ALA A C 1
ATOM 1028 O O . ALA A 1 148 ? -12.189 -19.069 15.282 1.00 13.89 148 ALA A O 1
ATOM 1030 N N . VAL A 1 149 ? -12.693 -17.135 14.177 1.00 14.52 149 VAL A N 1
ATOM 1031 C CA . VAL A 1 149 ? -12.569 -16.343 15.406 1.00 15.35 149 VAL A CA 1
ATOM 1032 C C . VAL A 1 149 ? -13.674 -16.696 16.435 1.00 15.58 149 VAL A C 1
ATOM 1033 O O . VAL A 1 149 ? -13.382 -16.851 17.628 1.00 15.33 149 VAL A O 1
ATOM 1037 N N . ASP A 1 150 ? -14.912 -16.840 15.964 1.00 16.15 150 ASP A N 1
ATOM 1038 C CA . ASP A 1 150 ? -16.034 -17.210 16.840 1.00 16.26 150 ASP A CA 1
ATOM 1039 C C . ASP A 1 150 ? -15.758 -18.522 17.554 1.00 16.04 150 ASP A C 1
ATOM 1040 O O . ASP A 1 150 ? -15.922 -18.631 18.784 1.00 15.25 150 ASP A O 1
ATOM 1045 N N . LEU A 1 151 ? -15.281 -19.518 16.797 1.00 15.58 151 LEU A N 1
ATOM 1046 C CA . LEU A 1 151 ? -14.971 -20.805 17.399 1.00 15.19 151 LEU A CA 1
ATOM 1047 C C . LEU A 1 151 ? -13.867 -20.719 18.471 1.00 15.52 151 LEU A C 1
ATOM 1048 O O . LEU A 1 151 ? -13.989 -21.340 19.536 1.00 15.79 151 LEU A O 1
ATOM 1053 N N . ALA A 1 152 ? -12.787 -19.983 18.209 1.00 16.09 152 ALA A N 1
ATOM 1054 C CA . ALA A 1 152 ? -11.755 -19.840 19.237 1.00 15.49 152 ALA A CA 1
ATOM 1055 C C . ALA A 1 152 ? -12.329 -19.145 20.502 1.00 16.70 152 ALA A C 1
ATOM 1056 O O . ALA A 1 152 ? -12.090 -19.598 21.634 1.00 16.83 152 ALA A O 1
ATOM 1058 N N . ARG A 1 153 ? -13.078 -18.068 20.294 1.00 17.38 153 ARG A N 1
ATOM 1059 C CA . ARG A 1 153 ? -13.726 -17.343 21.402 1.00 18.60 153 ARG A CA 1
ATOM 1060 C C . ARG A 1 153 ? -14.622 -18.272 22.227 1.00 19.24 153 ARG A C 1
ATOM 1061 O O . ARG A 1 153 ? -14.570 -18.262 23.461 1.00 18.97 153 ARG A O 1
ATOM 1069 N N . MET A 1 154 ? -15.458 -19.039 21.536 1.00 19.46 154 MET A N 1
ATOM 1070 C CA . MET A 1 154 ? -16.408 -19.975 22.181 1.00 19.50 154 MET A CA 1
ATOM 1071 C C . MET A 1 154 ? -15.676 -21.059 22.964 1.00 19.27 154 MET A C 1
ATOM 1072 O O . MET A 1 154 ? -16.223 -21.594 23.946 1.00 19.72 154 MET A O 1
ATOM 1077 N N . ALA A 1 155 ? -14.450 -21.386 22.541 1.00 18.12 155 ALA A N 1
ATOM 1078 C CA . ALA A 1 155 ? -13.648 -22.386 23.222 1.00 17.85 155 ALA A CA 1
ATOM 1079 C C . ALA A 1 155 ? -12.866 -21.765 24.353 1.00 17.20 155 ALA A C 1
ATOM 1080 O O . ALA A 1 155 ? -12.076 -22.443 24.969 1.00 17.92 155 ALA A O 1
ATOM 1082 N N . GLY A 1 156 ? -13.061 -20.476 24.590 1.00 17.21 156 GLY A N 1
ATOM 1083 C CA . GLY A 1 156 ? -12.342 -19.777 25.648 1.00 17.93 156 GLY A CA 1
ATOM 1084 C C . GLY A 1 156 ? -10.898 -19.444 25.315 1.00 18.56 156 GLY A C 1
ATOM 1085 O O . GLY A 1 156 ? -10.089 -19.241 26.213 1.00 18.77 156 GLY A O 1
ATOM 1086 N N . LEU A 1 157 ? -10.572 -19.389 24.020 1.00 18.12 157 LEU A N 1
ATOM 1087 C CA . LEU A 1 157 ? -9.206 -19.139 23.590 1.00 17.94 157 LEU A CA 1
ATOM 1088 C C . LEU A 1 157 ? -9.109 -17.724 23.084 1.00 18.41 157 LEU A C 1
ATOM 1089 O O . LEU A 1 157 ? -10.118 -17.052 22.938 1.00 18.96 157 LEU A O 1
ATOM 1094 N N . GLN A 1 158 ? -7.890 -17.295 22.796 1.00 18.09 158 GLN A N 1
ATOM 1095 C CA . GLN A 1 158 ? -7.652 -15.973 22.246 1.00 18.45 158 GLN A CA 1
ATOM 1096 C C . GLN A 1 158 ? -8.269 -15.951 20.860 1.00 18.58 158 GLN A C 1
ATOM 1097 O O . GLN A 1 158 ? -8.243 -16.980 20.173 1.00 18.74 158 GLN A O 1
ATOM 1103 N N . PRO A 1 159 ? -8.877 -14.814 20.472 1.00 17.70 159 PRO A N 1
ATOM 1104 C CA . PRO A 1 159 ? -9.698 -14.739 19.265 1.00 17.02 159 PRO A CA 1
ATOM 1105 C C . PRO A 1 159 ? -8.877 -14.685 17.984 1.00 17.04 159 PRO A C 1
ATOM 1106 O O . PRO A 1 159 ? -8.768 -13.629 17.358 1.00 17.07 159 PRO A O 1
ATOM 1110 N N . ALA A 1 160 ? -8.306 -15.836 17.618 1.00 15.66 160 ALA A N 1
ATOM 1111 C CA . ALA A 1 160 ? -7.363 -15.909 16.509 1.00 15.36 160 ALA A CA 1
ATOM 1112 C C . ALA A 1 160 ? -7.407 -17.359 16.026 1.00 15.57 160 ALA A C 1
ATOM 1113 O O . ALA A 1 160 ? -7.373 -18.289 16.832 1.00 16.54 160 ALA A O 1
ATOM 1115 N N . GLY A 1 161 ? -7.517 -17.527 14.716 1.00 14.66 161 GLY A N 1
ATOM 1116 C CA . GLY A 1 161 ? -7.657 -18.851 14.153 1.00 14.97 161 GLY A CA 1
ATOM 1117 C C . GLY A 1 161 ? -6.705 -19.026 12.995 1.00 14.84 161 GLY A C 1
ATOM 1118 O O . GLY A 1 161 ? -6.002 -18.098 12.612 1.00 15.39 161 GLY A O 1
ATOM 1119 N N . ALA A 1 162 ? -6.682 -20.235 12.452 1.00 15.01 162 ALA A N 1
ATOM 1120 C CA . ALA A 1 162 ? -5.906 -20.542 11.274 1.00 15.57 162 ALA A CA 1
ATOM 1121 C C . ALA A 1 162 ? -6.828 -21.294 10.338 1.00 15.61 162 ALA A C 1
ATOM 1122 O O . ALA A 1 162 ? -7.533 -22.226 10.772 1.00 15.21 162 ALA A O 1
ATOM 1124 N N . ILE A 1 163 ? -6.869 -20.852 9.075 1.00 15.31 163 ILE A N 1
ATOM 1125 C CA . ILE A 1 163 ? -7.766 -21.410 8.069 1.00 15.07 163 ILE A CA 1
ATOM 1126 C C . ILE A 1 163 ? -7.088 -21.652 6.718 1.00 15.51 163 ILE A C 1
ATOM 1127 O O . ILE A 1 163 ? -6.191 -20.874 6.278 1.00 15.07 163 ILE A O 1
ATOM 1132 N N . CYS A 1 164 ? -7.544 -22.719 6.066 1.00 15.32 164 CYS A N 1
ATOM 1133 C CA . CYS A 1 164 ? -7.155 -23.001 4.675 1.00 15.35 164 CYS A CA 1
ATOM 1134 C C . CYS A 1 164 ? -8.115 -24.009 4.035 1.00 15.71 164 CYS A C 1
ATOM 1135 O O . CYS A 1 164 ? -8.626 -24.921 4.726 1.00 14.97 164 CYS A O 1
ATOM 1138 N N . GLU A 1 165 ? -8.389 -23.853 2.741 1.00 15.13 165 GLU A N 1
ATOM 1139 C CA . GLU A 1 165 ? -9.372 -24.704 2.061 1.00 15.42 165 GLU A CA 1
ATOM 1140 C C . GLU A 1 165 ? -8.846 -26.081 1.634 1.00 14.38 165 GLU A C 1
ATOM 1141 O O . GLU A 1 165 ? -7.743 -26.207 1.090 1.00 14.07 165 GLU A O 1
ATOM 1147 N N . ILE A 1 166 ? -9.648 -27.105 1.881 1.00 14.68 166 I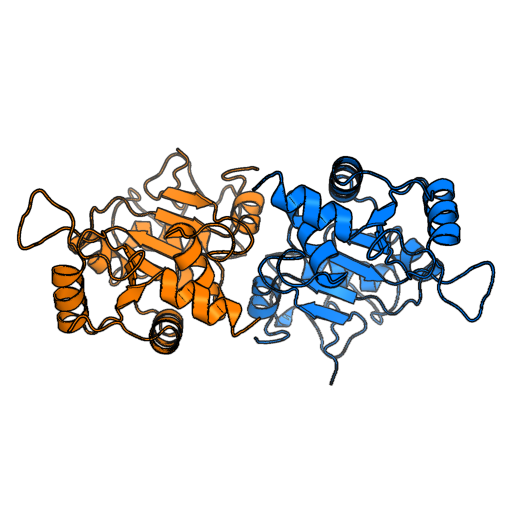LE A N 1
ATOM 1148 C CA . ILE A 1 166 ? -9.213 -28.478 1.583 1.00 14.11 166 ILE A CA 1
ATOM 1149 C C . ILE A 1 166 ? -9.295 -28.812 0.079 1.00 14.46 166 ILE A C 1
ATOM 1150 O O . ILE A 1 166 ? -10.333 -28.626 -0.541 1.00 14.17 166 ILE A O 1
ATOM 1155 N N . VAL A 1 167 ? -8.189 -29.326 -0.458 1.00 15.57 167 VAL A N 1
ATOM 1156 C CA . VAL A 1 167 ? -8.084 -29.726 -1.869 1.00 16.81 167 VAL A CA 1
ATOM 1157 C C . VAL A 1 167 ? -8.847 -31.024 -2.138 1.00 17.57 167 VAL A C 1
ATOM 1158 O O . VAL A 1 167 ? -8.855 -31.928 -1.289 1.00 17.07 167 VAL A O 1
ATOM 1162 N N . SER A 1 168 ? -9.472 -31.128 -3.322 1.00 18.03 168 SER A N 1
ATOM 1163 C CA . SER A 1 168 ? -10.155 -32.362 -3.670 1.00 19.64 168 SER A CA 1
ATOM 1164 C C . SER A 1 168 ? -9.148 -33.467 -3.960 1.00 20.86 168 SER A C 1
ATOM 1165 O O . SER A 1 168 ? -8.153 -33.257 -4.663 1.00 20.72 168 SER A O 1
ATOM 1168 N N . GLN A 1 169 ? -9.393 -34.640 -3.389 1.00 22.39 169 GLN A N 1
ATOM 1169 C CA . GLN A 1 169 ? -8.556 -35.805 -3.656 1.00 25.00 169 GLN A CA 1
ATOM 1170 C C . GLN A 1 169 ? -9.129 -36.665 -4.775 1.00 26.10 169 GLN A C 1
ATOM 1171 O O . GLN A 1 169 ? -8.429 -37.493 -5.338 1.00 27.02 169 GLN A O 1
ATOM 1177 N N . LYS A 1 170 ? -10.391 -36.421 -5.107 1.00 27.15 170 LYS A N 1
ATOM 1178 C CA . LYS A 1 170 ? -11.104 -37.114 -6.172 1.00 28.46 170 LYS A CA 1
ATOM 1179 C C . LYS A 1 170 ? -10.871 -36.411 -7.505 1.00 29.03 170 LYS A C 1
ATOM 1180 O O . LYS A 1 170 ? -10.588 -37.067 -8.511 1.00 28.77 170 LYS A O 1
ATOM 1186 N N . ASP A 1 171 ? -10.998 -35.081 -7.512 1.00 29.20 171 ASP A N 1
ATOM 1187 C CA . ASP A 1 171 ? -10.779 -34.294 -8.723 1.00 29.80 171 ASP A CA 1
ATOM 1188 C C . ASP A 1 171 ? -9.686 -33.284 -8.421 1.00 28.84 171 ASP A C 1
ATOM 1189 O O . ASP A 1 171 ? -9.941 -32.209 -7.876 1.00 26.97 171 ASP A O 1
ATOM 1194 N N . GLU A 1 172 ? -8.464 -33.660 -8.786 1.00 28.79 172 GLU A N 1
ATOM 1195 C CA . GLU A 1 172 ? -7.265 -32.966 -8.349 1.00 28.22 172 GLU A CA 1
ATOM 1196 C C . GLU A 1 172 ? -7.196 -31.482 -8.718 1.00 27.19 172 GLU A C 1
ATOM 1197 O O . GLU A 1 172 ? -6.492 -30.722 -8.049 1.00 27.33 172 GLU A O 1
ATOM 1203 N N . GLY A 1 173 ? -7.912 -31.074 -9.769 1.00 25.27 173 GLY A N 1
ATOM 1204 C CA . GLY A 1 173 ? -7.911 -29.677 -10.199 1.00 23.39 173 GLY A CA 1
ATOM 1205 C C . GLY A 1 173 ? -8.784 -28.795 -9.340 1.00 22.09 173 GLY A C 1
ATOM 1206 O O . GLY A 1 173 ? -8.754 -27.553 -9.463 1.00 21.06 173 GLY A O 1
ATOM 1207 N N . SER A 1 174 ? -9.561 -29.435 -8.462 1.00 20.47 174 SER A N 1
ATOM 1208 C CA . SER A 1 174 ? -10.606 -28.753 -7.732 1.00 20.55 174 SER A CA 1
ATOM 1209 C C . SER A 1 174 ? -10.409 -28.748 -6.227 1.00 18.68 174 SER A C 1
ATOM 1210 O O . SER A 1 174 ? -9.514 -29.386 -5.706 1.00 19.04 174 SER A O 1
ATOM 1213 N N . MET A 1 175 ? -11.290 -28.022 -5.549 1.00 17.75 175 MET A N 1
ATOM 1214 C CA . MET A 1 175 ? -11.351 -28.036 -4.091 1.00 16.94 175 MET A CA 1
ATOM 1215 C C . MET A 1 175 ? -12.467 -28.997 -3.714 1.00 16.90 175 MET A C 1
ATOM 1216 O O . MET A 1 175 ? -13.443 -29.174 -4.476 1.00 17.38 175 MET A O 1
ATOM 1221 N N . ALA A 1 176 ? -12.348 -29.598 -2.541 1.00 16.42 176 ALA A N 1
ATOM 1222 C CA . ALA A 1 176 ? -13.357 -30.558 -2.062 1.00 16.03 176 ALA A CA 1
ATOM 1223 C C . ALA A 1 176 ? -14.716 -29.923 -1.812 1.00 16.31 176 ALA A C 1
ATOM 1224 O O . ALA A 1 176 ? -14.810 -28.842 -1.227 1.00 17.70 176 ALA A O 1
ATOM 1226 N N . HIS A 1 177 ? -15.774 -30.605 -2.238 1.00 16.84 177 HIS A N 1
ATOM 1227 C CA . HIS A 1 177 ? -17.122 -30.173 -1.945 1.00 17.33 177 HIS A CA 1
ATOM 1228 C C . HIS A 1 177 ? -17.707 -30.988 -0.783 1.00 16.85 177 HIS A C 1
ATOM 1229 O O . HIS A 1 177 ? -17.051 -31.852 -0.260 1.00 16.43 177 HIS A O 1
ATOM 1236 N N . THR A 1 178 ? -18.936 -30.679 -0.405 1.00 17.17 178 THR A N 1
ATOM 1237 C CA . THR A 1 178 ? -19.551 -31.160 0.846 1.00 17.80 178 THR A CA 1
ATOM 1238 C C . THR A 1 178 ? -19.457 -32.676 1.104 1.00 17.71 178 THR A C 1
ATOM 1239 O O . THR A 1 178 ? -19.041 -33.083 2.177 1.00 17.10 178 THR A O 1
ATOM 1243 N N . ASP A 1 179 ? -19.824 -33.491 0.124 1.00 17.92 179 ASP A N 1
ATOM 1244 C CA . ASP A 1 179 ? -19.770 -34.955 0.269 1.00 18.64 179 ASP A CA 1
ATOM 1245 C C . ASP A 1 179 ? -18.353 -35.438 0.489 1.00 18.05 179 ASP A C 1
ATOM 1246 O O . ASP A 1 179 ? -18.099 -36.258 1.384 1.00 18.13 179 ASP A O 1
ATOM 1251 N N . GLU A 1 180 ? -17.402 -34.923 -0.290 1.00 16.85 180 GLU A N 1
ATOM 1252 C CA . GLU A 1 180 ? -16.024 -35.325 -0.079 1.00 15.54 180 GLU A CA 1
ATOM 1253 C C . GLU A 1 180 ? -15.459 -34.835 1.263 1.00 15.40 180 GLU A C 1
ATOM 1254 O O . GLU A 1 180 ? -14.618 -35.501 1.875 1.00 15.37 180 GLU A O 1
ATOM 1260 N N . LEU A 1 181 ? -15.878 -33.644 1.670 1.00 15.03 181 LEU A N 1
ATOM 1261 C CA . LEU A 1 181 ? -15.461 -33.071 2.930 1.00 14.36 181 LEU A CA 1
ATOM 1262 C C . LEU A 1 181 ? -15.951 -33.965 4.071 1.00 13.65 181 LEU A C 1
ATOM 1263 O O . LEU A 1 181 ? -15.246 -34.138 5.050 1.00 13.65 181 LEU A O 1
ATOM 1268 N N . ARG A 1 182 ? -17.168 -34.482 3.937 1.00 13.87 182 ARG A N 1
ATOM 1269 C CA . ARG A 1 182 ? -17.711 -35.426 4.937 1.00 15.05 182 ARG A CA 1
ATOM 1270 C C . ARG A 1 182 ? -16.814 -36.646 5.090 1.00 15.55 182 ARG A C 1
ATOM 1271 O O . ARG A 1 182 ? -16.482 -37.074 6.223 1.00 17.25 182 ARG A O 1
ATOM 1279 N N . VAL A 1 183 ? -16.412 -37.204 3.955 1.00 15.85 183 VAL A N 1
ATOM 1280 C CA . VAL A 1 183 ? -15.494 -38.344 3.945 1.00 16.98 183 VAL A CA 1
ATOM 1281 C C . VAL A 1 183 ? -14.149 -38.006 4.581 1.00 16.25 183 VAL A C 1
ATOM 1282 O O . VAL A 1 183 ? -13.655 -38.769 5.401 1.00 16.38 183 VAL A O 1
ATOM 1286 N N . PHE A 1 184 ? -13.562 -36.852 4.225 1.00 16.67 184 PHE A N 1
ATOM 1287 C CA . PHE A 1 184 ? -12.267 -36.446 4.790 1.00 16.54 184 PHE A CA 1
ATOM 1288 C C . PHE A 1 184 ? -12.370 -36.302 6.320 1.00 16.14 184 PHE A C 1
ATOM 1289 O O . PHE A 1 184 ? -11.454 -36.704 7.057 1.00 17.19 184 PHE A O 1
ATOM 1297 N N . ALA A 1 185 ? -13.453 -35.669 6.773 1.00 15.78 185 ALA A N 1
ATOM 1298 C CA . ALA A 1 185 ? -13.653 -35.399 8.204 1.00 15.69 185 ALA A CA 1
ATOM 1299 C C . ALA A 1 185 ? -13.745 -36.752 8.935 1.00 16.29 185 ALA A C 1
ATOM 1300 O O . ALA A 1 185 ? -13.023 -36.980 9.921 1.00 15.92 185 ALA A O 1
ATOM 1302 N N . ASP A 1 186 ? -14.573 -37.646 8.399 1.00 16.83 186 ASP A N 1
ATOM 1303 C CA . ASP A 1 186 ? -14.756 -38.987 9.014 1.00 18.55 186 ASP A CA 1
ATOM 1304 C C . ASP A 1 186 ? -13.440 -39.752 9.067 1.00 19.12 186 ASP A C 1
ATOM 1305 O O . ASP A 1 186 ? -13.110 -40.347 10.097 1.00 19.37 186 ASP A O 1
ATOM 1310 N N . GLU A 1 187 ? -12.690 -39.753 7.957 1.00 19.38 187 GLU A N 1
ATOM 1311 C CA . GLU A 1 187 ? -11.413 -40.451 7.896 1.00 20.01 187 GLU A CA 1
AT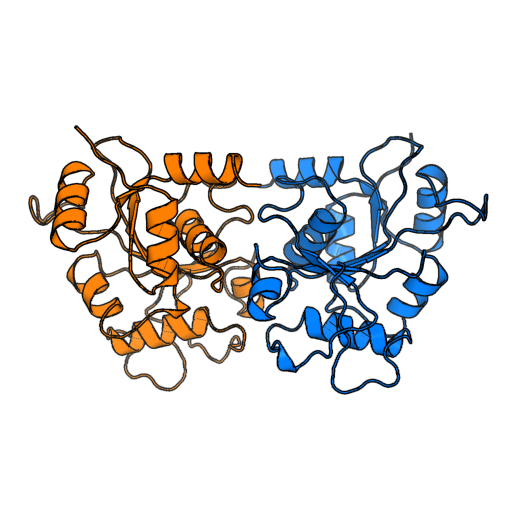OM 1312 C C . GLU A 1 187 ? -10.386 -39.910 8.869 1.00 19.27 187 GLU A C 1
ATOM 1313 O O . GLU A 1 187 ? -9.576 -40.667 9.361 1.00 19.31 187 GLU A O 1
ATOM 1319 N N . HIS A 1 188 ? -10.416 -38.606 9.156 1.00 18.63 188 HIS A N 1
ATOM 1320 C CA . HIS A 1 188 ? -9.398 -38.002 10.017 1.00 18.38 188 HIS A CA 1
ATOM 1321 C C . HIS A 1 188 ? -9.910 -37.686 11.429 1.00 18.28 188 HIS A C 1
ATOM 1322 O O . HIS A 1 188 ? -9.208 -37.045 12.203 1.00 18.82 188 HIS A O 1
ATOM 1329 N N . GLY A 1 189 ? -11.127 -38.136 11.736 1.00 17.67 189 GLY A N 1
ATOM 1330 C CA . GLY A 1 189 ? -11.753 -38.002 13.062 1.00 17.65 189 GLY A CA 1
ATOM 1331 C C . GLY A 1 189 ? -12.150 -36.579 13.417 1.00 16.91 189 GLY A C 1
ATOM 1332 O O . GLY A 1 189 ? -12.101 -36.187 14.589 1.00 16.75 189 GLY A O 1
ATOM 1333 N N . LEU A 1 190 ? -12.560 -35.811 12.400 1.00 15.66 190 LEU A N 1
ATOM 1334 C CA . LEU A 1 190 ? -12.840 -34.376 12.562 1.00 14.63 190 LEU A CA 1
ATOM 1335 C C . LEU A 1 190 ? -14.317 -34.056 12.460 1.00 13.85 190 LEU A C 1
ATOM 1336 O O . LEU A 1 190 ? -15.068 -34.792 11.809 1.00 15.55 190 LEU A O 1
ATOM 1341 N N . ALA A 1 191 ? -14.708 -32.923 13.060 1.00 13.41 191 ALA A N 1
ATOM 1342 C CA . ALA A 1 191 ? -16.061 -32.408 12.945 1.00 14.33 191 ALA A CA 1
ATOM 1343 C C . ALA A 1 191 ? -16.195 -31.639 11.636 1.00 14.65 191 ALA A C 1
ATOM 1344 O O . ALA A 1 191 ? -15.281 -30.931 11.258 1.00 15.83 191 ALA A O 1
ATOM 1346 N N . LEU A 1 192 ? -17.326 -31.786 10.968 1.00 14.42 192 LEU A N 1
ATOM 1347 C CA . LEU A 1 192 ? -17.717 -30.937 9.831 1.00 14.95 192 LEU A CA 1
ATOM 1348 C C . LEU A 1 192 ? -18.984 -30.174 10.228 1.00 13.94 192 LEU A C 1
ATOM 1349 O O . LEU A 1 192 ? -20.021 -30.771 10.534 1.00 13.77 192 LEU A O 1
ATOM 1354 N N . ILE A 1 193 ? -18.888 -28.851 10.235 1.00 13.74 193 ILE A N 1
ATOM 1355 C CA . ILE A 1 193 ? -20.014 -28.013 10.611 1.00 14.15 193 ILE A CA 1
ATOM 1356 C C . ILE A 1 193 ? -20.297 -26.952 9.556 1.00 15.03 193 ILE A C 1
ATOM 1357 O O . ILE A 1 193 ? -19.444 -26.668 8.715 1.00 15.24 193 ILE A O 1
ATOM 1362 N N . THR A 1 194 ? -21.472 -26.353 9.614 1.00 15.53 194 THR A N 1
ATOM 1363 C CA . THR A 1 194 ? -21.797 -25.259 8.698 1.00 16.73 194 THR A CA 1
ATOM 1364 C C . THR A 1 194 ? -21.892 -23.926 9.412 1.00 17.25 194 THR A C 1
ATOM 1365 O O . THR A 1 194 ? -22.206 -23.872 10.601 1.00 17.39 194 THR A O 1
ATOM 1369 N N . ILE A 1 195 ? -21.656 -22.837 8.675 1.00 17.15 195 ILE A N 1
ATOM 1370 C CA . ILE A 1 195 ? -21.854 -21.494 9.236 1.00 17.18 195 ILE A CA 1
ATOM 1371 C C . ILE A 1 195 ? -23.322 -21.248 9.565 1.00 17.53 195 ILE A C 1
ATOM 1372 O O . ILE A 1 195 ? -23.636 -20.600 10.568 1.00 17.39 195 ILE A O 1
ATOM 1377 N N . ALA A 1 196 ? -24.225 -21.769 8.730 1.00 18.91 196 ALA A N 1
ATOM 1378 C CA . ALA A 1 196 ? -25.653 -21.709 9.030 1.00 20.20 196 ALA A CA 1
ATOM 1379 C C . ALA A 1 196 ? -25.967 -22.205 10.468 1.00 20.31 196 ALA A C 1
ATOM 1380 O O . ALA A 1 196 ? -26.633 -21.503 11.238 1.00 20.25 196 ALA A O 1
ATOM 1382 N N . ASP A 1 197 ? -25.472 -23.383 10.833 1.00 19.63 197 ASP A N 1
ATOM 1383 C CA . ASP A 1 197 ? -25.699 -23.928 12.179 1.00 19.51 197 ASP A CA 1
ATOM 1384 C C . ASP A 1 197 ? -25.006 -23.140 13.295 1.00 19.30 197 ASP A C 1
ATOM 1385 O O . ASP A 1 197 ? -25.508 -23.072 14.418 1.00 18.93 197 ASP A O 1
ATOM 1390 N N . LEU A 1 198 ? -23.844 -22.563 12.994 1.00 19.22 198 LEU A N 1
ATOM 1391 C CA . LEU A 1 198 ? -23.114 -21.764 13.969 1.00 18.67 198 LEU A CA 1
ATOM 1392 C C . LEU A 1 198 ? -23.878 -20.472 14.227 1.00 19.14 198 LEU A C 1
ATOM 1393 O O . LEU A 1 198 ? -24.008 -20.045 15.370 1.00 18.38 198 LEU A O 1
ATOM 1398 N N . ILE A 1 199 ? -24.414 -19.868 13.166 1.00 19.27 199 ILE A N 1
ATOM 1399 C CA . ILE A 1 199 ? -25.303 -18.713 13.319 1.00 20.52 199 ILE A CA 1
ATOM 1400 C C . ILE A 1 199 ? -26.495 -19.073 14.197 1.00 21.97 199 ILE A C 1
ATOM 1401 O O . ILE A 1 199 ? -26.823 -18.325 15.131 1.00 22.26 199 ILE A O 1
ATOM 1406 N N . GLU A 1 200 ? -27.136 -20.204 13.891 1.00 22.88 200 GLU A N 1
ATOM 1407 C CA . GLU A 1 200 ? -28.322 -20.648 14.627 1.00 25.20 200 GLU A CA 1
ATOM 1408 C C . GLU A 1 200 ? -27.958 -20.829 16.103 1.00 25.39 200 GLU A C 1
ATOM 1409 O O . GLU A 1 200 ? -28.657 -20.313 17.001 1.00 26.52 200 GLU A O 1
ATOM 1415 N N . TRP A 1 201 ? -26.838 -21.496 16.371 1.00 24.90 201 TRP A N 1
ATOM 1416 C CA . TRP A 1 201 ? -26.440 -21.735 17.751 1.00 24.95 201 TRP A CA 1
ATOM 1417 C C . TRP A 1 201 ? -26.235 -20.415 18.490 1.00 25.23 201 TRP A C 1
ATOM 1418 O O . TRP A 1 201 ? -26.732 -20.234 19.603 1.00 24.26 201 TRP A O 1
ATOM 1429 N N . ARG A 1 202 ? -25.499 -19.498 17.872 1.00 25.91 202 ARG A N 1
ATOM 1430 C CA . ARG A 1 202 ? -25.174 -18.223 18.524 1.00 26.92 202 ARG A CA 1
ATOM 1431 C C . ARG A 1 202 ? -26.426 -17.389 18.795 1.00 27.86 202 ARG A C 1
ATOM 1432 O O . ARG A 1 202 ? -26.509 -16.741 19.839 1.00 27.80 202 ARG A O 1
ATOM 1440 N N . ARG A 1 203 ? -27.399 -17.438 17.889 1.00 29.36 203 ARG A N 1
ATOM 1441 C CA . ARG A 1 203 ? -28.688 -16.785 18.131 1.00 32.38 203 ARG A CA 1
ATOM 1442 C C . ARG A 1 203 ? -29.458 -17.401 19.294 1.00 33.59 203 ARG A C 1
ATOM 1443 O O . ARG A 1 203 ? -30.078 -16.675 20.067 1.00 34.51 203 ARG A O 1
ATOM 1451 N N . LYS A 1 204 ? -29.405 -18.725 19.424 1.00 34.76 204 LYS A N 1
ATOM 1452 C CA . LYS A 1 204 ? -30.151 -19.432 20.468 1.00 36.70 204 LYS A CA 1
ATOM 1453 C C . LYS A 1 204 ? -29.539 -19.287 21.849 1.00 37.19 204 LYS A C 1
ATOM 1454 O O . LYS A 1 204 ? -30.247 -19.409 22.847 1.00 37.62 204 LYS A O 1
ATOM 1460 N N . HIS A 1 205 ? -28.236 -19.032 21.910 1.00 38.14 205 HIS A N 1
ATOM 1461 C CA . HIS A 1 205 ? -27.546 -18.900 23.189 1.00 39.36 205 HIS A CA 1
ATOM 1462 C C . HIS A 1 205 ? -26.941 -17.503 23.360 1.00 40.91 205 HIS A C 1
ATOM 1463 O O . HIS A 1 205 ? -25.737 -17.387 23.585 1.00 42.19 205 HIS A O 1
ATOM 1470 N N . GLU A 1 206 ? -27.767 -16.457 23.262 1.00 41.97 206 GLU A N 1
ATOM 1471 C CA . GLU A 1 206 ? -27.310 -15.051 23.371 1.00 42.87 206 GLU A CA 1
ATOM 1472 C C . GLU A 1 206 ? -26.055 -14.721 22.527 1.00 43.58 206 GLU A C 1
ATOM 1473 O O . GLU A 1 206 ? -24.912 -15.090 22.860 1.00 44.09 206 GLU A O 1
ATOM 1475 N N . MET B 1 1 ? -35.749 19.582 20.011 1.00 41.71 1 MET B N 1
ATOM 1476 C CA . MET B 1 1 ? -34.953 20.485 20.877 1.00 41.54 1 MET B CA 1
ATOM 1477 C C . MET B 1 1 ? -33.965 19.658 21.701 1.00 40.29 1 MET B C 1
ATOM 1478 O O . MET B 1 1 ? -33.075 20.208 22.362 1.00 40.52 1 MET B O 1
ATOM 1483 N N . THR B 1 2 ? -34.125 18.333 21.651 1.00 38.52 2 THR B N 1
ATOM 1484 C CA . THR B 1 2 ? -33.127 17.444 22.220 1.00 35.95 2 THR B CA 1
ATOM 1485 C C . THR B 1 2 ? -32.048 17.169 21.156 1.00 32.83 2 THR B C 1
ATOM 1486 O O . THR B 1 2 ? -32.278 16.564 20.073 1.00 34.02 2 THR B O 1
ATOM 1490 N N . ARG B 1 3 ? -30.876 17.693 21.467 1.00 29.43 3 ARG B N 1
ATOM 1491 C CA A ARG B 1 3 ? -29.736 17.665 20.569 0.50 26.54 3 ARG B CA 1
ATOM 1492 C CA B ARG B 1 3 ? -29.739 17.650 20.563 0.50 26.95 3 ARG B CA 1
ATOM 1493 C C . ARG B 1 3 ? -28.835 16.516 20.998 1.00 25.29 3 ARG B C 1
ATOM 1494 O O . ARG B 1 3 ? -28.438 16.437 22.163 1.00 24.01 3 ARG B O 1
ATOM 1509 N N . LEU B 1 4 ? -28.542 15.620 20.063 1.00 22.92 4 LEU B N 1
ATOM 1510 C CA . LEU B 1 4 ? -27.609 14.538 20.340 1.00 21.06 4 LEU B CA 1
ATOM 1511 C C . LEU B 1 4 ? -26.376 14.682 19.462 1.00 20.16 4 LEU B C 1
ATOM 1512 O O . LEU B 1 4 ? -26.471 15.125 18.321 1.00 20.16 4 LEU B O 1
ATOM 1517 N N . ASP B 1 5 ? -25.228 14.332 20.018 1.00 18.06 5 ASP B N 1
ATOM 1518 C CA . ASP B 1 5 ? -23.989 14.346 19.296 1.00 17.26 5 ASP B CA 1
ATOM 1519 C C . ASP B 1 5 ? -23.867 13.147 18.368 1.00 16.52 5 ASP B C 1
ATOM 1520 O O . ASP B 1 5 ? -24.641 12.195 18.466 1.00 16.86 5 ASP B O 1
ATOM 1525 N N . SER B 1 6 ? -22.892 13.209 17.470 1.00 15.57 6 SER B N 1
ATOM 1526 C CA . SER B 1 6 ? -22.726 12.176 16.438 1.00 15.49 6 SER B CA 1
ATOM 1527 C C . SER B 1 6 ? -21.846 11.089 16.988 1.00 14.99 6 SER B C 1
ATOM 1528 O O . SER B 1 6 ? -20.984 11.340 17.858 1.00 13.98 6 SER B O 1
ATOM 1531 N N . VAL B 1 7 ? -22.026 9.874 16.470 1.00 15.10 7 VAL B N 1
ATOM 1532 C CA . VAL B 1 7 ? -21.084 8.811 16.747 1.00 15.58 7 VAL B CA 1
ATOM 1533 C C . VAL B 1 7 ? -19.675 9.202 16.307 1.00 15.45 7 VAL B C 1
ATOM 1534 O O . VAL B 1 7 ? -18.691 8.882 16.999 1.00 14.26 7 VAL B O 1
ATOM 1538 N N . GLU B 1 8 ? -19.554 9.944 15.191 1.00 15.98 8 GLU B N 1
ATOM 1539 C CA . GLU B 1 8 ? -18.207 10.358 14.758 1.00 16.02 8 GLU B CA 1
ATOM 1540 C C . GLU B 1 8 ? -17.499 11.169 15.813 1.00 15.06 8 GLU B C 1
ATOM 1541 O O . GLU B 1 8 ? -16.303 10.960 16.062 1.00 14.81 8 GLU B O 1
ATOM 1547 N N . ARG B 1 9 ? -18.233 12.104 16.439 1.00 14.87 9 ARG B N 1
ATOM 1548 C CA . ARG B 1 9 ? -17.631 12.921 17.473 1.00 13.54 9 ARG B CA 1
ATOM 1549 C C . ARG B 1 9 ? -17.162 12.064 18.634 1.00 13.82 9 ARG B C 1
ATOM 1550 O O . ARG B 1 9 ? -16.038 12.230 19.147 1.00 13.93 9 ARG B O 1
ATOM 1558 N N . ALA B 1 10 ? -18.029 11.146 19.059 1.00 13.71 10 ALA B N 1
ATOM 1559 C CA . ALA B 1 10 ? -17.723 10.327 20.235 1.00 13.23 10 ALA B CA 1
ATOM 1560 C C . ALA B 1 10 ? -16.472 9.496 20.005 1.00 13.34 10 ALA B C 1
ATOM 1561 O O . ALA B 1 10 ? -15.588 9.427 20.862 1.00 12.48 10 ALA B O 1
ATOM 1563 N N . VAL B 1 11 ? -16.378 8.884 18.821 1.00 13.91 11 VAL B N 1
ATOM 1564 C CA . VAL B 1 11 ? -15.213 8.068 18.475 1.00 14.74 11 VAL B CA 1
ATOM 1565 C C . VAL B 1 11 ? -13.916 8.867 18.479 1.00 15.10 11 VAL B C 1
ATOM 1566 O O . VAL B 1 11 ? -12.930 8.476 19.116 1.00 14.98 11 VAL B O 1
ATOM 1570 N N . ALA B 1 12 ? -13.927 10.040 17.840 1.00 15.29 12 ALA B N 1
ATOM 1571 C CA . ALA B 1 12 ? -12.766 10.904 17.837 1.00 15.75 12 ALA B CA 1
ATOM 1572 C C . ALA B 1 12 ? -12.361 11.290 19.261 1.00 15.58 12 ALA B C 1
ATOM 1573 O O . ALA B 1 12 ? -11.195 11.262 19.617 1.00 15.58 12 ALA B O 1
ATOM 1575 N N . ASP B 1 13 ? -13.357 11.642 20.077 1.00 15.76 13 ASP B N 1
ATOM 1576 C CA . ASP B 1 13 ? -13.124 11.999 21.470 1.00 14.75 13 ASP B CA 1
ATOM 1577 C C . ASP B 1 13 ? -12.534 10.858 22.303 1.00 14.34 13 ASP B C 1
ATOM 1578 O O . ASP B 1 13 ? -11.544 11.073 23.046 1.00 14.65 13 ASP B O 1
ATOM 1583 N N . ILE B 1 14 ? -13.103 9.657 22.158 1.00 14.63 14 ILE B N 1
ATOM 1584 C CA . ILE B 1 14 ? -12.569 8.455 22.807 1.00 15.08 14 ILE B CA 1
ATOM 1585 C C . ILE B 1 14 ? -11.101 8.219 22.382 1.00 15.70 14 ILE B C 1
ATOM 1586 O O . ILE B 1 14 ? -10.206 8.025 23.241 1.00 14.17 14 ILE B O 1
ATOM 1591 N N . ALA B 1 15 ? -10.842 8.319 21.071 1.00 16.20 15 ALA B N 1
ATOM 1592 C CA . ALA B 1 15 ? -9.461 8.143 20.563 1.00 17.45 15 ALA B CA 1
ATOM 1593 C C . ALA B 1 15 ? -8.456 9.120 21.190 1.00 17.89 15 ALA B C 1
ATOM 1594 O O . ALA B 1 15 ? -7.301 8.752 21.445 1.00 18.99 15 ALA B O 1
ATOM 1596 N N . ALA B 1 16 ? -8.923 10.342 21.464 1.00 18.49 16 ALA B N 1
ATOM 1597 C CA . ALA B 1 16 ? -8.125 11.403 22.062 1.00 18.92 16 ALA B CA 1
ATOM 1598 C C . ALA B 1 16 ? -7.974 11.276 23.576 1.00 18.94 16 ALA B C 1
ATOM 1599 O O . ALA B 1 16 ? -7.327 12.103 24.183 1.00 19.15 16 ALA B O 1
ATOM 1601 N N . GLY B 1 17 ? -8.549 10.240 24.182 1.00 19.07 17 GLY B N 1
ATOM 1602 C CA . GLY B 1 17 ? -8.452 10.073 25.635 1.00 18.96 17 GLY B CA 1
ATOM 1603 C C . GLY B 1 17 ? -9.457 10.936 26.383 1.00 19.22 17 GLY B C 1
ATOM 1604 O O . GLY B 1 17 ? -9.291 11.180 27.571 1.00 20.08 17 GLY B O 1
ATOM 1605 N N . LYS B 1 18 ? -10.514 11.369 25.698 1.00 19.18 18 LYS B N 1
ATOM 1606 C CA . LYS B 1 18 ? -11.600 12.100 26.357 1.00 18.57 18 LYS B CA 1
ATOM 1607 C C . LYS B 1 18 ? -12.693 11.123 26.768 1.00 17.32 18 LYS B C 1
ATOM 1608 O O . LYS B 1 18 ? -12.732 9.955 26.330 1.00 16.74 18 LYS B O 1
ATOM 1614 N N . ALA B 1 19 ? -13.615 11.637 27.569 1.00 16.24 19 ALA B N 1
ATOM 1615 C CA . ALA B 1 19 ? -14.790 10.909 27.967 1.00 15.16 19 ALA B CA 1
ATOM 1616 C C . ALA B 1 19 ? -15.962 11.364 27.100 1.00 14.63 19 ALA B C 1
ATOM 1617 O O . ALA B 1 19 ? -15.948 12.475 26.518 1.00 14.55 19 ALA B O 1
ATOM 1619 N N . VAL B 1 20 ? -16.947 10.486 26.960 1.00 13.64 20 VAL B N 1
ATOM 1620 C CA . VAL B 1 20 ? -18.236 10.814 26.357 1.00 12.71 20 VAL B CA 1
ATOM 1621 C C . VAL B 1 20 ? -19.319 10.405 27.366 1.00 13.74 20 VAL B C 1
ATOM 1622 O O . VAL B 1 20 ? -19.014 9.784 28.396 1.00 13.06 20 VAL B O 1
ATOM 1626 N N . ILE B 1 21 ? -20.561 10.753 27.055 1.00 13.31 21 ILE B N 1
ATOM 1627 C CA . ILE B 1 21 ? -21.698 10.337 27.839 1.00 14.22 21 ILE B CA 1
ATOM 1628 C C . ILE B 1 21 ? -22.631 9.540 26.940 1.00 14.87 21 ILE B C 1
ATOM 1629 O O . ILE B 1 21 ? -22.960 9.977 25.821 1.00 15.85 21 ILE B O 1
ATOM 1634 N N . VAL B 1 22 ? -23.050 8.359 27.414 1.00 14.47 22 VAL B N 1
ATOM 1635 C CA . VAL B 1 22 ? -23.976 7.516 26.662 1.00 15.15 22 VAL B CA 1
ATOM 1636 C C . VAL B 1 22 ? -25.309 7.251 27.390 1.00 15.83 22 VAL B C 1
ATOM 1637 O O . VAL B 1 22 ? -25.298 6.872 28.555 1.00 15.78 22 VAL B O 1
ATOM 1641 N N . ILE B 1 23 ? -26.429 7.435 26.690 1.00 16.64 23 ILE B N 1
ATOM 1642 C CA . ILE B 1 23 ? -27.772 7.067 27.170 1.00 19.38 23 ILE B CA 1
ATOM 1643 C C . ILE B 1 23 ? -28.420 6.082 26.181 1.00 20.88 23 ILE B C 1
ATOM 1644 O O . ILE B 1 23 ? -27.899 5.907 25.084 1.00 20.80 23 ILE B O 1
ATOM 1649 N N . ASP B 1 24 ? -29.527 5.426 26.551 1.00 23.09 24 ASP B N 1
ATOM 1650 C CA . ASP B 1 24 ? -30.143 4.405 25.656 1.00 24.26 24 ASP B CA 1
ATOM 1651 C C . ASP B 1 24 ? -30.726 5.001 24.363 1.00 24.70 24 ASP B C 1
ATOM 1652 O O . ASP B 1 24 ? -30.520 4.467 23.267 1.00 23.30 24 ASP B O 1
ATOM 1657 N N . ASP B 1 25 ? -31.459 6.098 24.515 1.00 26.72 25 ASP B N 1
ATOM 1658 C CA . ASP B 1 25 ? -32.151 6.746 23.402 1.00 29.19 25 ASP B CA 1
ATOM 1659 C C . ASP B 1 25 ? -32.620 8.130 23.857 1.00 30.37 25 ASP B C 1
ATOM 1660 O O . ASP B 1 25 ? -32.183 8.607 24.893 1.00 29.97 25 ASP B O 1
ATOM 1665 N N . GLU B 1 26 ? -33.515 8.756 23.101 1.00 32.73 26 GLU B N 1
ATOM 1666 C CA . GLU B 1 26 ? -33.977 10.122 23.399 1.00 35.07 26 GLU B CA 1
ATOM 1667 C C . GLU B 1 26 ? -34.890 10.240 24.624 1.00 35.64 26 GLU B C 1
ATOM 1668 O O . GLU B 1 26 ? -35.119 11.353 25.121 1.00 35.84 26 GLU B O 1
ATOM 1674 N N . ASP B 1 27 ? -35.417 9.115 25.108 1.00 36.24 27 ASP B N 1
ATOM 1675 C CA . ASP B 1 27 ? -36.377 9.152 26.216 1.00 37.02 27 ASP B CA 1
ATOM 1676 C C . ASP B 1 27 ? -35.827 10.002 27.358 1.00 37.31 27 ASP B C 1
ATOM 1677 O O . ASP B 1 27 ? -34.655 9.866 27.739 1.00 37.45 27 ASP B O 1
ATOM 1682 N N . ARG B 1 28 ? -36.669 10.876 27.908 1.00 36.82 28 ARG B N 1
ATOM 1683 C CA . ARG B 1 28 ? -36.200 11.811 28.920 1.00 36.63 28 ARG B CA 1
ATOM 1684 C C . ARG B 1 28 ? -35.908 11.161 30.288 1.00 36.07 28 ARG B C 1
ATOM 1685 O O . ARG B 1 28 ? -35.241 11.765 31.137 1.00 36.06 28 ARG B O 1
ATOM 1693 N N . GLU B 1 29 ? -36.375 9.926 30.478 1.00 34.94 29 GLU B N 1
ATOM 1694 C CA . GLU B 1 29 ? -36.173 9.198 31.738 1.00 34.20 29 GLU B CA 1
ATOM 1695 C C . GLU B 1 29 ? -34.894 8.338 31.781 1.00 32.55 29 GLU B C 1
ATOM 1696 O O . GLU B 1 29 ? -34.655 7.625 32.747 1.00 32.27 29 GLU B O 1
ATOM 1702 N N . ASN B 1 30 ? -34.060 8.445 30.749 1.00 30.41 30 ASN B N 1
ATOM 1703 C CA . ASN B 1 30 ? -32.815 7.717 30.701 1.00 28.62 30 ASN B CA 1
ATOM 1704 C C . ASN B 1 30 ? -31.744 8.209 31.688 1.00 27.26 30 ASN B C 1
ATOM 1705 O O . ASN B 1 30 ? -31.550 9.424 31.839 1.00 26.40 30 ASN B O 1
ATOM 1710 N N . GLU B 1 31 ? -31.041 7.259 32.322 1.00 25.95 31 GLU B N 1
ATOM 1711 C CA . GLU B 1 31 ? -29.749 7.549 32.998 1.00 23.93 31 GLU B CA 1
ATOM 1712 C C . GLU B 1 31 ? -28.543 7.461 32.014 1.00 22.69 31 GLU B C 1
ATOM 1713 O O . GLU B 1 31 ? -28.612 6.785 30.989 1.00 23.09 31 GLU B O 1
ATOM 1719 N N . GLY B 1 32 ? -27.448 8.152 32.314 1.00 21.02 32 GLY B N 1
ATOM 1720 C CA . GLY B 1 32 ? -26.322 8.207 31.386 1.00 18.63 32 GLY B CA 1
ATOM 1721 C C . GLY B 1 32 ? -24.995 7.877 32.014 1.00 18.28 32 GLY B C 1
ATOM 1722 O O . GLY B 1 32 ? -24.692 8.353 33.107 1.00 16.79 32 GLY B O 1
ATOM 1723 N N . ASP B 1 33 ? -24.191 7.073 31.311 1.00 16.93 33 ASP B N 1
ATOM 1724 C CA . ASP B 1 33 ? -22.854 6.740 31.804 1.00 16.73 33 ASP B CA 1
ATOM 1725 C C . ASP B 1 33 ? -21.846 7.681 31.195 1.00 16.86 33 ASP B C 1
ATOM 1726 O O . ASP B 1 33 ? -21.865 7.926 29.989 1.00 16.21 33 ASP B O 1
ATOM 1731 N N . LEU B 1 34 ? -20.902 8.117 32.024 1.00 16.08 34 LEU B N 1
ATOM 1732 C CA . LEU B 1 34 ? -19.673 8.722 31.542 1.00 15.82 34 LEU B CA 1
ATOM 1733 C C . LEU B 1 34 ? -18.808 7.547 31.140 1.00 15.57 34 LEU B C 1
ATOM 1734 O O . LEU B 1 34 ? -18.784 6.534 31.855 1.00 14.09 34 LEU B O 1
ATOM 1739 N N . ILE B 1 35 ? -18.126 7.666 29.996 1.00 13.82 35 ILE B N 1
ATOM 1740 C CA . ILE B 1 35 ? -17.423 6.530 29.393 1.00 14.63 35 ILE B CA 1
ATOM 1741 C C . ILE B 1 35 ? -16.127 7.066 28.825 1.00 14.65 35 ILE B C 1
ATOM 1742 O O . ILE B 1 35 ? -16.097 8.104 28.136 1.00 15.33 35 ILE B O 1
ATOM 1747 N N . PHE B 1 36 ? -15.040 6.402 29.161 1.00 14.63 36 PHE B N 1
ATOM 1748 C CA . PHE B 1 36 ? -13.779 6.612 28.422 1.00 15.18 36 PHE B CA 1
ATOM 1749 C C . PHE B 1 36 ? -13.116 5.262 28.158 1.00 14.95 36 PHE B C 1
ATOM 1750 O O . PHE B 1 36 ? -13.507 4.239 28.752 1.00 14.49 36 PHE B O 1
ATOM 1758 N N . ALA B 1 37 ? -12.103 5.253 27.294 1.00 15.28 37 ALA B N 1
ATOM 1759 C CA . ALA B 1 37 ? -11.297 4.046 27.120 1.00 15.07 37 ALA B CA 1
ATOM 1760 C C . ALA B 1 37 ? -10.375 3.780 28.307 1.00 14.84 37 ALA B C 1
ATOM 1761 O O . ALA B 1 37 ? -9.629 4.662 28.747 1.00 15.18 37 ALA B O 1
ATOM 1763 N N . ALA B 1 38 ? -10.418 2.549 28.820 1.00 14.56 38 ALA B N 1
ATOM 1764 C CA . ALA B 1 38 ? -9.621 2.183 29.997 1.00 14.96 38 ALA B CA 1
ATOM 1765 C C . ALA B 1 38 ? -8.125 2.422 29.845 1.00 15.70 38 ALA B C 1
ATOM 1766 O O . ALA B 1 38 ? -7.460 2.844 30.786 1.00 15.50 38 ALA B O 1
ATOM 1768 N N . GLU B 1 39 ? -7.555 2.151 28.667 1.00 16.63 39 GLU B N 1
ATOM 1769 C CA . GLU B 1 39 ? -6.139 2.452 28.490 1.00 17.28 39 GLU B CA 1
ATOM 1770 C C . GLU B 1 39 ? -5.833 3.948 28.597 1.00 17.05 39 GLU B C 1
ATOM 1771 O O . GLU B 1 39 ? -4.684 4.318 28.759 1.00 17.88 39 GLU B O 1
ATOM 1777 N N . LYS B 1 40 ? -6.863 4.786 28.508 1.00 16.13 40 LYS B N 1
ATOM 1778 C CA . LYS B 1 40 ? -6.674 6.228 28.618 1.00 16.72 40 LYS B CA 1
ATOM 1779 C C . LYS B 1 40 ? -6.893 6.727 30.048 1.00 17.19 40 LYS B C 1
ATOM 1780 O O . LYS B 1 40 ? -6.889 7.947 30.287 1.00 17.60 40 LYS B O 1
ATOM 1786 N N . ALA B 1 41 ? -7.087 5.797 30.984 1.00 17.80 41 ALA B N 1
ATOM 1787 C CA . ALA B 1 41 ? -7.305 6.171 32.393 1.00 18.31 41 ALA B CA 1
ATOM 1788 C C . ALA B 1 41 ? -6.097 6.904 32.981 1.00 19.26 41 ALA B C 1
ATOM 1789 O O . ALA B 1 41 ? -4.967 6.439 32.885 1.00 19.88 41 ALA B O 1
ATOM 1791 N N . THR B 1 42 ? -6.344 8.097 33.524 1.00 19.02 42 THR B N 1
ATOM 1792 C CA . THR B 1 42 ? -5.318 8.886 34.188 1.00 18.46 42 THR B CA 1
ATOM 1793 C C . THR B 1 42 ? -5.934 9.300 35.512 1.00 18.18 42 THR B C 1
ATOM 1794 O O . THR B 1 42 ? -7.179 9.309 35.633 1.00 17.25 42 THR B O 1
ATOM 1798 N N . PRO B 1 43 ? -5.086 9.658 36.495 1.00 18.69 43 PRO B N 1
ATOM 1799 C CA . PRO B 1 43 ? -5.624 10.186 37.756 1.00 18.86 43 PRO B CA 1
ATOM 1800 C C . PRO B 1 43 ? -6.646 11.328 37.545 1.00 18.79 43 PRO B C 1
ATOM 1801 O O . PRO B 1 43 ? -7.687 11.337 38.212 1.00 17.06 43 PRO B O 1
ATOM 1805 N N . GLU B 1 44 ? -6.371 12.251 36.616 1.00 18.57 44 GLU B N 1
ATOM 1806 C CA A GLU B 1 44 ? -7.272 13.382 36.376 0.50 18.46 44 GLU B CA 1
ATOM 1807 C CA B GLU B 1 44 ? -7.263 13.390 36.362 0.50 18.81 44 GLU B CA 1
ATOM 1808 C C . GLU B 1 44 ? -8.624 12.943 35.828 1.00 18.30 44 GLU B C 1
ATOM 1809 O O . GLU B 1 44 ? -9.661 13.438 36.269 1.00 17.80 44 GLU B O 1
ATOM 1820 N N . MET B 1 45 ? -8.615 12.007 34.876 1.00 17.76 45 MET B N 1
ATOM 1821 C CA . MET B 1 45 ? -9.847 11.538 34.264 1.00 17.45 45 MET B CA 1
ATOM 1822 C C . MET B 1 45 ? -10.674 10.708 35.273 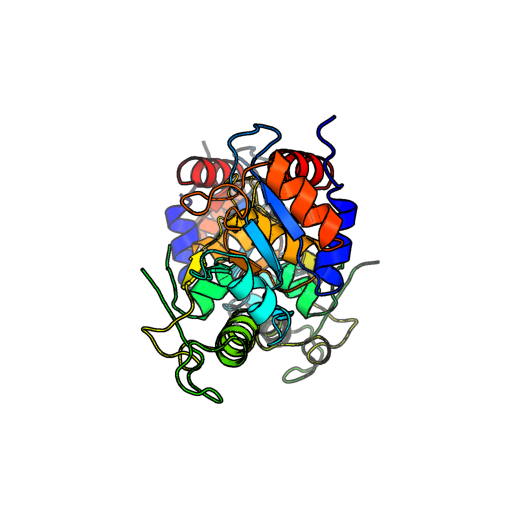1.00 16.65 45 MET B C 1
ATOM 1823 O O . MET B 1 45 ? -11.901 10.872 35.360 1.00 15.71 45 MET B O 1
ATOM 1828 N N . VAL B 1 46 ? -10.013 9.831 36.026 1.00 15.61 46 VAL B N 1
ATOM 1829 C CA . VAL B 1 46 ? -10.767 9.030 37.031 1.00 14.67 46 VAL B CA 1
ATOM 1830 C C . VAL B 1 46 ? -11.285 9.964 38.153 1.00 14.79 46 VAL B C 1
ATOM 1831 O O . VAL B 1 46 ? -12.402 9.776 38.653 1.00 14.95 46 VAL B O 1
ATOM 1835 N N . ALA B 1 47 ? -10.497 10.978 38.487 1.00 15.68 47 ALA B N 1
ATOM 1836 C CA . ALA B 1 47 ? -10.927 11.977 39.511 1.00 16.30 47 ALA B CA 1
ATOM 1837 C C . ALA B 1 47 ? -12.201 12.670 39.072 1.00 15.95 47 ALA B C 1
ATOM 1838 O O . ALA B 1 47 ? -13.153 12.815 39.855 1.00 16.63 47 ALA B O 1
ATOM 1840 N N . PHE B 1 48 ? -12.213 13.116 37.819 1.00 15.29 48 PHE B N 1
ATOM 1841 C CA . PHE B 1 48 ? -13.401 13.686 37.204 1.00 14.07 48 PHE B CA 1
ATOM 1842 C C . PHE B 1 48 ? -14.631 12.775 37.265 1.00 12.92 48 PHE B C 1
ATOM 1843 O O . PHE B 1 48 ? -15.727 13.196 37.681 1.00 12.19 48 PHE B O 1
ATOM 1851 N N . MET B 1 49 ? -14.455 11.527 36.840 1.00 12.32 49 MET B N 1
ATOM 1852 C CA . MET B 1 49 ? -15.523 10.552 36.838 1.00 12.78 49 MET B CA 1
ATOM 1853 C C . MET B 1 49 ? -16.027 10.324 38.264 1.00 12.66 49 MET B C 1
ATOM 1854 O O . MET B 1 49 ? -17.215 10.296 38.493 1.00 13.14 49 MET B O 1
ATOM 1859 N N . VAL B 1 50 ? -15.111 10.182 39.215 1.00 12.20 50 VAL B N 1
ATOM 1860 C CA . VAL B 1 50 ? -15.539 9.905 40.603 1.00 12.98 50 VAL B CA 1
ATOM 1861 C C . VAL B 1 50 ? -16.306 11.119 41.137 1.00 13.73 50 VAL B C 1
ATOM 1862 O O . VAL B 1 50 ? -17.331 10.977 41.839 1.00 13.59 50 VAL B O 1
ATOM 1866 N N . ARG B 1 51 ? -15.844 12.316 40.787 1.00 13.50 51 ARG B N 1
ATOM 1867 C CA . ARG B 1 51 ? -16.456 13.541 41.287 1.00 13.13 51 ARG B CA 1
ATOM 1868 C C . ARG B 1 51 ? -17.923 13.611 40.864 1.00 13.38 51 ARG B C 1
ATOM 1869 O O . ARG B 1 51 ? -18.813 13.885 41.684 1.00 13.78 51 ARG B O 1
ATOM 1877 N N . TYR B 1 52 ? -18.213 13.312 39.608 1.00 12.60 52 TYR B N 1
ATOM 1878 C CA . TYR B 1 52 ? -19.583 13.504 39.103 1.00 12.91 52 TYR B CA 1
ATOM 1879 C C . TYR B 1 52 ? -20.504 12.290 38.966 1.00 13.52 52 TYR B C 1
ATOM 1880 O O . TYR B 1 52 ? -21.670 12.446 38.577 1.00 14.39 52 TYR B O 1
ATOM 1889 N N . THR B 1 53 ? -19.992 11.092 39.238 1.00 14.03 53 THR B N 1
ATOM 1890 C CA . THR B 1 53 ? -20.755 9.863 39.098 1.00 13.19 53 THR B CA 1
ATOM 1891 C C . THR B 1 53 ? -21.007 9.208 40.455 1.00 14.35 53 THR B C 1
ATOM 1892 O O . THR B 1 53 ? -20.584 9.724 41.499 1.00 14.87 53 THR B O 1
ATOM 1896 N N . SER B 1 54 ? -21.611 8.028 40.411 1.00 14.21 54 SER B N 1
ATOM 1897 C CA . SER B 1 54 ? -21.916 7.238 41.600 1.00 14.69 54 SER B CA 1
ATOM 1898 C C . SER B 1 54 ? -20.654 6.718 42.281 1.00 14.75 54 SER B C 1
ATOM 1899 O O . SER B 1 54 ? -20.697 6.295 43.427 1.00 14.97 54 SER B O 1
ATOM 1902 N N . GLY B 1 55 ? -19.538 6.701 41.551 1.00 14.31 55 GLY B N 1
ATOM 1903 C CA . GLY B 1 55 ? -18.289 6.195 42.096 1.00 14.39 55 GLY B CA 1
ATOM 1904 C C . GLY B 1 55 ? -18.174 4.673 42.042 1.00 14.49 55 GLY B C 1
ATOM 1905 O O . GLY B 1 55 ? -17.133 4.127 42.370 1.00 13.83 55 GLY B O 1
ATOM 1906 N N . TYR B 1 56 ? -19.230 3.994 41.602 1.00 14.74 56 TYR B N 1
ATOM 1907 C CA . TYR B 1 56 ? -19.218 2.540 41.519 1.00 15.40 56 TYR B CA 1
ATOM 1908 C C . TYR B 1 56 ? -18.672 2.219 40.115 1.00 15.70 56 TYR B C 1
ATOM 1909 O O . TYR B 1 56 ? -19.421 1.880 39.199 1.00 16.41 56 TYR B O 1
ATOM 1918 N N . LEU B 1 57 ? -17.360 2.382 39.968 1.00 15.80 57 LEU B N 1
ATOM 1919 C CA . LEU B 1 57 ? -16.691 2.375 38.657 1.00 16.20 57 LEU B CA 1
ATOM 1920 C C . LEU B 1 57 ? -16.557 0.957 38.105 1.00 15.24 57 LEU B C 1
ATOM 1921 O O . LEU B 1 57 ? -16.006 0.067 38.761 1.00 15.91 57 LEU B O 1
ATOM 1926 N N . CYS B 1 58 ? -17.059 0.775 36.898 1.00 14.36 58 CYS B N 1
ATOM 1927 C CA . CYS B 1 58 ? -16.975 -0.502 36.195 1.00 15.06 58 CYS B CA 1
ATOM 1928 C C . CYS B 1 58 ? -16.104 -0.423 34.942 1.00 15.51 58 CYS B C 1
ATOM 1929 O O . CYS B 1 58 ? -15.915 0.671 34.356 1.00 14.71 58 CYS B O 1
ATOM 1932 N N . VAL B 1 59 ? -15.614 -1.591 34.513 1.00 14.04 59 VAL B N 1
ATOM 1933 C CA . VAL B 1 59 ? -14.687 -1.673 33.384 1.00 15.58 59 VAL B CA 1
ATOM 1934 C C . VAL B 1 59 ? -15.195 -2.735 32.413 1.00 16.48 59 VAL B C 1
ATOM 1935 O O . VAL B 1 59 ? -14.915 -3.935 32.580 1.00 16.99 59 VAL B O 1
ATOM 1939 N N . PRO B 1 60 ? -16.018 -2.314 31.437 1.00 17.20 60 PRO B N 1
ATOM 1940 C CA . PRO B 1 60 ? -16.439 -3.247 30.404 1.00 17.00 60 PRO B CA 1
ATOM 1941 C C . PRO B 1 60 ? -15.226 -3.833 29.649 1.00 18.11 60 PRO B C 1
ATOM 1942 O O . PRO B 1 60 ? -14.272 -3.129 29.341 1.00 16.33 60 PRO B O 1
ATOM 1946 N N . LEU B 1 61 ? -15.273 -5.133 29.368 1.00 18.85 61 LEU B N 1
ATOM 1947 C CA . LEU B 1 61 ? -14.127 -5.819 28.811 1.00 20.34 61 LEU B CA 1
ATOM 1948 C C . LEU B 1 61 ? -14.575 -6.794 27.749 1.00 20.03 61 LEU B C 1
ATOM 1949 O O . LEU B 1 61 ? -15.571 -7.467 27.903 1.00 19.81 61 LEU B O 1
ATOM 1954 N N . ASP B 1 62 ? -13.831 -6.853 26.656 1.00 21.06 62 ASP B N 1
ATOM 1955 C CA . ASP B 1 62 ? -14.022 -7.942 25.701 1.00 22.18 62 ASP B CA 1
ATOM 1956 C C . ASP B 1 62 ? -13.853 -9.275 26.452 1.00 22.45 62 ASP B C 1
ATOM 1957 O O . ASP B 1 62 ? -13.002 -9.399 27.345 1.00 21.09 62 ASP B O 1
ATOM 1962 N N . GLY B 1 63 ? -14.710 -10.242 26.132 1.00 23.57 63 GLY B N 1
ATOM 1963 C CA . GLY B 1 63 ? -14.535 -11.636 26.584 1.00 24.13 63 GLY B CA 1
ATOM 1964 C C . GLY B 1 63 ? -13.124 -12.214 26.570 1.00 24.37 63 GLY B C 1
ATOM 1965 O O . GLY B 1 63 ? -12.732 -12.912 27.518 1.00 25.37 63 GLY B O 1
ATOM 1966 N N . ALA B 1 64 ? -12.342 -11.919 25.533 1.00 23.76 64 ALA B N 1
ATOM 1967 C CA . ALA B 1 64 ? -10.995 -12.485 25.394 1.00 23.26 64 ALA B CA 1
ATOM 1968 C C . ALA B 1 64 ? -10.032 -11.971 26.470 1.00 22.91 64 ALA B C 1
ATOM 1969 O O . ALA B 1 64 ? -9.088 -12.661 26.856 1.00 21.85 64 ALA B O 1
ATOM 1971 N N . ILE B 1 65 ? -10.282 -10.748 26.952 1.00 22.00 65 ILE B N 1
ATOM 1972 C CA . ILE B 1 65 ? -9.518 -10.216 28.080 1.00 20.32 65 ILE B CA 1
ATOM 1973 C C . ILE B 1 65 ? -9.919 -10.952 29.354 1.00 20.63 65 ILE B C 1
ATOM 1974 O O . ILE B 1 65 ? -9.061 -11.354 30.139 1.00 20.98 65 ILE B O 1
ATOM 1979 N N . CYS B 1 66 ? -11.219 -11.099 29.565 1.00 20.68 66 CYS B N 1
ATOM 1980 C CA . CYS B 1 66 ? -11.739 -11.810 30.718 1.00 22.24 66 CYS B CA 1
ATOM 1981 C C . CYS B 1 66 ? -11.161 -13.237 30.787 1.00 22.73 66 CYS B C 1
ATOM 1982 O O . CYS B 1 66 ? -10.709 -13.705 31.863 1.00 23.44 66 CYS B O 1
ATOM 1985 N N . ASP B 1 67 ? -11.162 -13.912 29.638 1.00 23.72 67 ASP B N 1
ATOM 1986 C CA . ASP B 1 67 ? -10.624 -15.275 29.546 1.00 24.58 67 ASP B CA 1
ATOM 1987 C C . ASP B 1 67 ? -9.136 -15.280 29.802 1.00 25.08 67 ASP B C 1
ATOM 1988 O O . ASP B 1 67 ? -8.642 -16.137 30.531 1.00 25.28 67 ASP B O 1
ATOM 1993 N N . ARG B 1 68 ? -8.418 -14.313 29.229 1.00 25.30 68 ARG B N 1
ATOM 1994 C CA . ARG B 1 68 ? -6.979 -14.222 29.454 1.00 25.86 68 ARG B CA 1
ATOM 1995 C C . ARG B 1 68 ? -6.673 -14.061 30.944 1.00 26.59 68 ARG B C 1
ATOM 1996 O O . ARG B 1 68 ? -5.719 -14.667 31.460 1.00 26.75 68 ARG B O 1
ATOM 2004 N N . LEU B 1 69 ? -7.493 -13.260 31.625 1.00 26.44 69 LEU B N 1
ATOM 2005 C CA . LEU B 1 69 ? -7.286 -12.937 33.030 1.00 27.36 69 LEU B CA 1
ATOM 2006 C C . LEU B 1 69 ? -8.008 -13.849 34.037 1.00 29.22 69 LEU B C 1
ATOM 2007 O O . LEU B 1 69 ? -7.948 -13.612 35.248 1.00 29.76 69 LEU B O 1
ATOM 2012 N N . GLY B 1 70 ? -8.684 -14.885 33.545 1.00 31.26 70 GLY B N 1
ATOM 2013 C CA . GLY B 1 70 ? -9.443 -15.794 34.409 1.00 33.77 70 GLY B CA 1
ATOM 2014 C C . GLY B 1 70 ? -10.620 -15.140 35.116 1.00 35.71 70 GLY B C 1
ATOM 2015 O O . GLY B 1 70 ? -11.087 -15.643 36.146 1.00 36.31 70 GLY B O 1
ATOM 2016 N N . LEU B 1 71 ? -11.087 -14.012 34.579 1.00 36.67 71 LEU B N 1
ATOM 2017 C CA . LEU B 1 71 ? -12.281 -13.332 35.071 1.00 38.01 71 LEU B CA 1
ATOM 2018 C C . LEU B 1 71 ? -13.490 -13.733 34.234 1.00 39.18 71 LEU B C 1
ATOM 2019 O O . LEU B 1 71 ? -13.381 -13.922 33.014 1.00 39.28 71 LEU B O 1
ATOM 2024 N N . LEU B 1 72 ? -14.629 -13.869 34.900 1.00 40.40 72 LEU B N 1
ATOM 2025 C CA . LEU B 1 72 ? -15.944 -13.966 34.263 1.00 42.27 72 LEU B CA 1
ATOM 2026 C C . LEU B 1 72 ? -16.064 -14.953 33.076 1.00 43.72 72 LEU B C 1
ATOM 2027 O O . LEU B 1 72 ? -16.383 -14.539 31.958 1.00 43.16 72 LEU B O 1
ATOM 2032 N N . PRO B 1 73 ? -15.834 -16.266 33.325 1.00 45.26 73 PRO B N 1
ATOM 2033 C CA . PRO B 1 73 ? -15.950 -17.266 32.246 1.00 46.37 73 PRO B CA 1
ATOM 2034 C C . PRO B 1 73 ? -17.376 -17.400 31.687 1.00 47.60 73 PRO B C 1
ATOM 2035 O O . PRO B 1 73 ? -18.347 -17.104 32.392 1.00 47.61 73 PRO B O 1
ATOM 2039 N N . MET B 1 74 ? -17.489 -17.837 30.431 1.00 49.11 74 MET B N 1
ATOM 2040 C CA . MET B 1 74 ? -18.792 -18.138 29.828 1.00 50.58 74 MET B CA 1
ATOM 2041 C C . MET B 1 74 ? -19.296 -19.529 30.215 1.00 50.89 74 MET B C 1
ATOM 2042 O O . MET B 1 74 ? -20.399 -19.675 30.765 1.00 51.60 74 MET B O 1
ATOM 2047 N N . THR B 1 87 ? -20.117 -11.226 42.294 1.00 37.27 87 THR B N 1
ATOM 2048 C CA . THR B 1 87 ? -19.550 -10.032 41.667 1.00 36.45 87 THR B CA 1
ATOM 2049 C C . THR B 1 87 ? -18.032 -10.114 41.650 1.00 35.92 87 THR B C 1
ATOM 2050 O O . THR B 1 87 ? -17.405 -10.318 42.690 1.00 37.19 87 THR B O 1
ATOM 2054 N N . VAL B 1 88 ? -17.417 -9.921 40.489 1.00 34.26 88 VAL B N 1
ATOM 2055 C CA . VAL B 1 88 ? -15.967 -9.999 40.445 1.00 31.89 88 VAL B CA 1
ATOM 2056 C C . VAL B 1 88 ? -15.413 -8.585 40.610 1.00 30.44 88 VAL B C 1
ATOM 2057 O O . VAL B 1 88 ? -15.906 -7.654 39.969 1.00 30.34 88 VAL B O 1
ATOM 2061 N N . THR B 1 89 ? -14.444 -8.413 41.514 1.00 28.07 89 THR B N 1
ATOM 2062 C CA . THR B 1 89 ? -13.746 -7.133 41.650 1.00 25.93 89 THR B CA 1
ATOM 2063 C C . THR B 1 89 ? -12.226 -7.365 41.696 1.00 25.43 89 THR B C 1
ATOM 2064 O O . THR B 1 89 ? -11.752 -8.445 42.097 1.00 25.74 89 THR B O 1
ATOM 2068 N N . VAL B 1 90 ? -11.465 -6.377 41.255 1.00 23.86 90 VAL B N 1
ATOM 2069 C CA . VAL B 1 90 ? -10.013 -6.495 41.197 1.00 23.72 90 VAL B CA 1
ATOM 2070 C C . VAL B 1 90 ? -9.309 -5.204 41.573 1.00 23.89 90 VAL B C 1
ATOM 2071 O O . VAL B 1 90 ? -9.879 -4.124 41.402 1.00 24.36 90 VAL B O 1
ATOM 2075 N N . ASP B 1 91 ? -8.073 -5.336 42.066 1.00 23.41 91 ASP B N 1
ATOM 2076 C CA . ASP B 1 91 ? -7.116 -4.240 42.136 1.00 23.58 91 ASP B CA 1
ATOM 2077 C C . ASP B 1 91 ? -5.843 -4.684 41.428 1.00 23.47 91 ASP B C 1
ATOM 2078 O O . ASP B 1 91 ? -5.548 -5.874 41.396 1.00 22.69 91 ASP B O 1
ATOM 2083 N N . ALA B 1 92 ? -5.080 -3.735 40.894 1.00 23.38 92 ALA B N 1
ATOM 2084 C CA . ALA B 1 92 ? -3.701 -4.027 40.475 1.00 24.37 92 ALA B CA 1
ATOM 2085 C C . ALA B 1 92 ? -2.937 -4.516 41.715 1.00 24.79 92 ALA B C 1
ATOM 2086 O O . ALA B 1 92 ? -3.043 -3.915 42.775 1.00 23.24 92 ALA B O 1
ATOM 2088 N N . ARG B 1 93 ? -2.202 -5.620 41.580 1.00 26.04 93 ARG B N 1
ATOM 2089 C CA . ARG B 1 93 ? -1.433 -6.180 42.697 1.00 27.76 93 ARG B CA 1
ATOM 2090 C C . ARG B 1 93 ? -0.274 -5.269 43.051 1.00 28.16 93 ARG B C 1
ATOM 2091 O O . ARG B 1 93 ? -0.033 -5.011 44.230 1.00 28.45 93 ARG B O 1
ATOM 2099 N N . ASN B 1 94 ? 0.412 -4.750 42.030 1.00 28.60 94 ASN B N 1
ATOM 2100 C CA . ASN B 1 94 ? 1.600 -3.930 42.229 1.00 28.65 94 ASN B CA 1
ATOM 2101 C C . ASN B 1 94 ? 1.454 -2.455 41.888 1.00 28.05 94 ASN B C 1
ATOM 2102 O O . ASN B 1 94 ? 0.620 -2.061 41.063 1.00 27.31 94 ASN B O 1
ATOM 2107 N N . GLY B 1 95 ? 2.300 -1.658 42.539 1.00 27.93 95 GLY B N 1
ATOM 2108 C CA . GLY B 1 95 ? 2.419 -0.227 42.295 1.00 28.04 95 GLY B CA 1
ATOM 2109 C C . GLY B 1 95 ? 1.256 0.632 42.758 1.00 27.99 95 GLY B C 1
ATOM 2110 O O . GLY B 1 95 ? 1.088 1.762 42.284 1.00 27.94 95 GLY B O 1
ATOM 2111 N N . ILE B 1 96 ? 0.441 0.115 43.670 1.00 27.96 96 ILE B N 1
ATOM 2112 C CA . ILE B 1 96 ? -0.669 0.929 44.216 1.00 28.11 96 ILE B CA 1
ATOM 2113 C C . ILE B 1 96 ? -0.621 1.022 45.743 1.00 28.10 96 ILE B C 1
ATOM 2114 O O . ILE B 1 96 ? 0.285 0.464 46.370 1.00 27.80 96 ILE B O 1
ATOM 2119 N N . GLY B 1 97 ? -1.592 1.736 46.323 1.00 27.77 97 GLY B N 1
ATOM 2120 C CA . GLY B 1 97 ? -1.784 1.769 47.772 1.00 26.62 97 GLY B CA 1
ATOM 2121 C C . GLY B 1 97 ? -3.003 0.958 48.118 1.00 26.31 97 GLY B C 1
ATOM 2122 O O . GLY B 1 97 ? -3.055 -0.265 47.851 1.00 26.73 97 GLY B O 1
ATOM 2123 N N . THR B 1 98 ? -4.013 1.621 48.677 1.00 24.79 98 THR B N 1
ATOM 2124 C CA . THR B 1 98 ? -5.223 0.925 49.104 1.00 23.74 98 THR B CA 1
ATOM 2125 C C . THR B 1 98 ? -6.107 0.463 47.947 1.00 22.48 98 THR B C 1
ATOM 2126 O O . THR B 1 98 ? -6.945 -0.419 48.121 1.00 23.40 98 THR B O 1
ATOM 2130 N N . GLY B 1 99 ? -5.918 1.042 46.768 1.00 21.44 99 GLY B N 1
ATOM 2131 C CA . GLY B 1 99 ? -6.710 0.630 45.612 1.00 19.12 99 GLY B CA 1
ATOM 2132 C C . GLY B 1 99 ? -7.913 1.476 45.272 1.00 19.28 99 GLY B C 1
ATOM 2133 O O . GLY B 1 99 ? -8.548 1.243 44.257 1.00 19.09 99 GLY B O 1
ATOM 2134 N N . ILE B 1 100 ? -8.235 2.452 46.124 1.00 18.39 100 ILE B N 1
ATOM 2135 C CA . ILE B 1 100 ? -9.459 3.207 45.970 1.00 17.25 100 ILE B CA 1
ATOM 2136 C C . ILE B 1 100 ? -9.282 4.591 45.326 1.00 17.27 100 ILE B C 1
ATOM 2137 O O . ILE B 1 100 ? -10.206 5.071 44.649 1.00 16.48 100 ILE B O 1
ATOM 2142 N N . SER B 1 101 ? -8.103 5.196 45.481 1.00 16.22 101 SER B N 1
ATOM 2143 C CA . SER B 1 101 ? -7.871 6.556 44.969 1.00 17.21 101 SER B CA 1
ATOM 2144 C C . SER B 1 101 ? -8.079 6.586 43.472 1.00 17.36 101 SER B C 1
ATOM 2145 O O . SER B 1 101 ? -7.971 5.537 42.804 1.00 17.68 101 SER B O 1
ATOM 2148 N N . ALA B 1 102 ? -8.331 7.780 42.949 1.00 17.27 102 ALA B N 1
ATOM 2149 C CA . ALA B 1 102 ? -8.400 7.959 41.481 1.00 17.30 102 ALA B CA 1
ATOM 2150 C C . ALA B 1 102 ? -7.124 7.426 40.801 1.00 17.68 102 ALA B C 1
ATOM 2151 O O . ALA B 1 102 ? -7.198 6.777 39.758 1.00 18.20 102 ALA B O 1
ATOM 2153 N N . SER B 1 103 ? -5.964 7.685 41.403 1.00 18.65 103 SER B N 1
ATOM 2154 C CA . SER B 1 103 ? -4.672 7.241 40.839 1.00 19.68 103 SER B CA 1
ATOM 2155 C C . SER B 1 103 ? -4.595 5.717 40.817 1.00 19.16 103 SER B C 1
ATOM 2156 O O . SER B 1 103 ? -4.119 5.115 39.847 1.00 18.40 103 SER B O 1
ATOM 2159 N N . ASP B 1 104 ? -5.061 5.099 41.896 1.00 18.75 104 ASP B N 1
ATOM 2160 C CA . ASP B 1 104 ? -5.030 3.657 42.026 1.00 18.54 104 ASP B CA 1
ATOM 2161 C C . ASP B 1 104 ? -6.030 2.974 41.108 1.00 18.27 104 ASP B C 1
ATOM 2162 O O . ASP B 1 104 ? -5.687 1.968 40.463 1.00 18.43 104 ASP B O 1
ATOM 2167 N N . ARG B 1 105 ? -7.251 3.494 41.058 1.00 16.51 105 ARG B N 1
ATOM 2168 C CA . ARG B 1 105 ? -8.250 2.935 40.157 1.00 17.58 105 ARG B CA 1
ATOM 2169 C C . ARG B 1 105 ? -7.859 3.091 38.681 1.00 17.60 105 ARG B C 1
ATOM 2170 O O . ARG B 1 105 ? -8.024 2.142 37.900 1.00 18.34 105 ARG B O 1
ATOM 2178 N N . ALA B 1 106 ? -7.332 4.264 38.318 1.00 17.07 106 ALA B N 1
ATOM 2179 C CA . ALA B 1 106 ? -6.732 4.449 36.961 1.00 17.24 106 ALA B CA 1
ATOM 2180 C C . ALA B 1 106 ? -5.652 3.402 36.639 1.00 17.21 106 ALA B C 1
ATOM 2181 O O . ALA B 1 106 ? -5.659 2.825 35.547 1.00 16.87 106 ALA B O 1
ATOM 2183 N N . THR B 1 107 ? -4.717 3.178 37.575 1.00 17.14 107 THR B N 1
ATOM 2184 C CA . THR B 1 107 ? -3.696 2.136 37.422 1.00 17.60 107 THR B CA 1
ATOM 2185 C C . THR B 1 107 ? -4.317 0.765 37.130 1.00 17.32 107 THR B C 1
ATOM 2186 O O . THR B 1 107 ? -3.882 0.046 36.203 1.00 16.55 107 THR B O 1
ATOM 2190 N N . THR B 1 108 ? -5.339 0.403 37.899 1.00 16.36 108 THR B N 1
ATOM 2191 C CA . THR B 1 108 ? -6.049 -0.846 37.722 1.00 16.89 108 THR B CA 1
ATOM 2192 C C . THR B 1 108 ? -6.722 -0.904 36.356 1.00 17.77 108 THR B C 1
ATOM 2193 O O . THR B 1 108 ? -6.667 -1.948 35.678 1.00 17.46 108 THR B O 1
ATOM 2197 N N . MET B 1 109 ? -7.309 0.219 35.938 1.00 17.26 109 MET B N 1
ATOM 2198 C CA . MET B 1 109 ? -8.042 0.248 34.663 1.00 17.36 109 MET B CA 1
ATOM 2199 C C . MET B 1 109 ? -7.071 0.078 33.488 1.00 17.17 109 MET B C 1
ATOM 2200 O O . MET B 1 109 ? -7.369 -0.691 32.563 1.00 17.77 109 MET B O 1
ATOM 2205 N N . ARG B 1 110 ? -5.938 0.785 33.531 1.00 16.54 110 ARG B N 1
ATOM 2206 C CA . ARG B 1 110 ? -4.919 0.666 32.479 1.00 17.80 110 ARG B CA 1
ATOM 2207 C C . ARG B 1 110 ? -4.354 -0.749 32.423 1.00 18.97 110 ARG B C 1
ATOM 2208 O O . ARG B 1 110 ? -4.111 -1.259 31.326 1.00 18.54 110 ARG B O 1
ATOM 2216 N N . LEU B 1 111 ? -4.163 -1.380 33.590 1.00 19.22 111 LEU B N 1
ATOM 2217 C CA . LEU B 1 111 ? -3.687 -2.784 33.649 1.00 19.63 111 LEU B CA 1
ATOM 2218 C C . LEU B 1 111 ? -4.660 -3.769 33.003 1.00 19.78 111 LEU B C 1
ATOM 2219 O O . LEU B 1 111 ? -4.246 -4.716 32.302 1.00 19.87 111 LEU B O 1
ATOM 2224 N N . LEU B 1 112 ? -5.945 -3.589 33.276 1.00 19.20 112 LEU B N 1
ATOM 2225 C CA . LEU B 1 112 ? -6.989 -4.382 32.641 1.00 20.26 112 LEU B CA 1
ATOM 2226 C C . LEU B 1 112 ? -6.966 -4.255 31.102 1.00 20.61 112 LEU B C 1
ATOM 2227 O O . LEU B 1 112 ? -7.255 -5.233 30.393 1.00 20.89 112 LEU B O 1
ATOM 2232 N N . ALA B 1 113 ? -6.640 -3.056 30.608 1.00 20.23 113 ALA B N 1
ATOM 2233 C CA . ALA B 1 113 ? -6.621 -2.769 29.168 1.00 20.16 113 ALA B CA 1
ATOM 2234 C C . ALA B 1 113 ? -5.319 -3.214 28.515 1.00 21.04 113 ALA B C 1
ATOM 2235 O O . ALA B 1 113 ? -5.247 -3.302 27.280 1.00 20.73 113 ALA B O 1
ATOM 2237 N N . ASP B 1 114 ? -4.291 -3.441 29.339 1.00 20.16 114 ASP B N 1
ATOM 2238 C CA . ASP B 1 114 ? -2.967 -3.799 28.870 1.00 21.36 114 ASP B CA 1
ATOM 2239 C C . ASP B 1 114 ? -2.943 -5.273 28.468 1.00 21.22 114 ASP B C 1
ATOM 2240 O O . ASP B 1 114 ? -3.116 -6.155 29.318 1.00 19.83 114 ASP B O 1
ATOM 2245 N N . PRO B 1 115 ? -2.723 -5.547 27.163 1.00 21.59 115 PRO B N 1
ATOM 2246 C CA . PRO B 1 115 ? -2.730 -6.954 26.746 1.00 22.19 115 PRO B CA 1
ATOM 2247 C C . PRO B 1 115 ? -1.603 -7.807 27.346 1.00 22.53 115 PRO B C 1
ATOM 2248 O O . PRO B 1 115 ? -1.661 -9.026 27.232 1.00 22.46 115 PRO B O 1
ATOM 2252 N N . THR B 1 116 ? -0.609 -7.195 27.982 1.00 21.97 116 THR B N 1
ATOM 2253 C CA . THR B 1 116 ? 0.474 -7.979 28.606 1.00 23.59 116 THR B CA 1
ATOM 2254 C C . THR B 1 116 ? 0.188 -8.422 30.044 1.00 23.80 116 THR B C 1
ATOM 2255 O O . THR B 1 116 ? 0.917 -9.235 30.609 1.00 23.22 116 THR B O 1
ATOM 2259 N N . SER B 1 117 ? -0.894 -7.921 30.630 1.00 24.44 117 SER B N 1
ATOM 2260 C CA . SER B 1 117 ? -1.212 -8.286 32.005 1.00 25.02 117 SER B CA 1
ATOM 2261 C C . SER B 1 117 ? -1.726 -9.727 32.087 1.00 25.77 117 SER B C 1
ATOM 2262 O O . SER B 1 117 ? -2.274 -10.285 31.115 1.00 25.53 117 SER B O 1
ATOM 2265 N N . VAL B 1 118 ? -1.490 -10.346 33.238 1.00 26.06 118 VAL B N 1
ATOM 2266 C CA . VAL B 1 118 ? -1.932 -11.704 33.493 1.00 26.81 118 VAL B CA 1
ATOM 2267 C C . VAL B 1 118 ? -2.725 -11.771 34.797 1.00 27.32 118 VAL B C 1
ATOM 2268 O O . VAL B 1 118 ? -2.765 -10.801 35.566 1.00 26.65 118 VAL B O 1
ATOM 2272 N N . ALA B 1 119 ? -3.330 -12.925 35.044 1.00 27.87 119 ALA B N 1
ATOM 2273 C CA . ALA B 1 119 ? -4.120 -13.159 36.243 1.00 29.52 119 ALA B CA 1
ATOM 2274 C C . ALA B 1 119 ? -3.463 -12.646 37.545 1.00 30.27 119 ALA B C 1
ATOM 2275 O O . ALA B 1 119 ? -4.073 -11.856 38.264 1.00 29.98 119 ALA B O 1
ATOM 2277 N N . ASP B 1 120 ? -2.232 -13.055 37.842 1.00 31.04 120 ASP B N 1
ATOM 2278 C CA . ASP B 1 120 ? -1.646 -12.633 39.128 1.00 32.39 120 ASP B CA 1
ATOM 2279 C C . ASP B 1 120 ? -0.974 -11.258 39.137 1.00 31.28 120 ASP B C 1
ATOM 2280 O O . ASP B 1 120 ? -0.205 -10.940 40.048 1.00 31.23 120 ASP B O 1
ATOM 2285 N N . ASP B 1 121 ? -1.293 -10.429 38.138 1.00 29.78 121 ASP B N 1
ATOM 2286 C CA . ASP B 1 121 ? -1.031 -8.991 38.233 1.00 28.69 121 ASP B CA 1
ATOM 2287 C C . ASP B 1 121 ? -2.178 -8.291 38.968 1.00 27.94 121 ASP B C 1
ATOM 2288 O O . ASP B 1 121 ? -2.155 -7.071 39.153 1.00 27.65 121 ASP B O 1
ATOM 2293 N N . PHE B 1 122 ? -3.187 -9.056 39.364 1.00 27.25 122 PHE B N 1
ATOM 2294 C CA . PHE B 1 122 ? -4.327 -8.488 40.057 1.00 27.26 122 PHE B CA 1
ATOM 2295 C C . PHE B 1 122 ? -4.551 -9.198 41.367 1.00 28.24 122 PHE B C 1
ATOM 2296 O O . PHE B 1 122 ? -4.220 -10.380 41.497 1.00 27.70 122 PHE B O 1
ATOM 2304 N N . THR B 1 123 ? -5.112 -8.472 42.334 1.00 28.57 123 THR B N 1
ATOM 2305 C CA . THR B 1 123 ? -5.604 -9.083 43.566 1.00 29.62 123 THR B CA 1
ATOM 2306 C C . THR B 1 123 ? -7.122 -9.067 43.547 1.00 29.51 123 THR B C 1
ATOM 2307 O O . THR B 1 123 ? -7.725 -8.124 43.038 1.00 28.88 123 THR B O 1
ATOM 2311 N N . ARG B 1 124 ? -7.728 -10.129 44.075 1.00 29.40 124 ARG B N 1
ATOM 2312 C CA . ARG B 1 124 ? -9.170 -10.217 44.247 1.00 30.79 124 ARG B CA 1
ATOM 2313 C C . ARG B 1 124 ? -9.405 -10.507 45.724 1.00 31.29 124 ARG B C 1
ATOM 2314 O O . ARG B 1 124 ? -8.668 -11.308 46.310 1.00 31.33 124 ARG B O 1
ATOM 2322 N N . PRO B 1 125 ? -10.403 -9.852 46.340 1.00 31.22 125 PRO B N 1
ATOM 2323 C CA . PRO B 1 125 ? -11.317 -8.867 45.769 1.00 30.37 125 PRO B CA 1
ATOM 2324 C C . PRO B 1 125 ? -10.615 -7.519 45.657 1.00 29.24 125 PRO B C 1
ATOM 2325 O O . PRO B 1 125 ? -9.467 -7.408 46.072 1.00 29.31 125 PRO B O 1
ATOM 2329 N N . GLY B 1 126 ? -11.286 -6.510 45.100 1.00 27.57 126 GLY B N 1
ATOM 2330 C CA . GLY B 1 126 ? -10.650 -5.207 44.883 1.00 25.86 126 GLY B CA 1
ATOM 2331 C C . GLY B 1 126 ? -11.662 -4.086 44.793 1.00 24.26 126 GLY B C 1
ATOM 2332 O O . GLY B 1 126 ? -12.756 -4.199 45.319 1.00 24.58 126 GLY B O 1
ATOM 2333 N N . HIS B 1 127 ? -11.302 -3.002 44.116 1.00 23.14 127 HIS B N 1
ATOM 2334 C CA . HIS B 1 127 ? -12.122 -1.802 44.137 1.00 22.38 127 HIS B CA 1
ATOM 2335 C C . HIS B 1 127 ? -12.617 -1.388 42.758 1.00 21.97 127 HIS B C 1
ATOM 2336 O O . HIS B 1 127 ? -13.298 -0.366 42.628 1.00 22.99 127 HIS B O 1
ATOM 2343 N N . VAL B 1 128 ? -12.252 -2.168 41.744 1.00 20.23 128 VAL B N 1
ATOM 2344 C CA . VAL B 1 128 ? -12.718 -1.943 40.382 1.00 19.54 128 VAL B CA 1
ATOM 2345 C C . VAL B 1 128 ? -13.586 -3.122 39.955 1.00 19.00 128 VAL B C 1
ATOM 2346 O O . VAL B 1 128 ? -13.245 -4.285 40.231 1.00 19.86 128 VAL B O 1
ATOM 2350 N N . VAL B 1 129 ? -14.715 -2.836 39.301 1.00 18.27 129 VAL B N 1
ATOM 2351 C CA . VAL B 1 129 ? -15.647 -3.871 38.882 1.00 18.46 129 VAL B CA 1
ATOM 2352 C C . VAL B 1 129 ? -15.588 -4.166 37.373 1.00 18.95 129 VAL B C 1
ATOM 2353 O O . VAL B 1 129 ? -16.230 -3.472 36.600 1.00 18.98 129 VAL B O 1
ATOM 2357 N N . PRO B 1 130 ? -14.888 -5.238 36.958 1.00 19.22 130 PRO B N 1
ATOM 2358 C CA . PRO B 1 130 ? -14.927 -5.620 35.540 1.00 20.01 130 PRO B CA 1
ATOM 2359 C C . PRO B 1 130 ? -16.320 -6.130 35.124 1.00 19.61 130 PRO B C 1
ATOM 2360 O O . PRO B 1 130 ? -17.030 -6.722 35.934 1.00 19.66 130 PRO B O 1
ATOM 2364 N N . LEU B 1 131 ? -16.721 -5.876 33.875 1.00 19.52 131 LEU B N 1
ATOM 2365 C CA . LEU B 1 131 ? -17.966 -6.393 33.310 1.00 19.19 131 LEU B CA 1
ATOM 2366 C C . LEU B 1 131 ? -17.654 -7.073 31.980 1.00 19.20 131 LEU B C 1
ATOM 2367 O O . LEU B 1 131 ? -16.820 -6.582 31.218 1.00 18.82 131 LEU B O 1
ATOM 2372 N N . ARG B 1 132 ? -18.301 -8.201 31.706 1.00 19.04 132 ARG B N 1
ATOM 2373 C CA . ARG B 1 132 ? -17.997 -8.923 30.473 1.00 19.03 132 ARG B CA 1
ATOM 2374 C C . ARG B 1 132 ? -18.968 -8.471 29.405 1.00 18.99 132 ARG B C 1
ATOM 2375 O O . ARG B 1 132 ? -20.164 -8.672 29.544 1.00 19.50 132 ARG B O 1
ATOM 2383 N N . ALA B 1 133 ? -18.452 -7.824 28.363 1.00 19.44 133 ALA B N 1
ATOM 2384 C CA . ALA B 1 133 ? -19.280 -7.413 27.227 1.00 19.63 133 ALA B CA 1
ATOM 2385 C C . ALA B 1 133 ? -19.680 -8.602 26.332 1.00 20.33 133 ALA B C 1
ATOM 2386 O O . ALA B 1 133 ? -18.873 -9.521 26.127 1.00 19.95 133 ALA B O 1
ATOM 2388 N N . LYS B 1 134 ? -20.910 -8.579 25.802 1.00 20.62 134 LYS B N 1
ATOM 2389 C CA . LYS B 1 134 ? -21.346 -9.567 24.782 1.00 21.93 134 LYS B CA 1
ATOM 2390 C C . LYS B 1 134 ? -20.550 -9.407 23.497 1.00 22.03 134 LYS B C 1
ATOM 2391 O O . LYS B 1 134 ? -20.297 -8.282 23.059 1.00 20.77 134 LYS B O 1
ATOM 2397 N N . ASP B 1 135 ? -20.166 -10.525 22.884 1.00 21.47 135 ASP B N 1
ATOM 2398 C CA . ASP B 1 135 ? -19.501 -10.490 21.579 1.00 22.24 135 ASP B CA 1
ATOM 2399 C C . ASP B 1 135 ? -20.473 -9.875 20.563 1.00 21.11 135 ASP B C 1
ATOM 2400 O O . ASP B 1 135 ? -21.655 -10.201 20.558 1.00 20.96 135 ASP B O 1
ATOM 2405 N N . GLY B 1 136 ? -20.000 -8.950 19.737 1.00 20.99 136 GLY B N 1
ATOM 2406 C CA . GLY B 1 136 ? -20.895 -8.257 18.823 1.00 20.60 136 GLY B CA 1
ATOM 2407 C C . GLY B 1 136 ? -21.370 -6.886 19.300 1.00 20.53 136 GLY B C 1
ATOM 2408 O O . GLY B 1 136 ? -22.056 -6.176 18.567 1.00 20.37 136 GLY B O 1
ATOM 2409 N N . GLY B 1 137 ? -21.013 -6.524 20.532 1.00 19.88 137 GLY B N 1
ATOM 2410 C CA . GLY B 1 137 ? -21.320 -5.190 21.051 1.00 19.15 137 GLY B CA 1
ATOM 2411 C C . GLY B 1 137 ? -22.798 -4.841 21.064 1.00 18.21 137 GLY B C 1
ATOM 2412 O O . GLY B 1 137 ? -23.658 -5.699 21.314 1.00 18.98 137 GLY B O 1
ATOM 2413 N N . VAL B 1 138 ? -23.108 -3.577 20.809 1.00 16.76 138 VAL B N 1
ATOM 2414 C CA . VAL B 1 138 ? -24.479 -3.100 20.981 1.00 16.47 138 VAL B CA 1
ATOM 2415 C C . VAL B 1 138 ? -25.455 -3.704 19.977 1.00 17.27 138 VAL B C 1
ATOM 2416 O O . VAL B 1 138 ? -26.667 -3.654 20.170 1.00 16.27 138 VAL B O 1
ATOM 2420 N N . LEU B 1 139 ? -24.906 -4.314 18.942 1.00 17.85 139 LEU B N 1
ATOM 2421 C CA . LEU B 1 139 ? -25.705 -5.028 17.961 1.00 20.67 139 LEU B CA 1
ATOM 2422 C C . LEU B 1 139 ? -26.257 -6.330 18.545 1.00 21.14 139 LEU B C 1
ATOM 2423 O O . LEU B 1 139 ? -27.286 -6.833 18.078 1.00 21.88 139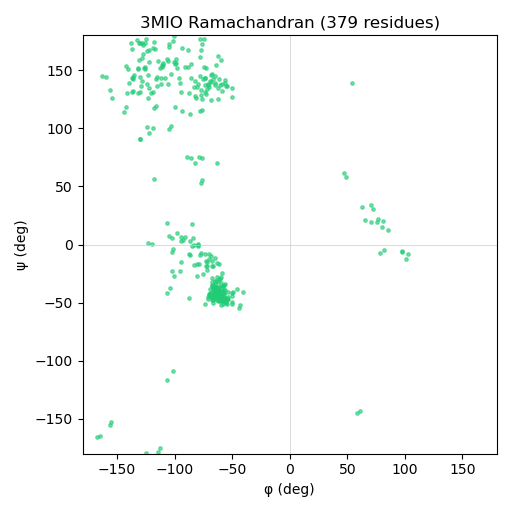 LEU B O 1
ATOM 2428 N N . ARG B 1 140 ? -25.600 -6.818 19.597 1.00 21.66 140 ARG B N 1
ATOM 2429 C CA . ARG B 1 140 ? -25.988 -8.059 20.282 1.00 22.90 140 ARG B CA 1
ATOM 2430 C C . ARG B 1 140 ? -26.690 -7.817 21.626 1.00 23.37 140 ARG B C 1
ATOM 2431 O O . ARG B 1 140 ? -27.593 -8.582 22.010 1.00 23.11 140 ARG B O 1
ATOM 2439 N N . ARG B 1 141 ? -26.232 -6.804 22.373 1.00 21.96 141 ARG B N 1
ATOM 2440 C CA . ARG B 1 141 ? -26.877 -6.412 23.616 1.00 20.97 141 ARG B CA 1
ATOM 2441 C C . ARG B 1 141 ? -26.781 -4.886 23.724 1.00 20.10 141 ARG B C 1
ATOM 2442 O O . ARG B 1 141 ? -25.672 -4.360 23.834 1.00 19.31 141 ARG B O 1
ATOM 2450 N N . PRO B 1 142 ? -27.930 -4.187 23.677 1.00 19.57 142 PRO B N 1
ATOM 2451 C CA . PRO B 1 142 ? -27.935 -2.712 23.645 1.00 19.51 142 PRO B CA 1
ATOM 2452 C C . PRO B 1 142 ? -27.631 -2.104 25.014 1.00 19.05 142 PRO B C 1
ATOM 2453 O O . PRO B 1 142 ? -28.370 -1.253 25.505 1.00 18.85 142 PRO B O 1
ATOM 2457 N N . GLY B 1 143 ? -26.497 -2.501 25.583 1.00 19.66 143 GLY B N 1
ATOM 2458 C CA . GLY B 1 143 ? -26.121 -2.097 26.943 1.00 19.09 143 GLY B CA 1
ATOM 2459 C C . GLY B 1 143 ? -25.001 -1.075 26.969 1.00 18.87 143 GLY B C 1
ATOM 2460 O O . GLY B 1 143 ? -24.269 -0.931 25.988 1.00 17.97 143 GLY B O 1
ATOM 2461 N N . HIS B 1 144 ? -24.877 -0.348 28.084 1.00 19.23 144 HIS B N 1
ATOM 2462 C CA . HIS B 1 144 ? -23.765 0.608 28.257 1.00 18.59 144 HIS B CA 1
ATOM 2463 C C . HIS B 1 144 ? -22.422 -0.110 28.298 1.00 18.39 144 HIS B C 1
ATOM 2464 O O . HIS B 1 144 ? -21.408 0.456 27.923 1.00 16.70 144 HIS B O 1
ATOM 2471 N N . THR B 1 145 ? -22.411 -1.347 28.816 1.00 16.59 145 THR B N 1
ATOM 2472 C CA . THR B 1 145 ? -21.225 -2.192 28.799 1.00 16.91 145 THR B CA 1
ATOM 2473 C C . THR B 1 145 ? -20.713 -2.372 27.364 1.00 15.43 145 THR B C 1
ATOM 2474 O O . THR B 1 145 ? -19.531 -2.175 27.083 1.00 14.12 145 THR B O 1
ATOM 2478 N N . GLU B 1 146 ? -21.644 -2.723 26.478 1.00 15.61 146 GLU B N 1
ATOM 2479 C CA . GLU B 1 146 ? -21.353 -2.966 25.068 1.00 15.25 146 GLU B CA 1
ATOM 2480 C C . GLU B 1 146 ? -21.002 -1.667 24.375 1.00 15.03 146 GLU B C 1
ATOM 2481 O O . GLU B 1 146 ? -20.085 -1.637 23.561 1.00 15.00 146 GLU B O 1
ATOM 2487 N N . ALA B 1 147 ? -21.683 -0.584 24.742 1.00 14.85 147 ALA B N 1
ATOM 2488 C CA . ALA B 1 147 ? -21.340 0.742 24.168 1.00 13.85 147 ALA B CA 1
ATOM 2489 C C . ALA B 1 147 ? -19.890 1.106 24.422 1.00 13.92 147 ALA B C 1
ATOM 2490 O O . ALA B 1 147 ? -19.217 1.617 23.529 1.00 13.70 147 ALA B O 1
ATOM 2492 N N . ALA B 1 148 ? -19.404 0.852 25.642 1.00 13.77 148 ALA B N 1
ATOM 2493 C CA . ALA B 1 148 ? -18.059 1.242 26.020 1.00 13.62 148 ALA B CA 1
ATOM 2494 C C . ALA B 1 148 ? -16.997 0.495 25.227 1.00 14.11 148 ALA B C 1
ATOM 2495 O O . ALA B 1 148 ? -16.041 1.100 24.707 1.00 14.47 148 ALA B O 1
ATOM 2497 N N . VAL B 1 149 ? -17.157 -0.817 25.127 1.00 14.00 149 VAL B N 1
ATOM 2498 C CA . VAL B 1 149 ? -16.167 -1.610 24.397 1.00 13.93 149 VAL B CA 1
ATOM 2499 C C . VAL B 1 149 ? -16.192 -1.271 22.890 1.00 14.00 149 VAL B C 1
ATOM 2500 O O . VAL B 1 149 ? -15.143 -1.165 22.256 1.00 13.75 149 VAL B O 1
ATOM 2504 N N . ASP B 1 150 ? -17.388 -1.116 22.336 1.00 13.68 150 ASP B N 1
ATOM 2505 C CA . ASP B 1 150 ? -17.542 -0.723 20.936 1.00 14.78 150 ASP B CA 1
ATOM 2506 C C . ASP B 1 150 ? -16.843 0.597 20.621 1.00 14.51 150 ASP B C 1
ATOM 2507 O O . ASP B 1 150 ? -16.152 0.721 19.596 1.00 14.76 150 ASP B O 1
ATOM 2512 N N . LEU B 1 151 ? -17.019 1.592 21.497 1.00 13.93 151 LEU B N 1
ATOM 2513 C CA . LEU B 1 151 ? -16.374 2.868 21.261 1.00 14.32 151 LEU B CA 1
ATOM 2514 C C . LEU B 1 151 ? -14.863 2.744 21.300 1.00 14.61 151 LEU B C 1
ATOM 2515 O O . LEU B 1 151 ? -14.175 3.343 20.464 1.00 15.30 151 LEU B O 1
ATOM 2520 N N . ALA B 1 152 ? -14.338 1.969 22.254 1.00 14.50 152 ALA B N 1
ATOM 2521 C CA . ALA B 1 152 ? -12.903 1.756 22.304 1.00 14.85 152 ALA B CA 1
ATOM 2522 C C . ALA B 1 152 ? -12.444 1.085 20.981 1.00 15.26 152 ALA B C 1
ATOM 2523 O O . ALA B 1 152 ? -11.491 1.556 20.374 1.00 14.97 152 ALA B O 1
ATOM 2525 N N . ARG B 1 153 ? -13.142 0.038 20.540 1.00 16.06 153 ARG B N 1
ATOM 2526 C CA . ARG B 1 153 ? -12.788 -0.635 19.274 1.00 17.54 153 ARG B CA 1
ATOM 2527 C C . ARG B 1 153 ? -12.817 0.294 18.070 1.00 18.11 153 ARG B C 1
ATOM 2528 O O . ARG B 1 153 ? -11.924 0.260 17.222 1.00 17.91 153 A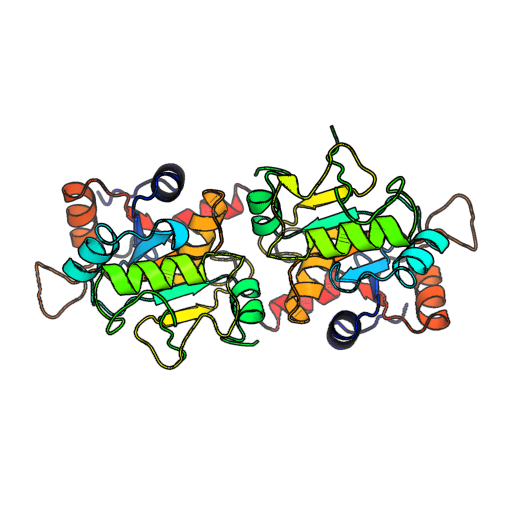RG B O 1
ATOM 2536 N N . MET B 1 154 ? -13.885 1.083 17.976 1.00 18.69 154 MET B N 1
ATOM 2537 C CA . MET B 1 154 ? -14.065 2.061 16.891 1.00 18.81 154 MET B CA 1
ATOM 2538 C C . MET B 1 154 ? -12.962 3.099 16.866 1.00 18.52 154 MET B C 1
ATOM 2539 O O . MET B 1 154 ? -12.598 3.600 15.800 1.00 18.47 154 MET B O 1
ATOM 2544 N N . ALA B 1 155 ? -12.408 3.389 18.040 1.00 18.44 155 ALA B N 1
ATOM 2545 C CA . ALA B 1 155 ? -11.323 4.343 18.188 1.00 18.59 155 ALA B CA 1
ATOM 2546 C C . ALA B 1 155 ? -9.963 3.732 17.894 1.00 18.50 155 ALA B C 1
ATOM 2547 O O . ALA B 1 155 ? -8.957 4.428 17.994 1.00 19.48 155 ALA B O 1
ATOM 2549 N N . GLY B 1 156 ? -9.932 2.436 17.564 1.00 18.36 156 GLY B N 1
ATOM 2550 C CA . GLY B 1 156 ? -8.683 1.722 17.329 1.00 18.15 156 GLY B CA 1
ATOM 2551 C C . GLY B 1 156 ? -7.922 1.376 18.600 1.00 18.07 156 GLY B C 1
ATOM 2552 O O . GLY B 1 156 ? -6.731 1.101 18.557 1.00 17.99 156 GLY B O 1
ATOM 2553 N N . LEU B 1 157 ? -8.621 1.378 19.744 1.00 17.82 157 LEU B N 1
ATOM 2554 C CA . LEU B 1 157 ? -7.977 1.151 21.040 1.00 16.98 157 LEU B CA 1
ATOM 2555 C C . LEU B 1 157 ? -8.288 -0.274 21.541 1.00 17.75 157 LEU B C 1
ATOM 2556 O O . LEU B 1 157 ? -9.148 -0.947 21.002 1.00 17.39 157 LEU B O 1
ATOM 2561 N N . GLN B 1 158 ? -7.628 -0.708 22.597 1.00 18.43 158 GLN B N 1
ATOM 2562 C CA . GLN B 1 158 ? -7.928 -2.036 23.150 1.00 20.19 158 GLN B CA 1
ATOM 2563 C C . GLN B 1 158 ? -9.356 -2.072 23.688 1.00 20.13 158 GLN B C 1
ATOM 2564 O O . GLN B 1 158 ? -9.849 -1.043 24.152 1.00 20.41 158 GLN B O 1
ATOM 2570 N N . PRO B 1 159 ? -10.054 -3.220 23.563 1.00 19.83 159 PRO B N 1
ATOM 2571 C CA . PRO B 1 159 ? -11.493 -3.276 23.826 1.00 18.93 159 PRO B CA 1
ATOM 2572 C C . PRO B 1 159 ? -11.798 -3.341 25.319 1.00 18.29 159 PRO B C 1
ATOM 2573 O O . PRO B 1 159 ? -12.170 -4.391 25.861 1.00 16.75 159 PRO B O 1
ATOM 2577 N N . ALA B 1 160 ? -11.652 -2.184 25.967 1.00 16.63 160 ALA B N 1
ATOM 2578 C CA . ALA B 1 160 ? -11.786 -2.091 27.405 1.00 15.42 160 ALA B CA 1
ATOM 2579 C C . ALA B 1 160 ? -12.203 -0.648 27.706 1.00 15.07 160 ALA B C 1
ATOM 2580 O O . ALA B 1 160 ? -11.544 0.290 27.261 1.00 15.74 160 ALA B O 1
ATOM 2582 N N . GLY B 1 161 ? -13.304 -0.482 28.433 1.00 14.77 161 GLY B N 1
ATOM 2583 C CA . GLY B 1 161 ? -13.742 0.872 28.786 1.00 15.27 161 GLY B CA 1
ATOM 2584 C C . GLY B 1 161 ? -13.918 1.071 30.278 1.00 16.23 161 GLY B C 1
ATOM 2585 O O . GLY B 1 161 ? -13.735 0.145 31.066 1.00 17.17 161 GLY B O 1
ATOM 2586 N N . ALA B 1 162 ? -14.248 2.296 30.668 1.00 15.45 162 ALA B N 1
ATOM 2587 C CA . ALA B 1 162 ? -14.571 2.609 32.057 1.00 16.16 162 ALA B CA 1
ATOM 2588 C C . ALA B 1 162 ? -15.869 3.360 32.024 1.00 15.69 162 ALA B C 1
ATOM 2589 O O . ALA B 1 162 ? -16.027 4.287 31.226 1.00 15.39 162 ALA B O 1
ATOM 2591 N N . ILE B 1 163 ? -16.802 2.947 32.869 1.00 15.44 163 ILE B N 1
ATOM 2592 C CA . ILE B 1 163 ? -18.132 3.514 32.877 1.00 15.16 163 ILE B CA 1
ATOM 2593 C C . ILE B 1 163 ? -18.600 3.774 34.297 1.00 16.08 163 ILE B C 1
ATOM 2594 O O . ILE B 1 163 ? -18.289 3.010 35.230 1.00 15.87 163 ILE B O 1
ATOM 2599 N N . CYS B 1 164 ? -19.338 4.869 34.444 1.00 15.90 164 CYS B N 1
ATOM 2600 C CA . CYS B 1 164 ? -20.087 5.143 35.669 1.00 15.46 164 CYS B CA 1
ATOM 2601 C C . CYS B 1 164 ? -21.208 6.149 35.432 1.00 16.39 164 CYS B C 1
ATOM 2602 O O . CYS B 1 164 ? -21.052 7.101 34.645 1.00 15.55 164 CYS B O 1
ATOM 2605 N N . GLU B 1 165 ? -22.331 5.954 36.122 1.00 16.21 165 GLU B N 1
ATOM 2606 C CA A GLU B 1 165 ? -23.510 6.784 35.904 0.50 16.61 165 GLU B CA 1
ATOM 2607 C CA B GLU B 1 165 ? -23.511 6.769 35.897 0.50 16.50 165 GLU B CA 1
ATOM 2608 C C . GLU B 1 165 ? -23.423 8.132 36.604 1.00 16.22 165 GLU B C 1
ATOM 2609 O O . GLU B 1 165 ? -22.933 8.228 37.735 1.00 15.96 165 GLU B O 1
ATOM 2620 N N . ILE B 1 166 ? -23.864 9.171 35.901 1.00 15.44 166 ILE B N 1
ATOM 2621 C CA . ILE B 1 166 ? -23.772 10.566 36.382 1.00 14.93 166 ILE B CA 1
ATOM 2622 C C . ILE B 1 166 ? -24.936 10.886 37.353 1.00 14.51 166 ILE B C 1
ATOM 2623 O O . ILE B 1 166 ? -26.115 10.710 37.028 1.00 14.76 166 ILE B O 1
ATOM 2628 N N . VAL B 1 167 ? -24.570 11.367 38.526 1.00 15.07 167 VAL B N 1
ATOM 2629 C CA . VAL B 1 167 ? -25.514 11.764 39.586 1.00 16.17 167 VAL B CA 1
ATOM 2630 C C . VAL B 1 167 ? -26.179 13.082 39.253 1.00 16.75 167 VAL B C 1
ATOM 2631 O O . VAL B 1 167 ? -25.521 13.976 38.711 1.00 16.74 167 VAL B O 1
ATOM 2635 N N . SER B 1 168 ? -27.473 13.222 39.588 1.00 17.66 168 SER B N 1
ATOM 2636 C CA . SER B 1 168 ? -28.170 14.489 39.358 1.00 19.67 168 SER B CA 1
ATOM 2637 C C . SER B 1 168 ? -27.690 15.575 40.303 1.00 20.81 168 SER B C 1
ATOM 2638 O O . SER B 1 168 ? -27.493 15.336 41.490 1.00 20.30 168 SER B O 1
ATOM 2641 N N . GLN B 1 169 ? -27.490 16.775 39.761 1.00 22.75 169 GLN B N 1
ATOM 2642 C CA . GLN B 1 169 ? -27.121 17.929 40.576 1.00 24.99 169 GLN B CA 1
ATOM 2643 C C . GLN B 1 169 ? -28.361 18.740 40.952 1.00 25.88 169 GLN B C 1
ATOM 2644 O O . GLN B 1 169 ? -28.360 19.442 41.954 1.00 26.46 169 GLN B O 1
ATOM 2650 N N . LYS B 1 170 ? -29.410 18.580 40.151 1.00 26.08 170 LYS B N 1
ATOM 2651 C CA . LYS B 1 170 ? -30.727 19.171 40.334 1.00 27.63 170 LYS B CA 1
ATOM 2652 C C . LYS B 1 170 ? -31.497 18.479 41.471 1.00 27.69 170 LYS B C 1
ATOM 2653 O O . LYS B 1 170 ? -32.014 19.146 42.375 1.00 27.46 170 LYS B O 1
ATOM 2659 N N . ASP B 1 171 ? -31.576 17.148 41.427 1.00 26.94 171 ASP B N 1
ATOM 2660 C CA . ASP B 1 171 ? -32.274 16.391 42.472 1.00 27.44 171 ASP B CA 1
ATOM 2661 C C . ASP B 1 171 ? -31.291 15.385 43.029 1.00 26.51 171 ASP B C 1
ATOM 2662 O O . ASP B 1 171 ? -31.027 14.339 42.417 1.00 25.26 171 ASP B O 1
ATOM 2667 N N . GLU B 1 172 ? -30.730 15.726 44.186 1.00 26.49 172 GLU B N 1
ATOM 2668 C CA . GLU B 1 172 ? -29.581 15.014 44.719 1.00 25.94 172 GLU B CA 1
ATOM 2669 C C . GLU B 1 172 ? -29.821 13.527 44.977 1.00 24.78 172 GLU B C 1
ATOM 2670 O O . GLU B 1 172 ? -28.882 12.743 44.931 1.00 24.23 172 GLU B O 1
ATOM 2676 N N . GLY B 1 173 ? -31.072 13.157 45.248 1.00 23.16 173 GLY B N 1
ATOM 2677 C CA . GLY B 1 173 ? -31.429 11.773 45.486 1.00 21.84 173 GLY B CA 1
ATOM 2678 C C . GLY B 1 173 ? -31.445 10.919 44.236 1.00 21.35 173 GLY B C 1
ATOM 2679 O O . GLY B 1 173 ? -31.549 9.683 44.334 1.00 21.03 173 GLY B O 1
ATOM 2680 N N . SER B 1 174 ? -31.301 11.555 43.065 1.00 20.89 174 SER B N 1
ATOM 2681 C CA . SER B 1 174 ? -31.556 10.883 41.786 1.00 20.25 174 SER B CA 1
ATOM 2682 C C . SER B 1 174 ? -30.324 10.828 40.892 1.00 19.32 174 SER B C 1
ATOM 2683 O O . SER B 1 174 ? -29.324 11.494 41.154 1.00 19.06 174 SER B O 1
ATOM 2686 N N . MET B 1 175 ? -30.421 10.043 39.821 1.00 18.09 175 MET B N 1
ATOM 2687 C CA . MET B 1 175 ? -29.419 10.066 38.758 1.00 17.35 175 MET B CA 1
ATOM 2688 C C . MET B 1 175 ? -29.840 11.078 37.705 1.00 17.13 175 MET B C 1
ATOM 2689 O O . MET B 1 175 ? -31.022 11.354 37.536 1.00 17.84 175 MET B O 1
ATOM 2694 N N . ALA B 1 176 ? -28.880 11.643 36.987 1.00 17.74 176 ALA B N 1
ATOM 2695 C CA . ALA B 1 176 ? -29.208 12.666 36.015 1.00 18.42 176 ALA B CA 1
ATOM 2696 C C . ALA B 1 176 ? -29.989 12.030 34.871 1.00 19.08 176 ALA B C 1
ATOM 2697 O O . ALA B 1 176 ? -29.682 10.916 34.448 1.00 20.73 176 ALA B O 1
ATOM 2699 N N . HIS B 1 177 ? -30.992 12.738 34.392 1.00 20.32 177 HIS B N 1
ATOM 2700 C CA . HIS B 1 177 ? -31.700 12.330 33.185 1.00 21.05 177 HIS B CA 1
ATOM 2701 C C . HIS B 1 177 ? -31.281 13.121 31.943 1.00 20.51 177 HIS B C 1
ATOM 2702 O O . HIS B 1 177 ? -30.500 14.062 32.021 1.00 20.13 177 HIS B O 1
ATOM 2709 N N . THR B 1 178 ? -31.832 12.719 30.807 1.00 21.50 178 THR B N 1
ATOM 2710 C CA . THR B 1 178 ? -31.457 13.224 29.497 1.00 21.43 178 THR B CA 1
ATOM 2711 C C . THR B 1 178 ? -31.256 14.742 29.440 1.00 21.43 178 THR B C 1
ATOM 2712 O O . THR B 1 178 ? -30.185 15.211 29.045 1.00 21.29 178 THR B O 1
ATOM 2716 N N . ASP B 1 179 ? -32.239 15.506 29.901 1.00 20.78 179 ASP B N 1
ATOM 2717 C CA . ASP B 1 179 ? -32.140 16.968 29.802 1.00 21.96 179 ASP B CA 1
ATOM 2718 C C . ASP B 1 179 ? -31.010 17.516 30.632 1.00 20.69 179 ASP B C 1
ATOM 2719 O O . ASP B 1 179 ? -30.250 18.365 30.172 1.00 20.09 179 ASP B O 1
ATOM 2724 N N . GLU B 1 180 ? -30.874 16.998 31.845 1.00 19.27 180 GLU B N 1
ATOM 2725 C CA . GLU B 1 180 ? -29.783 17.385 32.691 1.00 18.31 180 GLU B CA 1
ATOM 2726 C C . GLU B 1 180 ? -28.435 16.905 32.128 1.00 16.75 180 GLU B C 1
ATOM 2727 O O . GLU B 1 180 ? -27.422 17.597 32.260 1.00 16.51 180 GLU B O 1
ATOM 2733 N N . LEU B 1 181 ? -28.420 15.706 31.539 1.00 16.27 181 LEU B N 1
ATOM 2734 C CA . LEU B 1 181 ? -27.190 15.191 30.942 1.00 15.41 181 LEU B CA 1
ATOM 2735 C C . LEU B 1 181 ? -26.665 16.089 29.806 1.00 15.14 181 LEU B C 1
ATOM 2736 O O . LEU B 1 181 ? -25.482 16.270 29.674 1.00 15.05 181 LEU B O 1
ATOM 2741 N N . ARG B 1 182 ? -27.560 16.608 28.984 1.00 16.17 182 ARG B N 1
ATOM 2742 C CA . ARG B 1 182 ? -27.216 17.512 27.885 1.00 16.71 182 ARG B CA 1
ATOM 2743 C C . ARG B 1 182 ? -26.539 18.792 28.401 1.00 17.79 182 ARG B C 1
ATOM 2744 O O . ARG B 1 182 ? -25.544 19.271 27.837 1.00 18.32 182 ARG B O 1
ATOM 2752 N N . VAL B 1 183 ? -27.082 19.344 29.489 1.00 17.04 183 VAL B N 1
ATOM 2753 C CA . VAL B 1 183 ? -26.515 20.505 30.109 1.00 17.41 183 VAL B CA 1
ATOM 2754 C C . VAL B 1 183 ? -25.126 20.192 30.628 1.00 17.15 183 VAL B C 1
ATOM 2755 O O . VAL B 1 183 ? -24.174 20.976 30.437 1.00 17.65 183 VAL B O 1
ATOM 2759 N N . PHE B 1 184 ? -25.002 19.032 31.281 1.00 17.09 184 PHE B N 1
ATOM 2760 C CA . PHE B 1 184 ? -23.737 18.598 31.832 1.00 16.86 184 PHE B CA 1
ATOM 2761 C C . PHE B 1 184 ? -22.703 18.432 30.711 1.00 17.19 184 PHE B C 1
ATOM 2762 O O . PHE B 1 184 ? -21.551 18.867 30.857 1.00 17.25 184 PHE B O 1
ATOM 2770 N N . ALA B 1 185 ? -23.130 17.791 29.612 1.00 16.69 185 ALA B N 1
ATOM 2771 C CA . ALA B 1 185 ? -22.265 17.540 28.469 1.00 17.35 185 ALA B CA 1
ATOM 2772 C C . ALA B 1 185 ? -21.776 18.884 27.900 1.00 17.50 185 ALA B C 1
ATOM 2773 O O . ALA B 1 185 ? -20.584 19.065 27.701 1.00 18.29 185 ALA B O 1
ATOM 2775 N N . ASP B 1 186 ? -22.692 19.824 27.721 1.00 18.49 186 ASP B N 1
ATOM 2776 C CA . ASP B 1 186 ? -22.358 21.166 27.172 1.00 18.59 186 ASP B CA 1
ATOM 2777 C C . ASP B 1 186 ? -21.358 21.899 28.064 1.00 18.91 186 ASP B C 1
ATOM 2778 O O . ASP B 1 186 ? -20.330 22.419 27.581 1.00 18.80 186 ASP B O 1
ATOM 2783 N N . GLU B 1 187 ? -21.623 21.900 29.369 1.00 17.89 187 GLU B N 1
ATOM 2784 C CA . GLU B 1 187 ? -20.769 22.609 30.317 1.00 19.49 187 GLU B CA 1
ATOM 2785 C C . GLU B 1 187 ? -19.354 22.076 30.403 1.00 19.19 187 GLU B C 1
ATOM 2786 O O . GLU B 1 187 ? -18.413 22.858 30.589 1.00 20.43 187 GLU B O 1
ATOM 2792 N N . HIS B 1 188 ? -19.189 20.759 30.192 1.00 18.95 188 HIS B N 1
ATOM 2793 C CA . HIS B 1 188 ? -17.874 20.105 30.251 1.00 18.78 188 HIS B CA 1
ATOM 2794 C C . HIS B 1 188 ? -17.253 19.784 28.895 1.00 18.76 188 HIS B C 1
ATOM 2795 O O . HIS B 1 188 ? -16.192 19.172 28.843 1.00 17.94 188 HIS B O 1
ATOM 2802 N N . GLY B 1 189 ? -17.902 20.221 27.811 1.00 18.68 189 GLY B N 1
ATOM 2803 C CA . GLY B 1 189 ? -17.332 20.115 26.452 1.00 19.17 189 GLY B CA 1
ATOM 2804 C C . GLY B 1 189 ? -17.343 18.682 25.945 1.00 18.40 189 GLY B C 1
ATOM 2805 O O . GLY B 1 189 ? -16.466 18.286 25.188 1.00 19.26 189 GLY B O 1
ATOM 2806 N N . LEU B 1 190 ? -18.334 17.904 26.392 1.00 18.06 190 LEU B N 1
ATOM 2807 C CA . LEU B 1 190 ? -18.419 16.462 26.091 1.00 16.39 190 LEU B CA 1
ATOM 2808 C C . LEU B 1 190 ? -19.479 16.114 25.058 1.00 15.63 190 LEU B C 1
ATOM 2809 O O . LEU B 1 190 ? -20.499 16.826 24.917 1.00 13.83 190 LEU B O 1
ATOM 2814 N N . ALA B 1 191 ? -19.311 14.948 24.419 1.00 14.64 191 ALA B N 1
ATOM 2815 C CA . ALA B 1 191 ? -20.351 14.482 23.514 1.00 14.39 191 ALA B CA 1
ATOM 2816 C C . ALA B 1 191 ? -21.403 13.710 24.316 1.00 14.50 191 ALA B C 1
ATOM 2817 O O . ALA B 1 191 ? -21.068 12.978 25.231 1.00 15.81 191 ALA B O 1
ATOM 2819 N N . LEU B 1 192 ? -22.659 13.852 23.952 1.00 14.46 192 LEU B N 1
ATOM 2820 C CA . LEU B 1 192 ? -23.713 13.002 24.482 1.00 14.90 192 LEU B CA 1
ATOM 2821 C C . LEU B 1 192 ? -24.317 12.240 23.305 1.00 14.60 192 LEU B C 1
ATOM 2822 O O . LEU B 1 192 ? -24.844 12.861 22.378 1.00 14.78 192 LEU B O 1
ATOM 2827 N N . ILE B 1 193 ? -24.207 10.907 23.335 1.00 13.92 193 ILE B N 1
ATOM 2828 C CA . ILE B 1 193 ? -24.793 10.068 22.311 1.00 14.45 193 ILE B CA 1
ATOM 2829 C C . ILE B 1 193 ? -25.743 9.017 22.872 1.00 15.21 193 ILE B C 1
ATOM 2830 O O . ILE B 1 193 ? -25.788 8.773 24.084 1.00 15.45 193 ILE B O 1
ATOM 2835 N N . THR B 1 194 ? -26.516 8.405 21.991 1.00 15.53 194 THR B N 1
ATOM 2836 C CA . THR B 1 194 ? -27.377 7.301 22.419 1.00 16.06 194 THR B CA 1
ATOM 2837 C C . THR B 1 194 ? -26.908 5.973 21.860 1.00 16.20 194 THR B C 1
ATOM 2838 O O . THR B 1 194 ? -26.309 5.893 20.781 1.00 14.93 194 THR B O 1
ATOM 2842 N N . ILE B 1 195 ? -27.223 4.907 22.595 1.00 15.43 195 ILE B N 1
ATOM 2843 C CA . ILE B 1 195 ? -27.062 3.548 22.061 1.00 14.86 195 ILE B CA 1
ATOM 2844 C C . ILE B 1 195 ? -27.846 3.322 20.771 1.00 14.50 195 ILE B C 1
ATOM 2845 O O . ILE B 1 195 ? -27.344 2.663 19.851 1.00 14.04 195 ILE B O 1
ATOM 2850 N N . ALA B 1 196 ? -29.059 3.862 20.681 1.00 15.06 196 ALA B N 1
ATOM 2851 C CA . ALA B 1 196 ? -29.806 3.766 19.428 1.00 15.50 196 ALA B CA 1
ATOM 2852 C C . ALA B 1 196 ? -28.988 4.304 18.238 1.00 16.21 196 ALA B C 1
ATOM 2853 O O . ALA B 1 196 ? -28.938 3.665 17.184 1.00 17.52 196 ALA B O 1
ATOM 2855 N N . ASP B 1 197 ? -28.376 5.476 18.391 1.00 16.39 197 ASP B N 1
ATOM 2856 C CA . ASP B 1 197 ? -27.536 6.050 17.315 1.00 17.02 197 ASP B CA 1
ATOM 2857 C C . ASP B 1 197 ? -26.248 5.238 17.019 1.00 17.36 197 ASP B C 1
ATOM 2858 O O . ASP B 1 197 ? -25.826 5.109 15.848 1.00 16.33 197 ASP B O 1
ATOM 2863 N N . LEU B 1 198 ? -25.625 4.704 18.073 1.00 17.03 198 LEU B N 1
ATOM 2864 C CA . LEU B 1 198 ? -24.502 3.789 17.944 1.00 17.68 198 LEU B CA 1
ATOM 2865 C C . LEU B 1 198 ? -24.903 2.534 17.179 1.00 17.27 198 LEU B C 1
ATOM 2866 O O . LEU B 1 198 ? -24.151 2.043 16.350 1.00 17.41 198 LEU B O 1
ATOM 2871 N N . ILE B 1 199 ? -26.088 2.011 17.446 1.00 17.80 199 ILE B N 1
ATOM 2872 C CA . ILE B 1 199 ? -26.573 0.836 16.713 1.00 18.06 199 ILE B CA 1
ATOM 2873 C C . ILE B 1 199 ? -26.706 1.145 15.205 1.00 18.98 199 ILE B C 1
ATOM 2874 O O . ILE B 1 199 ? -26.259 0.344 14.352 1.00 18.53 199 ILE B O 1
ATOM 2879 N N . GLU B 1 200 ? -27.264 2.319 14.896 1.00 18.82 200 GLU B N 1
ATOM 2880 C CA . GLU B 1 200 ? -27.518 2.724 13.494 1.00 20.32 200 GLU B CA 1
ATOM 2881 C C . GLU B 1 200 ? -26.204 2.889 12.755 1.00 20.60 200 GLU B C 1
ATOM 2882 O O . GLU B 1 200 ? -26.080 2.476 11.585 1.00 20.56 200 GLU B O 1
ATOM 2888 N N . TRP B 1 201 ? -25.227 3.486 13.439 1.00 19.91 201 TRP B N 1
ATOM 2889 C CA . TRP B 1 201 ? -23.931 3.750 12.828 1.00 20.24 201 TRP B CA 1
ATOM 2890 C C . TRP B 1 201 ? -23.245 2.416 12.524 1.00 20.46 201 TRP B C 1
ATOM 2891 O O . TRP B 1 201 ? -22.694 2.220 11.438 1.00 19.89 201 TRP B O 1
ATOM 2902 N N . ARG B 1 202 ? -23.291 1.500 13.487 1.00 21.03 202 ARG B N 1
ATOM 2903 C CA . ARG B 1 202 ? -22.641 0.208 13.320 1.00 21.78 202 ARG B CA 1
ATOM 2904 C C . ARG B 1 202 ? -23.284 -0.631 12.218 1.00 23.39 202 ARG B C 1
ATOM 2905 O O . ARG B 1 202 ? -22.580 -1.333 11.473 1.00 23.52 202 ARG B O 1
ATOM 2913 N N . ARG B 1 203 ? -24.602 -0.552 12.096 1.00 24.04 203 ARG B N 1
ATOM 2914 C CA . ARG B 1 203 ? -25.307 -1.258 11.019 1.00 27.88 203 ARG B CA 1
ATOM 2915 C C . ARG B 1 203 ? -24.927 -0.731 9.634 1.00 29.22 203 ARG B C 1
ATOM 2916 O O . ARG B 1 203 ? -24.901 -1.490 8.656 1.00 28.87 203 ARG B O 1
ATOM 2924 N N . LYS B 1 204 ? -24.665 0.573 9.563 1.00 30.88 204 LYS B N 1
ATOM 2925 C CA . LYS B 1 204 ? -24.293 1.244 8.325 1.00 33.53 204 LYS B CA 1
ATOM 2926 C C . LYS B 1 204 ? -22.809 1.045 7.988 1.00 34.72 204 LYS B C 1
ATOM 2927 O O . LYS B 1 204 ? -22.423 1.095 6.822 1.00 35.50 204 LYS B O 1
ATOM 2933 N N . HIS B 1 205 ? -21.976 0.827 8.993 1.00 36.73 205 HIS B N 1
ATOM 2934 C CA . HIS B 1 205 ? -20.549 0.569 8.759 1.00 39.03 205 HIS B CA 1
ATOM 2935 C C . HIS B 1 205 ? -20.173 -0.836 9.294 1.00 40.92 205 HIS B C 1
ATOM 2936 O O . HIS B 1 205 ? -19.983 -1.023 10.506 1.00 41.76 205 HIS B O 1
ATOM 2943 N N . GLU B 1 206 ? -20.081 -1.811 8.382 1.00 43.07 206 GLU B N 1
ATOM 2944 C CA . GLU B 1 206 ? -19.961 -3.251 8.722 1.00 44.58 206 GLU B CA 1
ATOM 2945 C C . GLU B 1 206 ? -18.987 -3.566 9.866 1.00 44.96 206 GLU B C 1
ATOM 2946 O O . GLU B 1 206 ? -17.782 -3.326 9.757 1.00 45.86 206 GLU B O 1
#

InterPro domains:
  IPR000422 3,4-dihydroxy-2-butanone 4-phosphate synthase, RibB [MF_00180] (2-206)
  IPR000422 3,4-dihydroxy-2-butanone 4-phosphate synthase, RibB [PF00926] (8-201)
  IPR000422 3,4-dihydroxy-2-butanone 4-phosphate synthase, RibB [TIGR00506] (5-202)
  IPR000926 GTP cyclohydrolase II, RibA [MF_00179] (207-407)
  IPR000926 GTP cyclohydrolase II, RibA [TIGR00505] (210-404)
  IPR000926 GTP cyclohydrolase II, RibA [cd00641] (208-405)
  IPR016299 Riboflavin biosynthesis protein RibBA [MF_01283] (3-403)
  IPR017945 DHBP synthase RibB-like alpha/beta domain superfamily [SSF55821] (5-208)
  IPR032677 GTP cyclohydrolase II [PF00925] (210-381)
  IPR036144 GTP cyclohydrolase II superfamily [G3DSA:3.40.50.10990] (212-384)
  IPR036144 GTP cyclohydrolase II superfamily [SSF142695] (207-384)